Protein AF-A0A5Z8RXA2-F1 (afdb_monomer)

Structure (mmCIF, N/CA/C/O backbone):
data_AF-A0A5Z8RXA2-F1
#
_entry.id   AF-A0A5Z8RXA2-F1
#
loop_
_atom_site.group_PDB
_atom_site.id
_atom_site.type_symbol
_atom_site.label_atom_id
_atom_site.label_alt_id
_atom_site.label_comp_id
_atom_site.label_asym_id
_atom_site.label_entity_id
_atom_site.label_seq_id
_atom_site.pdbx_PDB_ins_code
_atom_site.Cartn_x
_atom_site.Cartn_y
_atom_site.Cartn_z
_atom_site.occupancy
_atom_site.B_iso_or_equiv
_atom_site.auth_seq_id
_atom_site.auth_comp_id
_atom_site.auth_asym_id
_atom_site.auth_atom_id
_atom_site.pdbx_PDB_model_num
ATOM 1 N N . THR A 1 1 ? -3.026 13.220 -40.353 1.00 69.81 1 THR A N 1
ATOM 2 C CA . THR A 1 1 ? -4.175 12.280 -40.377 1.00 69.81 1 THR A CA 1
ATOM 3 C C . THR A 1 1 ? -4.024 11.285 -39.238 1.00 69.81 1 THR A C 1
ATOM 5 O O . THR A 1 1 ? -2.905 11.091 -38.779 1.00 69.81 1 THR A O 1
ATOM 8 N N . VAL A 1 2 ? -5.104 10.636 -38.784 1.00 61.50 2 VAL A N 1
ATOM 9 C CA . VAL A 1 2 ? -5.039 9.577 -37.746 1.00 61.50 2 VAL A CA 1
ATOM 10 C C . VAL A 1 2 ? -4.064 8.458 -38.145 1.00 61.50 2 VAL A C 1
ATOM 12 O O . VAL A 1 2 ? -3.321 7.954 -37.313 1.00 61.50 2 VAL A O 1
ATOM 15 N N . VAL A 1 3 ? -3.988 8.147 -39.442 1.00 62.12 3 VAL A N 1
ATOM 16 C CA . VAL A 1 3 ? -3.051 7.165 -40.014 1.00 62.12 3 VAL A CA 1
ATOM 17 C C . VAL A 1 3 ? -1.582 7.567 -39.827 1.00 62.12 3 VAL A C 1
ATOM 19 O O . VAL A 1 3 ? -0.767 6.718 -39.486 1.00 62.12 3 VAL A O 1
ATOM 22 N N . ALA A 1 4 ? -1.238 8.849 -39.995 1.00 56.44 4 ALA A N 1
ATOM 23 C CA . ALA A 1 4 ? 0.127 9.327 -39.757 1.00 56.44 4 ALA A CA 1
ATOM 24 C C . ALA A 1 4 ? 0.525 9.177 -38.278 1.00 56.44 4 ALA A C 1
ATOM 26 O O . ALA A 1 4 ? 1.568 8.609 -37.985 1.00 56.44 4 ALA A O 1
ATOM 27 N N . LEU A 1 5 ? -0.364 9.552 -37.350 1.00 59.16 5 LEU A N 1
ATOM 28 C CA . LEU A 1 5 ? -0.131 9.406 -35.906 1.00 59.16 5 LEU A CA 1
ATOM 29 C C . LEU A 1 5 ? 0.024 7.938 -35.472 1.00 59.16 5 LEU A C 1
ATOM 31 O O . LEU A 1 5 ? 0.836 7.629 -34.603 1.00 59.16 5 LEU A O 1
ATOM 35 N N . LEU A 1 6 ? -0.740 7.021 -36.075 1.00 64.81 6 LEU A N 1
ATOM 36 C CA . LEU A 1 6 ? -0.608 5.580 -35.832 1.00 64.81 6 LEU A CA 1
ATOM 37 C C . LEU A 1 6 ? 0.721 5.028 -36.365 1.00 64.81 6 LEU A C 1
ATOM 39 O O . LEU A 1 6 ? 1.347 4.199 -35.707 1.00 64.81 6 LEU A O 1
ATOM 43 N N . ASN A 1 7 ? 1.167 5.499 -37.531 1.00 69.19 7 ASN A N 1
ATOM 44 C CA . ASN A 1 7 ? 2.449 5.103 -38.108 1.00 69.19 7 ASN A CA 1
ATOM 45 C C . ASN A 1 7 ? 3.633 5.629 -37.291 1.00 69.19 7 ASN A C 1
ATOM 47 O O . ASN A 1 7 ? 4.541 4.851 -37.007 1.00 69.19 7 ASN A O 1
ATOM 51 N N . ASP A 1 8 ? 3.588 6.881 -36.835 1.00 71.69 8 ASP A N 1
ATOM 52 C CA . ASP A 1 8 ? 4.623 7.467 -35.973 1.00 71.69 8 ASP A CA 1
ATOM 53 C C . ASP A 1 8 ? 4.716 6.719 -34.638 1.00 71.69 8 ASP A C 1
ATOM 55 O O . ASP A 1 8 ? 5.802 6.370 -34.176 1.00 71.69 8 ASP A O 1
ATOM 59 N N . ARG A 1 9 ? 3.565 6.371 -34.049 1.00 71.25 9 ARG A N 1
ATOM 60 C CA . ARG A 1 9 ? 3.486 5.571 -32.820 1.00 71.25 9 ARG A CA 1
ATOM 61 C C . ARG A 1 9 ? 4.078 4.164 -33.000 1.00 71.25 9 ARG A C 1
ATOM 63 O O . ARG A 1 9 ? 4.752 3.659 -32.102 1.00 71.25 9 ARG A O 1
ATOM 70 N N . ASN A 1 10 ? 3.857 3.543 -34.158 1.00 76.50 10 ASN A N 1
ATOM 71 C CA . ASN A 1 10 ? 4.435 2.242 -34.504 1.00 76.50 10 ASN A CA 1
ATOM 72 C C . ASN A 1 10 ? 5.937 2.320 -34.818 1.00 76.50 10 ASN A C 1
ATOM 74 O O . ASN A 1 10 ? 6.662 1.362 -34.561 1.00 76.50 10 ASN A O 1
ATOM 78 N N . GLN A 1 11 ? 6.413 3.429 -35.375 1.00 81.25 11 GLN A N 1
ATOM 79 C CA . GLN A 1 11 ? 7.834 3.644 -35.632 1.00 81.25 11 GLN A CA 1
ATOM 80 C C . GLN A 1 11 ? 8.597 3.879 -34.323 1.00 81.25 11 GLN A C 1
ATOM 82 O O . GLN A 1 11 ? 9.604 3.222 -34.072 1.00 81.25 11 GLN A O 1
ATOM 87 N N . PHE A 1 12 ? 8.040 4.707 -33.439 1.00 82.50 12 PHE A N 1
ATOM 88 C CA . PHE A 1 12 ? 8.576 4.971 -32.105 1.00 82.50 12 PHE A CA 1
ATOM 89 C C . PHE A 1 12 ? 8.800 3.689 -31.295 1.00 82.50 12 PHE A C 1
ATOM 91 O O . PHE A 1 12 ? 9.861 3.500 -30.704 1.00 82.50 12 PHE A O 1
ATOM 98 N N . ILE A 1 13 ? 7.823 2.772 -31.277 1.00 86.69 13 ILE A N 1
ATOM 99 C CA . ILE A 1 13 ? 7.979 1.524 -30.520 1.00 86.69 13 ILE A CA 1
ATOM 100 C C . ILE A 1 13 ? 9.009 0.584 -31.162 1.00 86.69 13 ILE A C 1
ATOM 102 O O . ILE A 1 13 ? 9.726 -0.111 -30.447 1.00 86.69 13 ILE A O 1
ATOM 106 N N . LYS A 1 14 ? 9.126 0.575 -32.498 1.00 88.38 14 LYS A N 1
ATOM 107 C CA . LYS A 1 14 ? 10.120 -0.240 -33.213 1.00 88.38 14 LYS A CA 1
ATOM 108 C C . LYS A 1 14 ? 11.547 0.171 -32.865 1.00 88.38 14 LYS A C 1
ATOM 110 O O . LYS A 1 14 ? 12.361 -0.703 -32.579 1.00 88.38 14 LYS A O 1
ATOM 115 N N . GLU A 1 15 ? 11.829 1.472 -32.865 1.00 88.81 15 GLU A N 1
ATOM 116 C CA . GLU A 1 15 ? 13.150 2.017 -32.528 1.00 88.81 15 GLU A CA 1
ATOM 117 C C . GLU A 1 15 ? 13.569 1.601 -31.116 1.00 88.81 15 GLU A C 1
ATOM 119 O O . GLU A 1 15 ? 14.615 0.981 -30.946 1.00 88.81 15 GLU A O 1
ATOM 124 N N . ARG A 1 16 ? 12.684 1.770 -30.129 1.00 90.50 16 ARG A N 1
ATOM 125 C CA . ARG A 1 16 ? 12.950 1.357 -28.741 1.00 90.50 16 ARG A CA 1
ATOM 126 C C . ARG A 1 16 ? 13.193 -0.139 -28.589 1.00 90.50 16 ARG A C 1
ATOM 128 O O . ARG A 1 16 ? 14.115 -0.555 -27.896 1.00 90.50 16 ARG A O 1
ATOM 135 N N . VAL A 1 17 ? 12.386 -0.973 -29.251 1.00 91.25 17 VAL A N 1
ATOM 136 C CA . VAL A 1 17 ? 12.591 -2.432 -29.242 1.00 91.25 17 VAL A CA 1
ATOM 137 C C . VAL A 1 17 ? 13.955 -2.791 -29.833 1.00 91.25 17 VAL A C 1
ATOM 139 O O . VAL A 1 17 ? 14.649 -3.661 -29.304 1.00 91.25 17 VAL A O 1
ATOM 142 N N . TYR A 1 18 ? 14.359 -2.122 -30.911 1.00 89.69 18 TYR A N 1
ATOM 143 C CA . TYR A 1 18 ? 15.665 -2.333 -31.521 1.00 89.69 18 TYR A CA 1
ATOM 144 C C . TYR A 1 18 ? 16.816 -1.869 -30.613 1.00 89.69 18 TYR A C 1
ATOM 146 O O . TYR A 1 18 ? 17.810 -2.587 -30.481 1.00 89.69 18 TYR A O 1
ATOM 154 N N . ASP A 1 19 ? 16.658 -0.742 -29.920 1.00 89.38 19 ASP A N 1
ATOM 155 C CA . ASP A 1 19 ? 17.646 -0.221 -28.971 1.00 89.38 19 ASP A CA 1
ATOM 156 C C . ASP A 1 19 ? 17.843 -1.157 -27.774 1.00 89.38 19 ASP A C 1
ATOM 158 O O . ASP A 1 19 ? 18.984 -1.445 -27.392 1.00 89.38 19 ASP A O 1
ATOM 162 N N . VAL A 1 20 ? 16.758 -1.730 -27.228 1.00 91.44 20 VAL A N 1
ATOM 163 C CA . VAL A 1 20 ? 16.866 -2.800 -26.221 1.00 91.44 20 VAL A CA 1
ATOM 164 C C . VAL A 1 20 ? 17.677 -3.956 -26.795 1.00 91.44 20 VAL A C 1
ATOM 166 O O . VAL A 1 20 ? 18.643 -4.382 -26.173 1.00 91.44 20 VAL A O 1
ATOM 169 N N . PHE A 1 21 ? 17.343 -4.447 -27.993 1.00 89.00 21 PHE A N 1
ATOM 170 C CA . PHE A 1 21 ? 18.037 -5.589 -28.595 1.00 89.00 21 PHE A CA 1
ATOM 171 C C . PHE A 1 21 ? 19.548 -5.350 -28.757 1.00 89.00 21 PHE A C 1
ATOM 173 O O . PHE A 1 21 ? 20.347 -6.233 -28.442 1.00 89.00 21 PHE A O 1
ATOM 180 N N . GLN A 1 22 ? 19.953 -4.159 -29.209 1.00 88.06 22 GLN A N 1
ATOM 181 C CA . GLN A 1 22 ? 21.365 -3.822 -29.420 1.00 88.06 22 GLN A CA 1
ATOM 182 C C . GLN A 1 22 ? 22.150 -3.608 -28.124 1.00 88.06 22 GLN A C 1
ATOM 184 O O . GLN A 1 22 ? 23.357 -3.858 -28.094 1.00 88.06 22 GLN A O 1
ATOM 189 N N . SER A 1 23 ? 21.481 -3.152 -27.067 1.00 87.31 23 SER A N 1
ATOM 190 C CA . SER A 1 23 ? 22.103 -2.844 -25.776 1.00 87.31 23 SER A CA 1
ATOM 191 C C . SER A 1 23 ? 22.267 -4.064 -24.860 1.00 87.31 23 SER A C 1
ATOM 193 O O . SER A 1 23 ? 23.017 -4.004 -23.883 1.00 87.31 23 SER A O 1
ATOM 195 N N . LEU A 1 24 ? 21.632 -5.199 -25.179 1.00 87.88 24 LEU A N 1
ATOM 196 C CA . LEU A 1 24 ? 21.845 -6.452 -24.452 1.00 87.88 24 LEU A CA 1
ATOM 197 C C . LEU A 1 24 ? 23.277 -6.980 -24.621 1.00 87.88 24 LEU A C 1
ATOM 199 O O . LEU A 1 24 ? 23.901 -6.908 -25.681 1.00 87.88 24 LEU A O 1
ATOM 203 N N . SER A 1 25 ? 23.798 -7.594 -23.560 1.00 82.31 25 SER A N 1
ATOM 204 C CA . SER A 1 25 ? 25.164 -8.111 -23.552 1.00 82.31 25 SER A CA 1
ATOM 205 C C . SER A 1 25 ? 25.332 -9.331 -24.466 1.00 82.31 25 SER A C 1
ATOM 207 O O . SER A 1 25 ? 24.716 -10.375 -24.253 1.00 82.31 25 SER A O 1
ATOM 209 N N . ARG A 1 26 ? 26.224 -9.248 -25.457 1.00 78.81 26 ARG A N 1
ATOM 210 C CA . ARG A 1 26 ? 26.470 -10.341 -26.421 1.00 78.81 26 ARG A CA 1
ATOM 211 C C . ARG A 1 26 ? 27.303 -11.500 -25.860 1.00 78.81 26 ARG A C 1
ATOM 213 O O . ARG A 1 26 ? 27.365 -12.560 -26.473 1.00 78.81 26 ARG A O 1
ATOM 220 N N . SER A 1 27 ? 27.958 -11.315 -24.713 1.00 74.19 27 SER A N 1
ATOM 221 C CA . SER A 1 27 ? 28.826 -12.332 -24.101 1.00 74.19 27 SER A CA 1
ATOM 222 C C . SER A 1 27 ? 28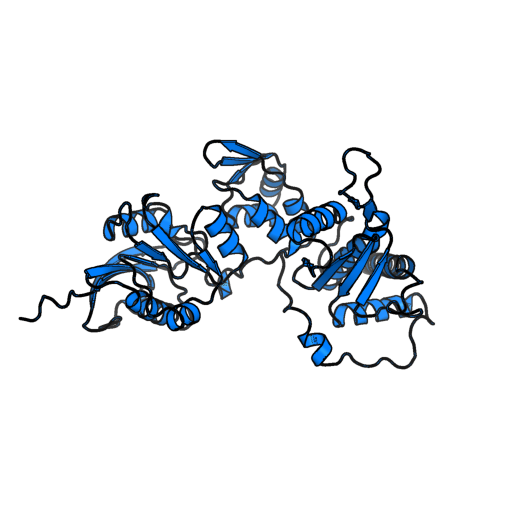.061 -13.362 -23.264 1.00 74.19 27 SER A C 1
ATOM 224 O O . SER A 1 27 ? 28.570 -14.453 -22.998 1.00 74.19 27 SER A O 1
ATOM 226 N N . HIS A 1 28 ? 26.829 -13.053 -22.852 1.00 74.50 28 HIS A N 1
ATOM 227 C CA . HIS A 1 28 ? 26.010 -13.960 -22.058 1.00 74.50 28 HIS A CA 1
ATOM 228 C C . HIS A 1 28 ? 25.173 -14.881 -22.947 1.00 74.50 28 HIS A C 1
ATOM 230 O O . HIS A 1 28 ? 24.261 -14.421 -23.624 1.00 74.50 28 HIS A O 1
ATOM 236 N N . LYS A 1 29 ? 25.391 -16.202 -22.844 1.00 69.06 29 LYS A N 1
ATOM 237 C CA . LYS A 1 29 ? 24.623 -17.243 -23.570 1.00 69.06 29 LYS A CA 1
ATOM 238 C C . LYS A 1 29 ? 23.105 -17.186 -23.349 1.00 69.06 29 LYS A C 1
ATOM 240 O O . LYS A 1 29 ? 22.353 -17.749 -24.134 1.00 69.06 29 LYS A O 1
ATOM 245 N N . THR A 1 30 ? 22.666 -16.558 -22.258 1.00 72.50 30 THR A N 1
ATOM 246 C CA . THR A 1 30 ? 21.248 -16.329 -21.956 1.00 72.50 30 THR A CA 1
ATOM 247 C C . THR A 1 30 ? 20.596 -15.394 -22.969 1.00 72.50 30 THR A C 1
ATOM 249 O O . THR A 1 30 ? 19.430 -15.583 -23.293 1.00 72.50 30 THR A O 1
ATOM 252 N N . ASN A 1 31 ? 21.342 -14.409 -23.473 1.00 74.88 31 ASN A N 1
ATOM 253 C CA . ASN A 1 31 ? 20.867 -13.528 -24.526 1.00 74.88 31 ASN A CA 1
ATOM 254 C C . ASN A 1 31 ? 21.001 -14.273 -25.852 1.00 74.88 31 ASN A C 1
ATOM 256 O O . ASN A 1 31 ? 22.081 -14.752 -26.207 1.00 74.88 31 ASN A O 1
ATOM 260 N N . LYS A 1 32 ? 19.891 -14.410 -26.575 1.00 68.19 32 LYS A N 1
ATOM 261 C CA . LYS A 1 32 ? 19.916 -15.061 -27.882 1.00 68.19 32 LYS A CA 1
ATOM 262 C C . LYS A 1 32 ? 20.618 -14.149 -28.885 1.00 68.19 32 LYS A C 1
ATOM 264 O O . LYS A 1 32 ? 20.448 -12.935 -28.856 1.00 68.19 32 LYS A O 1
ATOM 269 N N . ALA A 1 33 ? 21.350 -14.752 -29.820 1.00 67.19 33 ALA A N 1
ATOM 270 C CA . ALA A 1 33 ? 21.863 -14.030 -30.987 1.00 67.19 33 ALA A CA 1
ATOM 271 C C . ALA A 1 33 ? 20.723 -13.474 -31.864 1.00 67.19 33 ALA A C 1
ATOM 273 O O . ALA A 1 33 ? 20.912 -12.494 -32.578 1.00 67.19 33 ALA A O 1
ATOM 274 N N . PHE A 1 34 ? 19.546 -14.103 -31.781 1.00 72.31 34 PHE A N 1
ATOM 275 C CA . PHE A 1 34 ? 18.347 -13.798 -32.550 1.00 72.31 34 PHE A CA 1
ATOM 276 C C . PHE A 1 34 ? 17.129 -13.816 -31.613 1.00 72.31 34 PHE A C 1
ATOM 278 O O . PHE A 1 34 ? 16.805 -14.854 -31.024 1.00 72.31 34 PHE A O 1
ATOM 285 N N . GLY A 1 35 ? 16.477 -12.664 -31.457 1.00 78.75 35 GLY A N 1
ATOM 286 C CA . GLY A 1 35 ? 15.271 -12.511 -30.647 1.00 78.75 35 GLY A CA 1
ATOM 287 C C . GLY A 1 35 ? 15.508 -12.311 -29.149 1.00 78.75 35 GLY A C 1
ATOM 288 O O . GLY A 1 35 ? 16.610 -12.430 -28.621 1.00 78.75 35 GLY A O 1
ATOM 289 N N . PHE A 1 36 ? 14.418 -12.028 -28.452 1.00 84.56 36 PHE A N 1
ATOM 290 C CA . PHE A 1 36 ? 14.325 -11.873 -27.013 1.00 84.56 36 PHE A CA 1
ATOM 291 C C . PHE A 1 36 ? 13.963 -13.197 -26.334 1.00 84.56 36 PHE A C 1
ATOM 293 O O . PHE A 1 36 ? 13.067 -13.933 -26.762 1.00 84.56 36 PHE A O 1
ATOM 300 N N . SER A 1 37 ? 14.655 -13.499 -25.242 1.00 84.50 37 SER A N 1
ATOM 301 C CA . SER A 1 37 ? 14.241 -14.471 -24.228 1.00 84.50 37 SER A CA 1
ATOM 302 C C . SER A 1 37 ? 13.449 -13.779 -23.117 1.00 84.50 37 SER A C 1
ATOM 304 O O . SER A 1 37 ? 13.475 -12.559 -22.992 1.00 84.50 37 SER A O 1
ATOM 306 N N . THR A 1 38 ? 12.781 -14.562 -22.266 1.00 85.25 38 THR A N 1
ATOM 307 C CA . THR A 1 38 ? 12.126 -14.026 -21.059 1.00 85.25 38 THR A CA 1
ATOM 308 C C . THR A 1 38 ? 13.128 -13.420 -20.084 1.00 85.25 38 THR A C 1
ATOM 310 O O . THR A 1 38 ? 12.798 -12.462 -19.398 1.00 85.25 38 THR A O 1
ATOM 313 N N . ARG A 1 39 ? 14.358 -13.953 -20.048 1.00 89.94 39 ARG A N 1
ATOM 314 C CA . ARG A 1 39 ? 15.493 -13.373 -19.330 1.00 89.94 39 ARG A CA 1
ATOM 315 C C . ARG A 1 39 ? 16.432 -12.655 -20.283 1.00 89.94 39 ARG A C 1
ATOM 317 O O . ARG A 1 39 ? 16.888 -13.257 -21.250 1.00 89.94 39 ARG A O 1
ATOM 324 N N . MET A 1 40 ? 16.795 -11.432 -19.941 1.00 91.81 40 MET A N 1
ATOM 325 C CA . MET A 1 40 ? 17.752 -10.588 -20.643 1.00 91.81 40 MET A CA 1
ATOM 326 C C . MET A 1 40 ? 18.852 -10.151 -19.676 1.00 91.81 40 MET A C 1
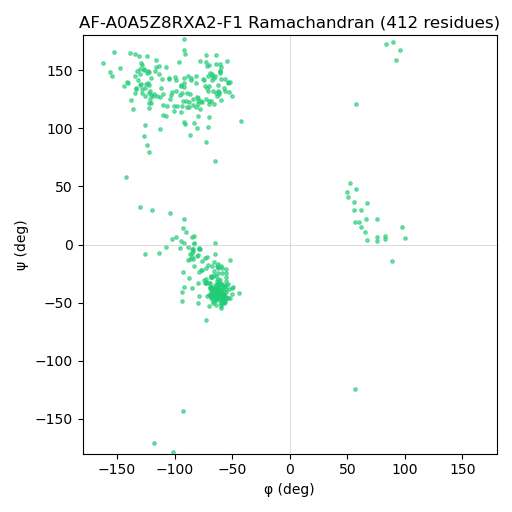ATOM 328 O O . MET A 1 40 ? 18.617 -10.011 -18.474 1.00 91.81 40 MET A O 1
ATOM 332 N N . ILE A 1 41 ? 20.071 -9.970 -20.177 1.00 92.12 41 ILE A N 1
ATOM 333 C CA . ILE A 1 41 ? 21.215 -9.544 -19.364 1.00 92.12 41 ILE A CA 1
ATOM 334 C C . ILE A 1 41 ? 21.860 -8.305 -19.978 1.00 92.12 41 ILE A C 1
ATOM 336 O O . ILE A 1 41 ? 22.246 -8.313 -21.148 1.00 92.12 41 ILE A O 1
ATOM 340 N N . THR A 1 42 ? 22.027 -7.273 -19.156 1.00 94.31 42 THR A N 1
ATOM 341 C CA . THR A 1 42 ? 22.820 -6.076 -19.454 1.00 94.31 42 THR A CA 1
ATOM 342 C C . THR A 1 42 ? 24.011 -5.983 -18.497 1.00 94.31 42 THR A C 1
ATOM 344 O O . THR A 1 42 ? 24.034 -6.614 -17.435 1.00 94.31 42 THR A O 1
ATOM 347 N N . THR A 1 43 ? 25.037 -5.237 -18.891 1.00 93.62 43 THR A N 1
ATOM 348 C CA . THR A 1 43 ? 26.301 -5.081 -18.161 1.00 93.62 43 THR A CA 1
ATOM 349 C C . THR A 1 43 ? 26.671 -3.608 -18.041 1.00 93.62 43 THR A C 1
ATOM 351 O O . THR A 1 43 ? 26.181 -2.782 -18.801 1.00 93.62 43 THR A O 1
ATOM 354 N N . GLY A 1 44 ? 27.565 -3.274 -17.110 1.00 92.12 44 GLY A N 1
ATOM 355 C CA . GLY A 1 44 ? 27.960 -1.884 -16.866 1.00 92.12 44 GLY A CA 1
ATOM 356 C C . GLY A 1 44 ? 26.908 -1.084 -16.096 1.00 92.12 44 GLY A C 1
ATOM 357 O O . GLY A 1 44 ? 26.900 0.135 -16.174 1.00 92.12 44 GLY A O 1
ATOM 358 N N . VAL A 1 45 ? 26.021 -1.760 -15.360 1.00 93.88 45 VAL A N 1
ATOM 359 C CA . VAL A 1 45 ? 24.956 -1.142 -14.545 1.00 93.88 45 VAL A CA 1
ATOM 360 C C . VAL A 1 45 ? 25.529 -0.380 -13.359 1.00 93.88 45 VAL A C 1
ATOM 362 O O . VAL A 1 45 ? 25.012 0.667 -12.984 1.00 93.88 45 VAL A O 1
ATOM 365 N N . CYS A 1 46 ? 26.595 -0.906 -12.764 1.00 93.31 46 CYS A N 1
ATOM 366 C CA . CYS A 1 46 ? 27.314 -0.256 -11.683 1.00 93.31 46 CYS A CA 1
ATOM 367 C C . CYS A 1 46 ? 28.804 -0.594 -11.752 1.00 93.31 46 CYS A C 1
ATOM 369 O O . CYS A 1 46 ? 29.183 -1.674 -12.213 1.00 93.31 46 CYS A O 1
ATOM 371 N N . GLU A 1 47 ? 29.639 0.308 -11.252 1.00 91.06 47 GLU A N 1
ATOM 372 C CA . GLU A 1 47 ? 31.084 0.113 -11.099 1.00 91.06 47 GLU A CA 1
ATOM 373 C C . GLU A 1 47 ? 31.518 0.464 -9.669 1.00 91.06 47 GLU A C 1
ATOM 375 O O . GLU A 1 47 ? 30.812 1.220 -9.005 1.00 91.06 47 GLU A O 1
ATOM 380 N N . PRO A 1 48 ? 32.638 -0.069 -9.150 1.00 85.50 48 PRO A N 1
ATOM 381 C CA . PRO A 1 48 ? 33.163 0.356 -7.855 1.00 85.50 48 PRO A CA 1
ATOM 382 C C . PRO A 1 48 ? 33.354 1.874 -7.804 1.00 85.50 48 PRO A C 1
ATOM 384 O O . PRO A 1 48 ? 33.837 2.460 -8.776 1.00 85.50 48 PRO A O 1
ATOM 387 N N . SER A 1 49 ? 32.999 2.493 -6.675 1.00 83.06 49 SER A N 1
ATOM 388 C CA . SER A 1 49 ? 33.123 3.941 -6.526 1.00 83.06 49 SER A CA 1
ATOM 389 C C . SER A 1 49 ? 34.563 4.393 -6.756 1.00 83.06 49 SER A C 1
ATOM 391 O O . SER A 1 49 ? 35.516 3.808 -6.231 1.00 83.06 49 SER A O 1
ATOM 393 N N . LYS A 1 50 ? 34.722 5.465 -7.537 1.00 79.19 50 LYS A N 1
ATOM 394 C CA . LYS A 1 50 ? 36.040 6.049 -7.842 1.00 79.19 50 LYS A CA 1
ATOM 395 C C . LYS A 1 50 ? 36.641 6.807 -6.657 1.00 79.19 50 LYS A C 1
ATOM 397 O O . LYS A 1 50 ? 37.820 7.158 -6.695 1.00 79.19 50 LYS A O 1
ATOM 402 N N . TYR A 1 51 ? 35.857 7.054 -5.608 1.00 76.75 51 TYR A N 1
ATOM 403 C CA . TYR A 1 51 ? 36.281 7.837 -4.456 1.00 76.75 51 TYR A CA 1
ATOM 404 C C . TYR A 1 51 ? 36.923 6.959 -3.367 1.00 76.75 51 TYR A C 1
ATOM 406 O O . TYR A 1 51 ? 36.276 6.048 -2.843 1.00 76.75 51 TYR A O 1
ATOM 414 N N . PRO A 1 52 ? 38.175 7.242 -2.948 1.00 64.62 52 PRO A N 1
ATOM 415 C CA . PRO A 1 52 ? 38.904 6.414 -1.981 1.00 64.62 52 PRO A CA 1
ATOM 416 C C . PRO A 1 52 ? 38.230 6.251 -0.611 1.00 64.62 52 PRO A C 1
ATOM 418 O O . PRO A 1 52 ? 38.492 5.263 0.074 1.00 64.62 52 PRO A O 1
ATOM 421 N N . TRP A 1 53 ? 37.376 7.195 -0.205 1.00 74.12 53 TRP A N 1
ATOM 422 C CA . TRP A 1 53 ? 36.611 7.144 1.049 1.00 74.12 53 TRP A CA 1
ATOM 423 C C . TRP A 1 53 ? 35.292 6.358 0.934 1.00 74.12 53 TRP A C 1
ATOM 425 O O . TRP A 1 53 ? 34.614 6.152 1.934 1.00 74.12 53 TRP A O 1
ATOM 435 N N . GLN A 1 54 ? 34.936 5.877 -0.262 1.00 71.19 54 GLN A N 1
ATOM 436 C CA . GLN A 1 54 ? 33.714 5.113 -0.545 1.00 71.19 54 GLN A CA 1
ATOM 437 C C . GLN A 1 54 ? 34.019 3.711 -1.097 1.00 71.19 54 GLN A C 1
ATOM 439 O O . GLN A 1 54 ? 33.214 3.148 -1.830 1.00 71.19 54 GLN A O 1
ATOM 444 N N . LYS A 1 55 ? 35.158 3.105 -0.724 1.00 55.31 55 LYS A N 1
ATOM 445 C CA . LYS A 1 55 ? 35.665 1.813 -1.251 1.00 55.31 55 LYS A CA 1
ATOM 446 C C . LYS A 1 55 ? 34.686 0.623 -1.222 1.00 55.31 55 LYS A C 1
ATOM 448 O O . LYS A 1 55 ? 34.966 -0.392 -1.853 1.00 55.31 55 LYS A O 1
ATOM 453 N N . LEU A 1 56 ? 33.571 0.720 -0.496 1.00 64.69 56 LEU A N 1
ATOM 454 C CA . LEU A 1 56 ? 32.528 -0.311 -0.410 1.00 64.69 56 LEU A CA 1
ATOM 455 C C . LEU A 1 56 ? 31.229 0.041 -1.163 1.00 64.69 56 LEU A C 1
ATOM 457 O O . LEU A 1 56 ? 30.319 -0.788 -1.192 1.00 64.69 56 LEU A O 1
ATOM 461 N N . ARG A 1 57 ? 31.134 1.232 -1.772 1.00 79.38 57 ARG A N 1
ATOM 462 C CA . ARG A 1 57 ? 29.987 1.673 -2.582 1.00 79.38 57 ARG A CA 1
ATOM 463 C C . ARG A 1 57 ? 30.236 1.438 -4.072 1.00 79.38 57 ARG A C 1
ATOM 465 O O . ARG A 1 57 ? 31.380 1.331 -4.520 1.00 79.38 57 ARG A O 1
ATOM 472 N N . VAL A 1 58 ? 29.150 1.346 -4.832 1.00 86.81 58 VAL A N 1
ATOM 473 C CA . VAL A 1 58 ? 29.174 1.289 -6.297 1.00 86.81 58 VAL A CA 1
ATOM 474 C C . VAL A 1 58 ? 28.454 2.504 -6.865 1.00 86.81 58 VAL A C 1
ATOM 476 O O . VAL A 1 58 ? 27.499 2.981 -6.263 1.00 86.81 58 VAL A O 1
ATOM 479 N N . ASP A 1 59 ? 28.885 2.961 -8.034 1.00 90.06 59 ASP A N 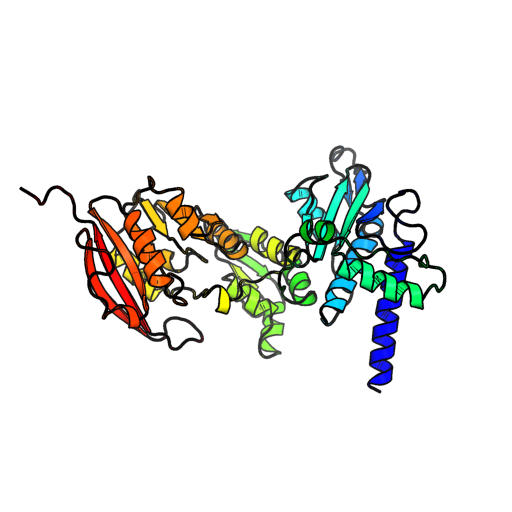1
ATOM 480 C CA . ASP A 1 59 ? 28.256 4.051 -8.768 1.00 90.06 59 ASP A CA 1
ATOM 481 C C . ASP A 1 59 ? 27.389 3.465 -9.891 1.00 90.06 59 ASP A C 1
ATOM 483 O O . ASP A 1 59 ? 27.910 2.806 -10.800 1.00 90.06 59 ASP A O 1
ATOM 487 N N . PHE A 1 60 ? 26.078 3.718 -9.864 1.00 93.12 60 PHE A N 1
ATOM 488 C CA . PHE A 1 60 ? 25.157 3.278 -10.917 1.00 93.12 60 PHE A CA 1
ATOM 489 C C . PHE A 1 60 ? 25.297 4.121 -12.195 1.00 93.12 60 PHE A C 1
ATOM 491 O O . PHE A 1 60 ? 25.469 5.347 -12.148 1.00 93.12 60 PHE A O 1
ATOM 498 N N . LYS A 1 61 ? 25.205 3.469 -13.359 1.00 93.12 61 LYS A N 1
ATOM 499 C CA . LYS A 1 61 ? 25.371 4.087 -14.682 1.00 93.12 61 LYS A CA 1
ATOM 500 C C . LYS A 1 61 ? 24.108 3.972 -15.514 1.00 93.12 61 LYS A C 1
ATOM 502 O O . LYS A 1 61 ? 23.600 2.877 -15.739 1.00 93.12 61 LYS A O 1
ATOM 507 N N . GLU A 1 62 ? 23.685 5.110 -16.056 1.00 90.50 62 GLU A N 1
ATOM 508 C CA . GLU A 1 62 ? 22.526 5.193 -16.946 1.00 90.50 62 GLU A CA 1
ATOM 509 C C . GLU A 1 62 ? 22.680 4.277 -18.166 1.00 90.50 62 GLU A C 1
ATOM 511 O O . GLU A 1 62 ? 21.749 3.574 -18.533 1.00 90.50 62 GLU A O 1
ATOM 516 N N . SER A 1 63 ? 23.880 4.199 -18.751 1.00 89.81 63 SER A N 1
ATOM 517 C CA . SER A 1 63 ? 24.137 3.378 -19.940 1.00 89.81 63 SER A CA 1
ATOM 518 C C . SER A 1 63 ? 23.854 1.888 -19.727 1.00 89.81 63 SER A C 1
ATOM 520 O O . SER A 1 63 ? 23.309 1.242 -20.616 1.00 89.81 63 SER A O 1
ATOM 522 N N . GLY A 1 64 ? 24.182 1.339 -18.553 1.00 91.31 64 GLY A N 1
ATOM 523 C CA . GLY A 1 64 ? 23.884 -0.057 -18.223 1.00 91.31 64 GLY A CA 1
ATOM 524 C C . GLY A 1 64 ? 22.417 -0.298 -17.856 1.00 91.31 64 GLY A C 1
ATOM 525 O O . GLY A 1 64 ? 21.945 -1.429 -17.972 1.00 91.31 64 GLY A O 1
ATOM 526 N N . ILE A 1 65 ? 21.700 0.748 -17.430 1.00 94.31 65 ILE A N 1
ATOM 527 C CA . ILE A 1 65 ? 20.294 0.709 -16.989 1.00 94.31 65 ILE A CA 1
ATOM 528 C C . ILE A 1 65 ? 19.323 1.010 -18.136 1.00 94.31 65 ILE A C 1
ATOM 530 O O . ILE A 1 65 ? 18.196 0.526 -18.109 1.00 94.31 65 ILE A O 1
ATOM 534 N N . SER A 1 66 ? 19.768 1.714 -19.178 1.00 91.75 66 SER A N 1
ATOM 535 C CA . SER A 1 66 ? 18.975 2.079 -20.357 1.00 91.75 66 SER A CA 1
ATOM 536 C C . SER A 1 66 ? 18.108 0.942 -20.931 1.00 91.75 66 SER A C 1
ATOM 538 O O . SER A 1 66 ? 16.933 1.207 -21.179 1.00 91.75 66 SER A O 1
ATOM 540 N N . PRO A 1 67 ? 18.567 -0.327 -21.050 1.00 93.12 67 PRO A N 1
ATOM 541 C CA . PRO A 1 67 ? 17.702 -1.413 -21.521 1.00 93.12 67 PRO A CA 1
ATOM 542 C C . PRO A 1 67 ? 16.475 -1.635 -20.628 1.00 93.12 67 PRO A C 1
ATOM 544 O O . PRO A 1 67 ? 15.388 -1.921 -21.124 1.00 93.12 67 PRO A O 1
ATOM 547 N N . LEU A 1 68 ? 16.633 -1.492 -19.308 1.00 94.44 68 LEU A N 1
ATOM 548 C CA . LEU A 1 68 ? 15.514 -1.541 -18.375 1.00 94.44 68 LEU A CA 1
ATOM 549 C C . LEU A 1 68 ? 14.600 -0.335 -18.597 1.00 94.44 68 LEU A C 1
ATOM 551 O O . LEU A 1 68 ? 13.402 -0.533 -18.754 1.00 94.44 68 LEU A O 1
ATOM 555 N N . SER A 1 69 ? 15.148 0.882 -18.669 1.00 92.06 69 SER A N 1
ATOM 556 C CA . SER A 1 69 ? 14.379 2.112 -18.920 1.00 92.06 69 SER A CA 1
ATOM 557 C C . SER A 1 69 ? 13.484 1.985 -20.160 1.00 92.06 69 SER A C 1
ATOM 559 O O . SER A 1 69 ? 12.290 2.276 -20.101 1.00 92.06 69 SER A O 1
ATOM 561 N N . GLU A 1 70 ? 14.035 1.467 -21.258 1.00 91.25 70 GLU A N 1
ATOM 562 C CA . GLU A 1 70 ? 13.308 1.205 -22.501 1.00 91.25 70 GLU A CA 1
ATOM 563 C C . GLU A 1 70 ? 12.218 0.138 -22.338 1.00 91.25 70 GLU A C 1
ATOM 565 O O . GLU A 1 70 ? 11.084 0.324 -22.782 1.00 91.25 70 GLU A O 1
ATOM 570 N N . LEU A 1 71 ? 12.516 -0.968 -21.646 1.00 92.88 71 LEU A N 1
ATOM 571 C CA . LEU A 1 71 ? 11.525 -2.012 -21.373 1.00 92.88 71 LEU A CA 1
ATOM 572 C C . LEU A 1 71 ? 10.335 -1.481 -20.570 1.00 92.88 71 LEU A C 1
ATOM 574 O O . LEU A 1 71 ? 9.201 -1.850 -20.870 1.00 92.88 71 LEU A O 1
ATOM 578 N N . ARG A 1 72 ? 10.556 -0.594 -19.595 1.00 91.44 72 ARG A N 1
ATOM 579 C CA . ARG A 1 72 ? 9.473 0.012 -18.800 1.00 91.44 72 ARG A CA 1
ATOM 580 C C . ARG A 1 72 ? 8.515 0.829 -19.672 1.00 91.44 72 ARG A C 1
ATOM 582 O O . ARG A 1 72 ? 7.298 0.667 -19.585 1.00 91.44 72 ARG A O 1
ATOM 589 N N . VAL A 1 73 ? 9.077 1.639 -20.569 1.00 89.19 73 VAL A N 1
ATOM 590 C CA . VAL A 1 73 ? 8.360 2.449 -21.570 1.00 89.19 73 VAL A CA 1
ATOM 591 C C . VAL A 1 73 ? 7.574 1.555 -22.539 1.00 89.19 73 VAL A C 1
ATOM 593 O O . VAL A 1 73 ? 6.397 1.806 -22.805 1.00 89.19 73 VAL A O 1
ATOM 596 N N . ILE A 1 74 ? 8.181 0.467 -23.023 1.00 90.12 74 ILE A N 1
ATOM 597 C CA . ILE A 1 74 ? 7.518 -0.511 -23.900 1.00 90.12 74 ILE A CA 1
ATOM 598 C C . ILE A 1 74 ? 6.370 -1.230 -23.173 1.00 90.12 74 ILE A C 1
ATOM 600 O O . ILE A 1 74 ? 5.301 -1.435 -23.750 1.00 90.12 74 ILE A O 1
ATOM 604 N N . CYS A 1 75 ? 6.548 -1.591 -21.901 1.00 89.06 75 CYS A N 1
ATOM 605 C CA . CYS A 1 75 ? 5.496 -2.234 -21.112 1.00 89.06 75 CYS A CA 1
ATOM 606 C C . CYS A 1 75 ? 4.295 -1.302 -20.906 1.00 89.06 75 CYS A C 1
ATOM 608 O O . CYS A 1 75 ? 3.158 -1.733 -21.096 1.00 89.06 75 CYS A O 1
ATOM 610 N N . ALA A 1 76 ? 4.535 -0.022 -20.602 1.00 85.94 76 ALA A N 1
ATOM 611 C CA . ALA A 1 76 ? 3.480 0.991 -20.538 1.00 85.94 76 ALA A CA 1
ATOM 612 C C . ALA A 1 76 ? 2.742 1.121 -21.883 1.00 85.94 76 ALA A C 1
ATOM 614 O O . ALA A 1 76 ? 1.511 1.111 -21.934 1.00 85.94 76 ALA A O 1
ATOM 615 N N . PHE A 1 77 ? 3.483 1.127 -22.998 1.00 87.06 77 PHE A N 1
ATOM 616 C CA . PHE A 1 77 ? 2.895 1.140 -24.337 1.00 87.06 77 PHE A CA 1
ATOM 617 C C . PHE A 1 77 ? 1.979 -0.067 -24.590 1.00 87.06 77 PHE A C 1
ATOM 619 O O . PHE A 1 77 ? 0.877 0.096 -25.116 1.00 87.06 77 PHE A O 1
ATOM 626 N N . PHE A 1 78 ? 2.403 -1.278 -24.210 1.00 86.38 78 PHE A N 1
ATOM 627 C CA . PHE A 1 78 ? 1.599 -2.495 -24.377 1.00 86.38 78 PHE A CA 1
ATOM 628 C C . PHE A 1 78 ? 0.321 -2.511 -23.537 1.00 86.38 78 PHE A C 1
ATOM 630 O O . PHE A 1 78 ? -0.620 -3.208 -23.921 1.00 86.38 78 PHE A O 1
ATOM 637 N N . ARG A 1 79 ? 0.265 -1.730 -22.453 1.00 82.88 79 ARG A N 1
ATOM 638 C CA . ARG A 1 79 ? -0.947 -1.490 -21.653 1.00 82.88 79 ARG A CA 1
ATOM 639 C C . ARG A 1 79 ? -1.856 -0.401 -22.235 1.00 82.88 79 ARG A C 1
ATOM 641 O O . ARG A 1 79 ? -2.911 -0.124 -21.680 1.00 82.88 79 ARG A O 1
ATOM 648 N N . GLY A 1 80 ? -1.484 0.192 -23.371 1.00 82.50 80 GLY A N 1
ATOM 649 C CA . GLY A 1 80 ? -2.265 1.234 -24.039 1.00 82.50 80 GLY A CA 1
ATOM 650 C C . GLY A 1 80 ? -2.052 2.636 -23.467 1.00 82.50 80 GLY A C 1
ATOM 651 O O . GLY A 1 80 ? -2.735 3.567 -23.895 1.00 82.50 80 GLY A O 1
ATOM 652 N N . GLU A 1 81 ? -1.094 2.807 -22.555 1.00 81.25 81 GLU A N 1
ATOM 653 C CA . GLU A 1 81 ? -0.817 4.082 -21.896 1.00 81.25 81 GLU A CA 1
ATOM 654 C C . GLU A 1 81 ? -0.195 5.104 -22.866 1.00 81.25 81 GLU A C 1
ATOM 656 O O . GLU A 1 81 ? 0.436 4.756 -23.873 1.00 81.25 81 GLU A O 1
ATOM 661 N N . GLN A 1 82 ? -0.379 6.392 -22.563 1.00 71.12 82 GLN A N 1
ATOM 662 C CA . GLN A 1 82 ? 0.332 7.474 -23.244 1.00 71.12 82 GLN A CA 1
ATOM 663 C C . GLN A 1 82 ? 1.749 7.549 -22.688 1.00 71.12 82 GLN A C 1
ATOM 665 O O . GLN A 1 82 ? 1.945 7.832 -21.510 1.00 71.12 82 GLN A O 1
ATOM 670 N N . VAL A 1 83 ? 2.739 7.299 -23.537 1.00 66.19 83 VAL A N 1
ATOM 671 C CA . VAL A 1 83 ? 4.126 7.196 -23.091 1.00 66.19 83 VAL A CA 1
ATOM 672 C C . VAL A 1 83 ? 4.865 8.496 -23.393 1.00 66.19 83 VAL A C 1
ATOM 674 O O . VAL A 1 83 ? 5.021 8.871 -24.555 1.00 66.19 83 VAL A O 1
ATOM 677 N N . LYS A 1 84 ? 5.294 9.198 -22.341 1.00 65.25 84 LYS A N 1
ATOM 678 C CA . LYS A 1 84 ? 6.173 10.376 -22.430 1.00 65.25 84 LYS A CA 1
ATOM 679 C C . LYS A 1 84 ? 7.648 9.962 -22.326 1.00 65.25 84 LYS A C 1
ATOM 681 O O . LYS A 1 84 ? 7.956 8.778 -22.205 1.00 65.25 84 LYS A O 1
ATOM 686 N N . ALA A 1 85 ? 8.555 10.935 -22.454 1.00 59.25 85 ALA A N 1
ATOM 687 C CA . ALA A 1 85 ? 10.000 10.716 -22.408 1.00 59.25 85 ALA A CA 1
ATOM 688 C C . ALA A 1 85 ? 10.455 9.988 -21.128 1.00 59.25 85 ALA A C 1
ATOM 690 O O . ALA A 1 85 ? 9.759 9.974 -20.118 1.00 59.25 85 ALA A O 1
ATOM 691 N N . ILE A 1 86 ? 11.628 9.359 -21.221 1.00 58.38 86 ILE A N 1
ATOM 692 C CA . ILE A 1 86 ? 12.189 8.450 -20.219 1.00 58.38 86 ILE A CA 1
ATOM 693 C C . ILE A 1 86 ? 12.373 9.176 -18.883 1.00 58.38 86 ILE A C 1
ATOM 695 O O . ILE A 1 86 ? 13.075 10.181 -18.808 1.00 58.38 86 ILE A O 1
ATOM 699 N N . HIS A 1 87 ? 11.769 8.614 -17.839 1.00 66.62 87 HIS A N 1
ATOM 700 C CA . HIS A 1 87 ? 11.896 9.060 -16.453 1.00 66.62 87 HIS A CA 1
ATOM 701 C C . HIS A 1 87 ? 13.053 8.343 -15.738 1.00 66.62 87 HIS A C 1
ATOM 703 O O . HIS A 1 87 ? 13.540 7.311 -16.216 1.00 66.62 87 HIS A O 1
ATOM 709 N N . ASN A 1 88 ? 13.492 8.879 -14.593 1.00 77.31 88 ASN A N 1
ATOM 710 C CA . ASN A 1 88 ? 14.722 8.519 -13.870 1.00 77.31 88 ASN A CA 1
ATOM 711 C C . ASN A 1 88 ? 14.750 7.071 -13.312 1.00 77.31 88 ASN A C 1
ATOM 713 O O . ASN A 1 88 ? 14.678 6.814 -12.109 1.00 77.31 88 ASN A O 1
ATOM 717 N N . THR A 1 89 ? 14.885 6.089 -14.206 1.00 89.56 89 THR A N 1
ATOM 718 C CA . THR A 1 89 ? 14.942 4.658 -13.867 1.00 89.56 89 THR A CA 1
ATOM 719 C C . THR A 1 89 ? 16.224 4.309 -13.116 1.00 89.56 89 THR A C 1
ATOM 721 O O . THR A 1 89 ? 16.212 3.392 -12.298 1.00 89.56 89 THR A O 1
ATOM 724 N N . LYS A 1 90 ? 17.319 5.052 -13.323 1.00 91.44 90 LYS A N 1
ATOM 725 C CA . LYS A 1 90 ? 18.544 4.868 -12.544 1.00 91.44 90 LYS A CA 1
ATOM 726 C C . LYS A 1 90 ? 18.307 5.087 -11.055 1.00 91.44 90 LYS A C 1
ATOM 728 O O . LYS A 1 90 ? 18.656 4.200 -10.282 1.00 91.44 90 LYS A O 1
ATOM 733 N N . SER A 1 91 ? 17.730 6.222 -10.654 1.00 88.38 91 SER A N 1
ATOM 734 C CA . SER A 1 91 ? 17.487 6.500 -9.232 1.00 88.38 91 SER A CA 1
ATOM 735 C C . SER A 1 91 ? 16.534 5.483 -8.612 1.00 88.38 91 SER A C 1
ATOM 737 O O . SER A 1 91 ? 16.769 5.055 -7.486 1.00 88.38 91 SER A O 1
ATOM 739 N N . LEU A 1 92 ? 15.527 5.021 -9.364 1.00 89.69 92 LEU A N 1
ATOM 740 C CA . LEU A 1 92 ? 14.666 3.920 -8.928 1.00 89.69 92 LEU A CA 1
ATOM 741 C C . LEU A 1 92 ? 15.479 2.640 -8.672 1.00 89.69 92 LEU A C 1
ATOM 743 O O . LEU A 1 92 ? 15.367 2.040 -7.609 1.00 89.69 92 LEU A O 1
ATOM 747 N N . VAL A 1 93 ? 16.310 2.213 -9.628 1.00 93.31 93 VAL A N 1
ATOM 748 C CA . VAL A 1 93 ? 17.142 1.004 -9.486 1.00 93.31 93 VAL A CA 1
ATOM 749 C C . VAL A 1 93 ? 18.107 1.127 -8.311 1.00 93.31 93 VAL A C 1
ATOM 751 O O . VAL A 1 93 ? 18.255 0.172 -7.554 1.00 93.31 93 VAL A O 1
ATOM 754 N N . GLU A 1 94 ? 18.756 2.279 -8.163 1.00 92.81 94 GLU A N 1
ATOM 755 C CA . GLU A 1 94 ? 19.690 2.564 -7.075 1.00 92.81 94 GLU A CA 1
ATOM 756 C C . GLU A 1 94 ? 18.993 2.443 -5.716 1.00 92.81 94 GLU A C 1
ATOM 758 O O . GLU A 1 94 ? 19.391 1.597 -4.916 1.00 92.81 94 GLU A O 1
ATOM 763 N N . ALA A 1 95 ? 17.885 3.163 -5.512 1.00 89.50 95 ALA A N 1
ATOM 764 C CA . ALA A 1 95 ? 17.116 3.121 -4.269 1.00 89.50 95 ALA A CA 1
ATOM 765 C C . ALA A 1 95 ? 16.618 1.706 -3.932 1.00 89.50 95 ALA A C 1
ATOM 767 O O . ALA A 1 95 ? 16.731 1.250 -2.796 1.00 89.50 95 ALA A O 1
ATOM 768 N N . LEU A 1 96 ? 16.105 0.970 -4.924 1.00 92.44 96 LEU A N 1
ATOM 769 C CA . LEU A 1 96 ? 15.598 -0.386 -4.704 1.00 92.44 96 LEU A CA 1
ATOM 770 C C . LEU A 1 96 ? 16.711 -1.390 -4.391 1.00 92.44 96 LEU A C 1
ATOM 772 O O . LEU A 1 96 ? 16.519 -2.278 -3.566 1.00 92.44 96 LEU A O 1
ATOM 776 N N . VAL A 1 97 ? 17.878 -1.276 -5.028 1.00 93.75 97 VAL A N 1
ATOM 777 C CA . VAL A 1 97 ? 19.018 -2.159 -4.734 1.00 93.75 97 VAL A CA 1
ATOM 778 C C . VAL A 1 97 ? 19.655 -1.815 -3.391 1.00 93.75 97 VAL A C 1
ATOM 780 O O . VAL A 1 97 ? 20.143 -2.722 -2.721 1.00 93.75 97 VAL A O 1
ATOM 783 N N . GLU A 1 98 ? 19.656 -0.546 -2.985 1.00 90.56 98 GLU A N 1
ATOM 784 C CA . GLU A 1 98 ? 20.078 -0.147 -1.640 1.00 90.56 98 GLU A CA 1
ATOM 785 C C . GLU A 1 98 ? 19.136 -0.702 -0.563 1.00 90.56 98 GLU A C 1
ATOM 787 O O . GLU A 1 98 ? 19.623 -1.207 0.447 1.00 90.56 98 GLU A O 1
ATOM 792 N N . HIS A 1 99 ? 17.822 -0.683 -0.813 1.00 88.56 99 HIS A N 1
ATOM 793 C CA . HIS A 1 99 ? 16.808 -1.217 0.099 1.00 88.56 99 HIS A CA 1
ATOM 794 C C . HIS A 1 99 ? 16.834 -2.756 0.190 1.00 88.56 99 HIS A C 1
ATOM 796 O O . HIS A 1 99 ? 16.943 -3.326 1.271 1.00 88.56 99 HIS A O 1
ATOM 802 N N . GLU A 1 100 ? 16.774 -3.448 -0.951 1.00 91.94 100 GLU A N 1
ATOM 803 C CA . GLU A 1 100 ? 16.627 -4.914 -1.014 1.00 91.94 100 GLU A CA 1
ATOM 804 C C . GLU A 1 100 ? 17.969 -5.661 -0.976 1.00 91.94 100 GLU A C 1
ATOM 806 O O . GLU A 1 100 ? 18.070 -6.810 -0.534 1.00 91.94 100 GLU A O 1
ATOM 811 N N . GLY A 1 101 ? 19.026 -5.024 -1.477 1.00 92.44 101 GLY A N 1
ATOM 812 C CA . GLY A 1 101 ? 20.357 -5.597 -1.616 1.00 92.44 101 GLY A CA 1
ATOM 813 C C . GLY A 1 101 ? 20.641 -6.262 -2.971 1.00 92.44 101 GLY A C 1
ATOM 814 O O . GLY A 1 101 ? 19.773 -6.709 -3.725 1.00 92.44 101 GLY A O 1
ATOM 815 N N . PHE A 1 102 ? 21.935 -6.386 -3.283 1.00 94.25 102 PHE A N 1
ATOM 816 C CA . PHE A 1 102 ? 22.410 -7.060 -4.497 1.00 94.25 102 PHE A CA 1
ATOM 817 C C . PHE A 1 102 ? 21.983 -8.535 -4.552 1.00 94.25 102 PHE A C 1
ATOM 819 O O . PHE A 1 102 ? 21.958 -9.240 -3.545 1.00 94.25 102 PHE A O 1
ATOM 826 N N . ARG A 1 103 ? 21.780 -9.045 -5.774 1.00 94.06 103 ARG A N 1
ATOM 827 C CA . ARG A 1 103 ? 21.388 -10.433 -6.101 1.00 94.06 103 ARG A CA 1
ATOM 828 C C . ARG A 1 103 ? 19.974 -10.838 -5.664 1.00 94.06 103 ARG A C 1
ATOM 830 O O . ARG A 1 103 ? 19.607 -11.995 -5.887 1.00 94.06 103 ARG A O 1
ATOM 837 N N . LYS A 1 104 ? 19.184 -9.922 -5.107 1.00 95.56 104 LYS A N 1
ATOM 838 C CA . LYS A 1 104 ? 17.756 -10.119 -4.835 1.00 95.56 104 LYS A CA 1
ATOM 839 C C . LYS A 1 104 ? 16.924 -9.767 -6.064 1.00 95.56 104 LYS A C 1
ATOM 841 O O . LYS A 1 104 ? 17.297 -8.881 -6.828 1.00 95.56 104 LYS A O 1
ATOM 846 N N . TRP A 1 105 ? 15.849 -10.522 -6.285 1.00 94.25 105 TRP A N 1
ATOM 847 C CA . TRP A 1 105 ? 14.879 -10.220 -7.334 1.00 94.25 105 TRP A CA 1
ATOM 848 C C . TRP A 1 105 ? 13.936 -9.132 -6.846 1.00 94.25 105 TRP A C 1
ATOM 850 O O . TRP A 1 105 ? 13.318 -9.289 -5.800 1.00 94.25 105 TRP A O 1
ATOM 860 N N . ILE A 1 106 ? 13.817 -8.072 -7.633 1.00 94.75 106 ILE A N 1
ATOM 861 C CA . ILE A 1 106 ? 13.014 -6.890 -7.342 1.00 94.75 106 ILE A CA 1
ATOM 862 C C . ILE A 1 106 ? 11.986 -6.762 -8.459 1.00 94.75 106 ILE A C 1
ATOM 864 O O . ILE A 1 106 ? 12.367 -6.702 -9.629 1.00 94.75 106 ILE A O 1
ATOM 868 N N . CYS A 1 107 ? 10.700 -6.757 -8.116 1.00 93.69 107 CYS A N 1
ATOM 869 C CA . CYS A 1 107 ? 9.614 -6.588 -9.084 1.00 93.69 107 CYS A CA 1
ATOM 870 C C . CYS A 1 107 ? 9.250 -5.107 -9.223 1.00 93.69 107 CYS A C 1
ATOM 872 O O . CYS A 1 107 ? 9.278 -4.374 -8.234 1.00 93.69 107 CYS A O 1
ATOM 874 N N . ILE A 1 108 ? 8.917 -4.683 -10.443 1.00 92.69 108 ILE A N 1
ATOM 875 C CA . ILE A 1 108 ? 8.504 -3.315 -10.772 1.00 92.69 108 ILE A CA 1
ATOM 876 C C . ILE A 1 108 ? 7.340 -3.313 -11.770 1.00 92.69 108 ILE A C 1
ATOM 878 O O . ILE A 1 108 ? 7.062 -4.318 -12.431 1.00 92.69 108 ILE A O 1
ATOM 882 N N . ASP A 1 109 ? 6.685 -2.158 -11.896 1.00 89.44 109 ASP A N 1
ATOM 883 C CA . ASP A 1 109 ? 5.658 -1.861 -12.898 1.00 89.44 109 ASP A CA 1
ATOM 884 C C . ASP A 1 109 ? 4.539 -2.919 -12.926 1.00 89.44 109 ASP A C 1
ATOM 886 O O . ASP A 1 109 ? 4.254 -3.513 -13.972 1.00 89.44 109 ASP A O 1
ATOM 890 N N . GLY A 1 110 ? 3.949 -3.196 -11.762 1.00 87.00 110 GLY A N 1
ATOM 891 C CA . GLY A 1 110 ? 2.865 -4.169 -11.614 1.00 87.00 110 GLY A CA 1
ATOM 892 C C . GLY A 1 110 ? 3.279 -5.610 -11.872 1.00 87.00 110 GLY A C 1
ATOM 893 O O . GLY A 1 110 ? 2.519 -6.369 -12.467 1.00 87.00 110 GLY A O 1
ATOM 894 N N . ASN A 1 111 ? 4.502 -5.977 -11.481 1.00 89.00 111 ASN A N 1
ATOM 895 C CA . ASN A 1 111 ? 5.111 -7.295 -11.700 1.00 89.00 111 ASN A CA 1
ATOM 896 C C . ASN A 1 111 ? 5.369 -7.664 -13.172 1.00 89.00 111 ASN A C 1
ATOM 898 O O . ASN A 1 111 ? 5.742 -8.801 -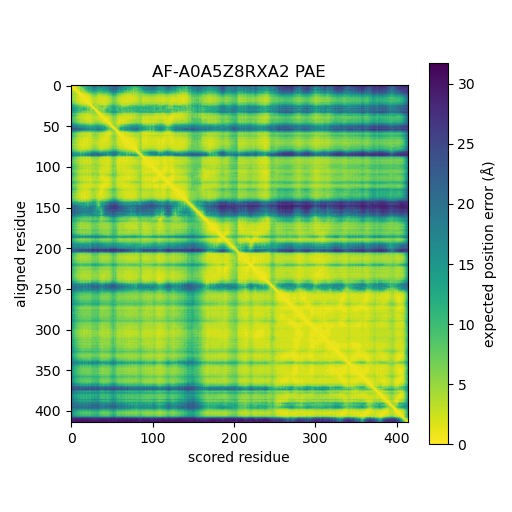13.465 1.00 89.00 111 ASN A O 1
ATOM 902 N N . SER A 1 112 ? 5.232 -6.714 -14.103 1.00 87.94 112 SER A N 1
ATOM 903 C CA . SER A 1 112 ? 5.520 -6.949 -15.527 1.00 87.94 112 SER A CA 1
ATOM 904 C C . SER A 1 112 ? 7.009 -7.172 -15.809 1.00 87.94 112 SER A C 1
ATOM 906 O O . SER A 1 112 ? 7.368 -7.891 -16.749 1.00 87.94 112 SER A O 1
ATOM 908 N N . ILE A 1 113 ? 7.868 -6.596 -14.965 1.00 92.44 113 ILE A N 1
ATOM 909 C CA . ILE A 1 113 ? 9.319 -6.726 -15.021 1.00 92.44 113 ILE A CA 1
ATOM 910 C C . ILE A 1 113 ? 9.830 -7.059 -13.619 1.00 92.44 113 ILE A C 1
ATOM 912 O O . ILE A 1 113 ? 9.378 -6.498 -12.621 1.00 92.44 113 ILE A O 1
ATOM 916 N N . ARG A 1 114 ? 10.831 -7.933 -13.533 1.00 94.62 114 ARG A N 1
ATOM 917 C CA . ARG A 1 114 ? 11.669 -8.057 -12.339 1.00 94.62 114 ARG A CA 1
ATOM 918 C C . ARG A 1 114 ? 13.136 -8.017 -12.716 1.00 94.62 114 ARG A C 1
ATOM 920 O O . ARG A 1 114 ? 13.524 -8.526 -13.765 1.00 94.62 114 ARG A O 1
ATOM 927 N N . PHE A 1 115 ? 13.973 -7.460 -11.856 1.00 96.12 115 PHE A N 1
ATOM 928 C CA . PHE A 1 115 ? 15.408 -7.399 -12.095 1.00 96.12 115 PHE A CA 1
ATOM 929 C C . PHE A 1 115 ? 16.210 -7.795 -10.860 1.00 96.12 115 PHE A C 1
ATOM 931 O O . PHE A 1 115 ? 15.697 -7.851 -9.746 1.00 96.12 115 PHE A O 1
ATOM 938 N N . ARG A 1 116 ? 17.492 -8.093 -11.063 1.00 95.94 116 ARG A N 1
ATOM 939 C CA . ARG A 1 116 ? 18.480 -8.219 -9.988 1.00 95.94 116 ARG A CA 1
ATOM 940 C C . ARG A 1 116 ? 19.821 -7.684 -10.454 1.00 95.94 116 ARG A C 1
ATOM 942 O O . ARG A 1 116 ? 20.260 -7.995 -11.564 1.00 95.94 116 ARG A O 1
ATOM 949 N N . VAL A 1 117 ? 20.485 -6.923 -9.594 1.00 96.44 117 VAL A N 1
ATOM 950 C CA . VAL A 1 117 ? 21.800 -6.336 -9.880 1.00 96.44 117 VAL A CA 1
ATOM 951 C C . VAL A 1 117 ? 22.890 -7.098 -9.136 1.00 96.44 117 VAL A C 1
ATOM 953 O O . VAL A 1 117 ? 22.706 -7.559 -8.007 1.00 96.44 117 VAL A O 1
ATOM 956 N N . TYR A 1 118 ? 24.045 -7.237 -9.776 1.00 94.00 118 TYR A N 1
ATOM 957 C CA . TYR A 1 118 ? 25.240 -7.853 -9.223 1.00 94.00 118 TYR A CA 1
ATOM 958 C C . TYR A 1 118 ? 26.349 -6.817 -9.051 1.00 94.00 118 TYR A C 1
ATOM 960 O O . TYR A 1 118 ? 26.524 -5.939 -9.888 1.00 94.00 118 TYR A O 1
ATOM 968 N N . LYS A 1 119 ? 27.178 -6.983 -8.013 1.00 90.56 119 LYS A N 1
ATOM 969 C CA . LYS A 1 119 ? 28.325 -6.095 -7.736 1.00 90.56 119 LYS A CA 1
ATOM 970 C C . LYS A 1 119 ? 29.365 -6.025 -8.865 1.00 90.56 119 LYS A C 1
ATOM 972 O O . LYS A 1 119 ? 30.164 -5.102 -8.889 1.00 90.56 119 LYS A O 1
ATOM 977 N N . ASN A 1 120 ? 29.372 -6.991 -9.787 1.00 90.25 120 ASN A N 1
ATOM 978 C CA . ASN A 1 120 ? 30.226 -6.973 -10.979 1.00 90.25 120 ASN A CA 1
ATOM 979 C C . ASN A 1 120 ? 29.632 -6.136 -12.135 1.00 90.25 120 ASN A C 1
ATOM 981 O O . ASN A 1 120 ? 30.136 -6.210 -13.252 1.00 90.25 120 ASN A O 1
ATOM 985 N N . GLY A 1 121 ? 28.530 -5.416 -11.902 1.00 91.62 121 GLY A N 1
ATOM 986 C CA . GLY A 1 121 ? 27.880 -4.558 -12.891 1.00 91.62 121 GLY A CA 1
ATOM 987 C C . GLY A 1 121 ? 26.934 -5.277 -13.852 1.00 91.62 121 GLY A C 1
ATOM 988 O O . GLY A 1 121 ? 26.431 -4.639 -14.774 1.00 91.62 121 GLY A O 1
ATOM 989 N N . SER A 1 122 ? 26.679 -6.578 -13.676 1.00 94.12 122 SER A N 1
ATOM 990 C CA . SER A 1 122 ? 25.654 -7.295 -14.450 1.00 94.12 122 SER A CA 1
ATOM 991 C C . SER A 1 122 ? 24.261 -7.064 -13.853 1.00 94.12 122 SER A C 1
ATOM 993 O O . SER A 1 122 ? 24.094 -7.122 -12.634 1.00 94.12 122 SER A O 1
ATOM 995 N N . MET A 1 123 ? 23.247 -6.872 -14.694 1.00 96.31 123 MET A N 1
ATOM 996 C CA . MET A 1 123 ? 21.835 -6.883 -14.304 1.00 96.31 123 MET A CA 1
ATOM 997 C C . MET A 1 123 ? 21.108 -7.951 -15.110 1.00 96.31 123 MET A C 1
ATOM 999 O O . MET A 1 123 ? 21.228 -8.019 -16.332 1.00 96.31 123 MET A O 1
ATOM 1003 N N . HIS A 1 124 ? 20.355 -8.793 -14.410 1.00 95.25 124 HIS A N 1
ATOM 1004 C CA . HIS A 1 124 ? 19.427 -9.721 -15.045 1.00 95.25 124 HIS A CA 1
ATOM 1005 C C . HIS A 1 124 ? 18.036 -9.108 -14.985 1.00 95.25 124 HIS A C 1
ATOM 1007 O O . HIS A 1 124 ? 17.624 -8.676 -13.911 1.00 95.25 124 HIS A O 1
ATOM 1013 N N . ILE A 1 125 ? 17.333 -9.118 -16.109 1.00 95.56 125 ILE A N 1
ATOM 1014 C CA . ILE A 1 125 ? 15.976 -8.606 -16.263 1.00 95.56 125 ILE A CA 1
ATOM 1015 C C . ILE A 1 125 ? 15.114 -9.768 -16.746 1.00 95.56 125 ILE A C 1
ATOM 1017 O O . ILE A 1 125 ? 15.439 -10.401 -17.748 1.00 95.56 125 ILE A O 1
ATOM 1021 N N . ASP A 1 126 ? 14.040 -10.063 -16.031 1.00 92.88 126 ASP A N 1
ATOM 1022 C CA . ASP A 1 126 ? 13.020 -11.019 -16.439 1.00 92.88 126 ASP A CA 1
ATOM 1023 C C . ASP A 1 126 ? 11.742 -10.237 -16.771 1.00 92.88 126 ASP A C 1
ATOM 1025 O O . ASP A 1 126 ? 11.281 -9.432 -15.960 1.00 92.88 126 ASP A O 1
ATOM 1029 N N . VAL A 1 127 ? 11.162 -10.489 -17.943 1.00 90.50 127 VAL A N 1
ATOM 1030 C CA . VAL A 1 127 ? 9.867 -9.927 -18.364 1.00 90.50 127 VAL A CA 1
ATOM 1031 C C . VAL A 1 127 ? 8.825 -11.030 -18.491 1.00 90.50 127 VAL A C 1
ATOM 1033 O O . VAL A 1 127 ? 9.173 -12.184 -18.768 1.00 90.50 127 VAL A O 1
ATOM 1036 N N . HIS A 1 128 ? 7.549 -10.672 -18.332 1.00 83.81 128 HIS A N 1
ATOM 1037 C CA . HIS A 1 128 ? 6.449 -11.612 -18.555 1.00 83.81 128 HIS A CA 1
ATOM 1038 C C . HIS A 1 128 ? 6.548 -12.260 -19.957 1.00 83.81 128 HIS A C 1
ATOM 1040 O O . HIS A 1 128 ? 6.866 -11.558 -20.924 1.00 83.81 128 HIS A O 1
ATOM 1046 N N . PRO A 1 129 ? 6.274 -13.571 -20.115 1.00 82.00 129 PRO A N 1
ATOM 1047 C CA . PRO A 1 129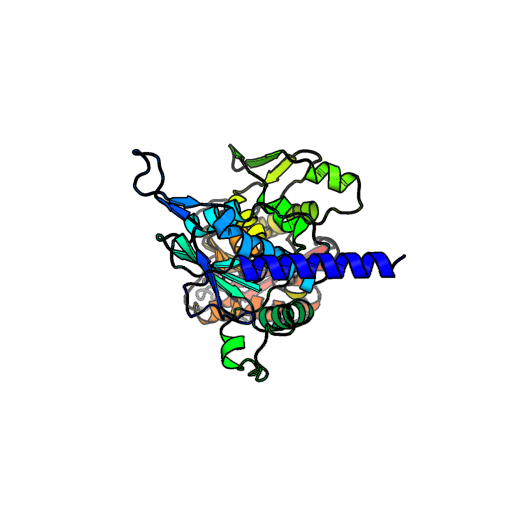 ? 6.379 -14.261 -21.405 1.00 82.00 129 PRO A CA 1
ATOM 1048 C C . PRO A 1 129 ? 5.656 -13.568 -22.570 1.00 82.00 129 PRO A C 1
ATOM 1050 O O . PRO A 1 129 ? 6.249 -13.384 -23.631 1.00 82.00 129 PRO A O 1
ATOM 1053 N N . ASP A 1 130 ? 4.441 -13.065 -22.346 1.00 82.50 130 ASP A N 1
ATOM 1054 C CA . ASP A 1 130 ? 3.676 -12.325 -23.363 1.00 82.50 130 ASP A CA 1
ATOM 1055 C C . ASP A 1 130 ? 4.390 -11.050 -23.841 1.00 82.50 130 ASP A C 1
ATOM 1057 O O . ASP A 1 130 ? 4.282 -10.663 -25.006 1.00 82.50 130 ASP A O 1
ATOM 1061 N N . ILE A 1 131 ? 5.146 -10.388 -22.957 1.00 86.50 131 ILE A N 1
ATOM 1062 C CA . ILE A 1 131 ? 5.949 -9.210 -23.310 1.00 86.50 131 ILE A CA 1
ATOM 1063 C C . ILE A 1 131 ? 7.091 -9.648 -24.226 1.00 86.50 131 ILE A C 1
ATOM 1065 O O . ILE A 1 131 ? 7.295 -9.038 -25.274 1.00 86.50 131 ILE A O 1
ATOM 1069 N N . ALA A 1 132 ? 7.794 -10.734 -23.887 1.00 87.31 132 ALA A N 1
ATOM 1070 C CA . ALA A 1 132 ? 8.868 -11.272 -24.723 1.00 87.31 132 ALA A CA 1
ATOM 1071 C C . ALA A 1 132 ? 8.367 -11.685 -26.120 1.00 87.31 132 ALA A C 1
ATOM 1073 O O . ALA A 1 132 ? 9.035 -11.420 -27.121 1.00 87.31 132 ALA A O 1
ATOM 1074 N N . GLU A 1 133 ? 7.181 -12.290 -26.215 1.00 85.00 133 GLU A N 1
ATOM 1075 C CA . GLU A 1 133 ? 6.569 -12.637 -27.500 1.00 85.00 133 GLU A CA 1
ATOM 1076 C C . GLU A 1 133 ? 6.234 -11.391 -28.334 1.00 85.00 133 GLU A C 1
ATOM 1078 O O . GLU A 1 133 ? 6.587 -11.316 -29.515 1.00 85.00 133 GLU A O 1
ATOM 1083 N N . ARG A 1 134 ? 5.619 -10.374 -27.720 1.00 88.56 134 ARG A N 1
ATOM 1084 C CA . ARG A 1 134 ? 5.310 -9.103 -28.396 1.00 88.56 134 ARG A CA 1
ATOM 1085 C C . ARG A 1 134 ? 6.570 -8.392 -28.889 1.00 88.56 134 ARG A C 1
ATOM 1087 O O . ARG A 1 134 ? 6.591 -7.931 -30.030 1.00 88.56 134 ARG A O 1
ATOM 1094 N N . LEU A 1 135 ? 7.631 -8.357 -28.078 1.00 90.19 135 LEU A N 1
ATOM 1095 C CA . LEU A 1 135 ? 8.936 -7.814 -28.471 1.00 90.19 135 LEU A CA 1
ATOM 1096 C C . LEU A 1 135 ? 9.501 -8.541 -29.700 1.00 90.19 135 LEU A C 1
ATOM 1098 O O . LEU A 1 135 ? 9.947 -7.899 -30.648 1.00 90.19 135 LEU A O 1
ATOM 1102 N N . ASN A 1 136 ? 9.436 -9.875 -29.719 1.00 87.56 136 ASN A N 1
ATOM 1103 C CA . ASN A 1 136 ? 9.888 -10.688 -30.850 1.00 87.56 136 ASN A CA 1
ATOM 1104 C C . ASN A 1 136 ? 9.084 -10.430 -32.129 1.00 87.56 136 ASN A C 1
ATOM 1106 O O . ASN A 1 136 ? 9.669 -10.329 -33.208 1.00 87.56 136 ASN A O 1
ATOM 1110 N N . ASN A 1 137 ? 7.760 -10.289 -32.022 1.00 86.31 137 ASN A N 1
ATOM 1111 C CA . ASN A 1 137 ? 6.911 -9.949 -33.165 1.00 86.31 137 ASN A CA 1
ATOM 1112 C C . ASN A 1 137 ? 7.325 -8.608 -33.784 1.00 86.31 137 ASN A C 1
ATOM 1114 O O . ASN A 1 137 ? 7.507 -8.528 -34.999 1.00 86.31 137 ASN A O 1
ATOM 1118 N N . ILE A 1 138 ? 7.563 -7.589 -32.954 1.00 88.00 138 ILE A N 1
ATOM 1119 C CA . ILE A 1 138 ? 8.049 -6.284 -33.420 1.00 88.00 138 ILE A CA 1
ATOM 1120 C C . ILE A 1 138 ? 9.444 -6.415 -34.039 1.00 88.00 138 ILE A C 1
ATOM 1122 O O . ILE A 1 138 ? 9.663 -5.932 -35.148 1.00 88.00 138 ILE A O 1
ATOM 1126 N N . LEU A 1 139 ? 10.369 -7.113 -33.373 1.00 87.00 139 LEU A N 1
ATOM 1127 C CA . LEU A 1 139 ? 11.739 -7.281 -33.857 1.00 87.00 139 LEU A CA 1
ATOM 1128 C C . LEU A 1 139 ? 11.787 -7.967 -35.228 1.00 87.00 139 LEU A C 1
ATOM 1130 O O . LEU A 1 139 ? 12.550 -7.540 -36.088 1.00 87.00 139 LEU A O 1
ATOM 1134 N N . SER A 1 140 ? 10.945 -8.977 -35.469 1.00 82.88 140 SER A N 1
ATOM 1135 C CA . SER A 1 140 ? 10.893 -9.680 -36.761 1.00 82.88 140 SER A CA 1
ATOM 1136 C C . SER A 1 140 ? 10.459 -8.805 -37.934 1.00 82.88 140 SER A C 1
ATOM 1138 O O . SER A 1 140 ? 10.872 -9.046 -39.064 1.00 82.88 140 SER A O 1
ATOM 1140 N N . ALA A 1 141 ? 9.679 -7.754 -37.667 1.00 81.62 141 ALA A N 1
ATOM 1141 C CA . ALA A 1 141 ? 9.302 -6.774 -38.678 1.00 81.62 141 ALA A CA 1
ATOM 1142 C C . ALA A 1 141 ? 10.443 -5.795 -39.013 1.00 81.62 141 ALA A C 1
ATOM 1144 O O . ALA A 1 141 ? 10.416 -5.176 -40.074 1.00 81.62 141 ALA A O 1
ATOM 1145 N N . ILE A 1 142 ? 11.418 -5.629 -38.113 1.00 81.75 142 ILE A N 1
ATOM 1146 C CA . ILE A 1 142 ? 12.574 -4.729 -38.276 1.00 81.75 142 ILE A CA 1
ATOM 1147 C C . ILE A 1 142 ? 13.762 -5.492 -38.867 1.00 81.75 142 ILE A C 1
ATOM 1149 O O . ILE A 1 142 ? 14.470 -4.993 -39.736 1.00 81.75 142 ILE A O 1
ATOM 1153 N N . VAL A 1 143 ? 13.972 -6.720 -38.395 1.00 78.69 143 VAL A N 1
ATOM 1154 C CA . VAL A 1 143 ? 15.085 -7.586 -38.770 1.00 78.69 143 VAL A CA 1
ATOM 1155 C C . VAL A 1 143 ? 14.497 -8.930 -39.226 1.00 78.69 143 VAL A C 1
ATOM 1157 O O . VAL A 1 143 ? 14.268 -9.810 -38.396 1.00 78.69 143 VAL A O 1
ATOM 1160 N N . PRO A 1 144 ? 14.252 -9.123 -40.537 1.00 65.38 144 PRO A N 1
ATOM 1161 C CA . PRO A 1 144 ? 13.561 -10.307 -41.067 1.00 65.38 144 PRO A CA 1
ATOM 1162 C C . PRO A 1 144 ? 14.224 -11.659 -40.744 1.00 65.38 144 PRO A C 1
ATOM 1164 O O . PRO A 1 144 ? 13.561 -12.689 -40.769 1.00 65.38 144 PRO A O 1
ATOM 1167 N N . LEU A 1 145 ? 15.520 -11.664 -40.407 1.00 66.75 145 LEU A N 1
ATOM 1168 C CA . LEU A 1 145 ? 16.284 -12.852 -39.997 1.00 66.75 145 LEU A CA 1
ATOM 1169 C C . LEU A 1 145 ? 16.442 -12.984 -38.467 1.00 66.75 145 LEU A C 1
ATOM 1171 O O . LEU A 1 145 ? 17.181 -13.846 -38.001 1.00 66.75 145 LEU A O 1
ATOM 1175 N N . ALA A 1 146 ? 15.792 -12.130 -37.665 1.00 63.34 146 ALA A N 1
ATOM 1176 C CA . ALA A 1 146 ? 15.995 -12.093 -36.214 1.00 63.34 146 ALA A CA 1
ATOM 1177 C C . ALA A 1 146 ? 15.268 -13.181 -35.422 1.00 63.34 146 ALA A C 1
ATOM 1179 O O . ALA A 1 146 ? 15.455 -13.241 -34.209 1.00 63.34 146 ALA A O 1
ATOM 1180 N N . LEU A 1 147 ? 14.456 -14.032 -36.050 1.00 63.03 147 LEU A N 1
ATOM 1181 C CA . LEU A 1 147 ? 13.778 -15.123 -35.354 1.00 63.03 147 LEU A CA 1
ATOM 1182 C C . LEU A 1 147 ? 14.065 -16.474 -36.016 1.00 63.03 147 LEU A C 1
ATOM 1184 O O . LEU A 1 147 ? 13.944 -16.587 -37.235 1.00 63.03 147 LEU A O 1
ATOM 1188 N N . PRO A 1 148 ? 14.381 -17.519 -35.230 1.00 57.94 148 PRO A N 1
ATOM 1189 C CA . PRO A 1 148 ? 14.345 -18.894 -35.713 1.00 57.94 148 PRO A CA 1
ATOM 1190 C C . PRO A 1 148 ? 12.929 -19.268 -36.179 1.00 57.94 148 PRO A C 1
ATOM 1192 O O . PRO A 1 148 ? 11.947 -18.809 -35.593 1.00 57.94 148 PRO A O 1
ATOM 1195 N N . ALA A 1 149 ? 12.828 -20.132 -37.193 1.00 53.75 149 ALA A N 1
ATOM 1196 C CA . ALA A 1 149 ? 11.548 -20.628 -37.707 1.00 53.75 149 ALA A CA 1
ATOM 1197 C C . ALA A 1 149 ? 10.726 -21.387 -36.641 1.00 53.75 149 ALA A C 1
ATOM 1199 O O . ALA A 1 149 ? 9.500 -21.308 -36.645 1.00 53.75 149 ALA A O 1
ATOM 1200 N N . ASP A 1 150 ? 11.396 -22.047 -35.689 1.00 52.66 150 ASP A N 1
ATOM 1201 C CA . ASP A 1 150 ? 10.754 -22.745 -34.574 1.00 52.66 150 ASP A CA 1
ATOM 1202 C C . ASP A 1 150 ? 10.593 -21.834 -33.351 1.00 52.66 150 ASP A C 1
ATOM 1204 O O . ASP A 1 150 ? 11.524 -21.585 -32.576 1.00 52.66 150 ASP A O 1
ATOM 1208 N N . ARG A 1 151 ? 9.362 -21.361 -33.147 1.00 57.09 151 ARG A N 1
ATOM 1209 C CA . ARG A 1 151 ? 8.933 -20.726 -31.899 1.00 57.09 151 ARG A CA 1
ATOM 1210 C C . ARG A 1 151 ? 8.346 -21.795 -30.983 1.00 57.09 151 ARG A C 1
ATOM 1212 O O . ARG A 1 151 ? 7.224 -22.245 -31.191 1.00 57.09 151 ARG A O 1
ATOM 1219 N N . MET A 1 152 ? 9.076 -22.193 -29.943 1.00 53.09 152 MET A N 1
ATOM 1220 C CA . MET A 1 152 ? 8.461 -22.981 -28.872 1.00 53.09 152 MET A CA 1
ATOM 1221 C C . MET A 1 152 ? 7.506 -22.088 -28.075 1.00 53.09 152 MET A C 1
ATOM 1223 O O . MET A 1 152 ? 7.930 -21.059 -27.546 1.00 53.09 152 MET A O 1
ATOM 1227 N N . ALA A 1 153 ? 6.237 -22.489 -27.976 1.00 54.84 153 ALA A N 1
ATOM 1228 C CA . ALA A 1 153 ? 5.274 -21.844 -27.090 1.00 54.84 153 ALA A CA 1
ATOM 1229 C C . ALA A 1 153 ? 5.789 -21.856 -25.641 1.00 54.84 153 ALA A C 1
ATOM 1231 O O . ALA A 1 153 ? 6.413 -22.825 -25.192 1.00 54.84 153 ALA A O 1
ATOM 1232 N N . HIS A 1 154 ? 5.535 -20.778 -24.898 1.00 58.56 154 HIS A N 1
ATOM 1233 C CA . HIS A 1 154 ? 5.904 -20.719 -23.490 1.00 58.56 154 HIS A CA 1
ATOM 1234 C C . HIS A 1 154 ? 5.163 -21.804 -22.700 1.00 58.56 154 HIS A C 1
ATOM 1236 O O . HIS A 1 154 ? 3.955 -21.982 -22.825 1.00 58.56 154 HIS A O 1
ATOM 1242 N N . SER A 1 155 ? 5.895 -22.548 -21.868 1.00 56.78 155 SER A N 1
ATOM 1243 C CA . SER A 1 155 ? 5.286 -23.568 -21.013 1.00 56.78 155 SER A CA 1
ATOM 1244 C C . SER A 1 155 ? 4.425 -22.922 -19.919 1.00 56.78 155 SER A C 1
ATOM 1246 O O . SER A 1 155 ? 4.788 -21.875 -19.375 1.00 56.78 155 SER A O 1
ATOM 1248 N N . LYS A 1 156 ? 3.341 -23.584 -19.502 1.00 53.78 156 LYS A N 1
ATOM 1249 C CA . LYS A 1 156 ? 2.515 -23.147 -18.360 1.00 53.78 156 LYS A CA 1
ATOM 1250 C C . LYS A 1 156 ? 3.352 -22.906 -17.089 1.00 53.78 156 LYS A C 1
ATOM 1252 O O . LYS A 1 156 ? 3.197 -21.894 -16.418 1.00 53.78 156 LYS A O 1
ATOM 1257 N N . LYS A 1 157 ? 4.358 -23.758 -16.857 1.00 56.16 157 LYS A N 1
ATOM 1258 C CA . LYS A 1 157 ? 5.317 -23.650 -15.744 1.00 56.16 157 LYS A CA 1
ATOM 1259 C C . LYS A 1 157 ? 6.176 -22.376 -15.783 1.00 56.16 157 LYS A C 1
ATOM 1261 O O . LYS A 1 157 ? 6.594 -21.891 -14.738 1.00 56.16 157 LYS A O 1
ATOM 1266 N N . SER A 1 158 ? 6.463 -21.829 -16.970 1.00 58.91 158 SER A N 1
ATOM 1267 C CA . SER A 1 158 ? 7.184 -20.551 -17.098 1.00 58.91 158 SER A CA 1
ATOM 1268 C C . SER A 1 158 ? 6.302 -19.325 -16.861 1.00 58.91 158 SER A C 1
ATOM 1270 O O . SER A 1 158 ? 6.844 -18.289 -16.491 1.00 58.91 158 SER A O 1
ATOM 1272 N N . LEU A 1 159 ? 4.982 -19.444 -17.038 1.00 59.59 159 LEU A N 1
ATOM 1273 C CA . LEU A 1 159 ? 4.008 -18.396 -16.713 1.00 59.59 159 LEU A CA 1
ATOM 1274 C C . LEU A 1 159 ? 3.733 -18.358 -15.200 1.00 59.59 159 LEU A C 1
ATOM 1276 O O . LEU A 1 159 ? 3.803 -17.297 -14.596 1.00 59.59 159 LEU A O 1
ATOM 1280 N N . GLU A 1 160 ? 3.553 -19.522 -14.565 1.00 59.88 160 GLU A N 1
ATOM 1281 C CA . GLU A 1 160 ? 3.322 -19.653 -13.110 1.00 59.88 160 GLU A CA 1
ATOM 1282 C C . GLU A 1 160 ? 4.524 -19.219 -12.241 1.00 59.88 160 GLU A C 1
ATOM 1284 O O . GLU A 1 160 ? 4.385 -19.004 -11.042 1.00 59.88 160 GLU A O 1
ATOM 1289 N N . ALA A 1 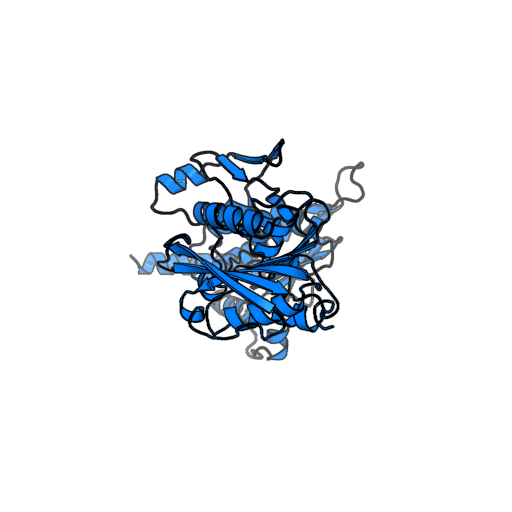161 ? 5.719 -19.075 -12.828 1.00 67.56 161 ALA A N 1
ATOM 1290 C CA . ALA A 1 161 ? 6.924 -18.603 -12.137 1.00 67.56 161 ALA A CA 1
ATOM 1291 C C . ALA A 1 161 ? 7.039 -17.064 -12.051 1.00 67.56 161 ALA A C 1
ATOM 1293 O O . ALA A 1 161 ? 8.010 -16.550 -11.471 1.00 67.56 161 ALA A O 1
ATOM 1294 N N . PHE A 1 162 ? 6.106 -16.328 -12.666 1.00 71.38 162 PHE A N 1
ATOM 1295 C CA . PHE A 1 162 ? 5.991 -14.877 -12.541 1.00 71.38 162 PHE A CA 1
ATOM 1296 C C . PHE A 1 162 ? 4.909 -14.514 -11.521 1.00 71.38 162 PHE A C 1
ATOM 1298 O O . PHE A 1 162 ? 3.877 -15.181 -11.472 1.00 71.38 162 PHE A O 1
ATOM 1305 N N . PRO A 1 163 ? 5.127 -13.466 -10.705 1.00 77.06 163 PRO A N 1
ATOM 1306 C CA . PRO A 1 163 ? 4.075 -12.963 -9.836 1.00 77.06 163 PRO A CA 1
ATOM 1307 C C . PRO A 1 163 ? 2.862 -12.510 -10.656 1.00 77.06 163 PRO A C 1
ATOM 1309 O O . PRO A 1 163 ? 3.004 -12.093 -11.807 1.00 77.06 163 PRO A O 1
ATOM 1312 N N . VAL A 1 164 ? 1.682 -12.561 -10.038 1.00 79.12 164 VAL A N 1
ATOM 1313 C CA . VAL A 1 164 ? 0.438 -12.081 -10.650 1.00 79.12 164 VAL A CA 1
ATOM 1314 C C . VAL A 1 164 ? 0.606 -10.616 -11.055 1.00 79.12 164 VAL A C 1
ATOM 1316 O O . VAL A 1 164 ? 1.113 -9.804 -10.276 1.00 79.12 164 VAL A O 1
ATOM 1319 N N . LEU A 1 165 ? 0.217 -10.294 -12.291 1.00 79.88 165 LEU A N 1
ATOM 1320 C CA . LEU A 1 165 ? 0.259 -8.929 -12.803 1.00 79.88 165 LEU A CA 1
ATOM 1321 C C . LEU A 1 165 ? -0.740 -8.060 -12.043 1.00 79.88 165 LEU A C 1
ATOM 1323 O O . LEU A 1 165 ? -1.900 -8.436 -11.889 1.00 79.88 165 LEU A O 1
ATOM 1327 N N . LYS A 1 166 ? -0.273 -6.897 -11.599 1.00 81.44 166 LYS A N 1
ATOM 1328 C CA . LYS A 1 166 ? -1.074 -5.939 -10.837 1.00 81.44 166 LYS A CA 1
ATOM 1329 C C . LYS A 1 166 ? -1.562 -4.825 -11.754 1.00 81.44 166 LYS A C 1
ATOM 1331 O O . LYS A 1 166 ? -0.851 -4.416 -12.676 1.00 81.44 166 LYS A O 1
ATOM 1336 N N . GLN A 1 167 ? -2.775 -4.341 -11.508 1.00 80.00 167 GLN A N 1
ATOM 1337 C CA . GLN A 1 167 ? -3.276 -3.155 -12.188 1.00 80.00 167 GLN A CA 1
ATOM 1338 C C . GLN A 1 167 ? -2.608 -1.928 -11.571 1.00 80.00 167 GLN A C 1
ATOM 1340 O O . GLN A 1 167 ? -2.689 -1.707 -10.367 1.00 80.00 167 GLN A O 1
ATOM 1345 N N . CYS A 1 168 ? -1.928 -1.142 -12.401 1.00 82.69 168 CYS A N 1
ATOM 1346 C CA . CYS A 1 168 ? -1.191 0.028 -11.943 1.00 82.69 168 CYS A CA 1
ATOM 1347 C C . CYS A 1 168 ? -1.889 1.321 -12.338 1.00 82.69 168 CYS A C 1
ATOM 1349 O O . CYS A 1 168 ? -2.513 1.393 -13.399 1.00 82.69 168 CYS A O 1
ATOM 1351 N N . ILE A 1 169 ? -1.661 2.369 -11.550 1.00 86.25 169 ILE A N 1
ATOM 1352 C CA . ILE A 1 169 ? -1.792 3.736 -12.059 1.00 86.25 169 ILE A CA 1
ATOM 1353 C C . ILE A 1 169 ? -0.805 3.968 -13.215 1.00 86.25 169 ILE A C 1
ATOM 1355 O O . ILE A 1 169 ? 0.218 3.279 -13.348 1.00 86.25 169 ILE A O 1
ATOM 1359 N N . ASP A 1 170 ? -1.136 4.919 -14.087 1.00 84.50 170 ASP A N 1
ATOM 1360 C CA . ASP A 1 170 ? -0.402 5.134 -15.330 1.00 84.50 170 ASP A CA 1
ATOM 1361 C C . ASP A 1 170 ? 1.075 5.483 -15.083 1.00 84.50 170 ASP A C 1
ATOM 1363 O O . ASP A 1 170 ? 1.457 6.069 -14.067 1.00 84.50 170 ASP A O 1
ATOM 1367 N N . PHE A 1 171 ? 1.927 5.090 -16.025 1.00 83.06 171 PHE A N 1
ATOM 1368 C CA . PHE A 1 171 ? 3.373 5.219 -15.932 1.00 83.06 171 PHE A CA 1
ATOM 1369 C C . PHE A 1 171 ? 3.830 6.656 -15.674 1.00 83.06 171 PHE A C 1
ATOM 1371 O O . PHE A 1 171 ? 4.734 6.854 -14.867 1.00 83.06 171 PHE A O 1
ATOM 1378 N N . ASP A 1 172 ? 3.218 7.655 -16.314 1.00 81.19 172 ASP A N 1
ATOM 1379 C CA . ASP A 1 172 ? 3.627 9.053 -16.146 1.00 81.19 172 ASP A CA 1
ATOM 1380 C C . ASP A 1 172 ? 3.327 9.548 -14.729 1.00 81.19 172 ASP A C 1
ATOM 1382 O O . ASP A 1 172 ? 4.205 10.117 -14.080 1.00 81.19 172 ASP A O 1
ATOM 1386 N N . THR A 1 173 ? 2.131 9.251 -14.215 1.00 83.44 173 THR A N 1
ATOM 1387 C CA . THR A 1 173 ? 1.757 9.553 -12.829 1.00 83.44 173 THR A CA 1
ATOM 1388 C C . THR A 1 173 ? 2.706 8.881 -11.841 1.00 83.44 173 THR A C 1
ATOM 1390 O O . THR A 1 173 ? 3.204 9.536 -10.929 1.00 83.44 173 THR A O 1
ATOM 1393 N N . ARG A 1 174 ? 3.033 7.597 -12.030 1.00 85.56 174 ARG A N 1
ATOM 1394 C CA . ARG A 1 174 ? 3.963 6.886 -11.132 1.00 85.56 174 ARG A CA 1
ATOM 1395 C C . ARG A 1 174 ? 5.334 7.531 -11.078 1.00 85.56 174 ARG A C 1
ATOM 1397 O O . ARG A 1 174 ? 5.920 7.632 -10.004 1.00 85.56 174 ARG A O 1
ATOM 1404 N N . MET A 1 175 ? 5.844 7.957 -12.228 1.00 83.00 175 MET A N 1
ATOM 1405 C CA . MET A 1 175 ? 7.153 8.593 -12.300 1.00 83.00 175 MET A CA 1
ATOM 1406 C C . MET A 1 175 ? 7.144 9.969 -11.645 1.00 83.00 175 MET A C 1
ATOM 1408 O O . MET A 1 175 ? 8.005 10.225 -10.808 1.00 83.00 175 MET A O 1
ATOM 1412 N N . GLN A 1 176 ? 6.112 10.779 -11.890 1.00 83.75 176 GLN A N 1
ATOM 1413 C CA . GLN A 1 176 ? 5.926 12.054 -11.189 1.00 83.75 176 GLN A CA 1
ATOM 1414 C C . GLN A 1 176 ? 5.873 11.883 -9.667 1.00 83.75 176 GLN A C 1
ATOM 1416 O O . GLN A 1 176 ? 6.504 12.645 -8.941 1.00 83.75 176 GLN A O 1
ATOM 1421 N N . LEU A 1 177 ? 5.140 10.878 -9.177 1.00 87.06 177 LEU A N 1
ATOM 1422 C CA . LEU A 1 177 ? 5.053 10.596 -7.743 1.00 87.06 177 LEU A CA 1
ATOM 1423 C C . LEU A 1 177 ? 6.396 10.125 -7.171 1.00 87.06 177 LEU A C 1
ATOM 1425 O O . LEU A 1 177 ? 6.772 10.551 -6.085 1.00 87.06 177 LEU A O 1
ATOM 1429 N N . SER A 1 178 ? 7.143 9.299 -7.909 1.00 83.94 178 SER A N 1
ATOM 1430 C CA . SER A 1 178 ? 8.444 8.777 -7.464 1.00 83.94 178 SER A CA 1
ATOM 1431 C C . SER A 1 178 ? 9.548 9.834 -7.352 1.00 83.94 178 SER A C 1
ATOM 1433 O O . SER A 1 178 ? 10.553 9.600 -6.687 1.00 83.94 178 SER A O 1
ATOM 1435 N N . GLU A 1 179 ? 9.371 10.990 -7.992 1.00 83.69 179 GLU A N 1
ATOM 1436 C CA . GLU A 1 179 ? 10.307 12.118 -7.930 1.00 83.69 179 GLU A CA 1
ATOM 1437 C C . GLU A 1 179 ? 10.043 13.046 -6.736 1.00 83.69 179 GLU A C 1
ATOM 1439 O O . GLU A 1 179 ? 10.838 13.950 -6.465 1.00 83.69 179 GLU A O 1
ATOM 1444 N N . LEU A 1 180 ? 8.941 12.841 -6.006 1.00 88.19 180 LEU A N 1
ATOM 1445 C CA . LEU A 1 180 ? 8.621 13.641 -4.830 1.00 88.19 180 LEU A CA 1
ATOM 1446 C C . LEU A 1 180 ? 9.611 13.344 -3.703 1.00 88.19 180 LEU A C 1
ATOM 1448 O O . LEU A 1 180 ? 9.747 12.212 -3.242 1.00 88.19 180 LEU A O 1
ATOM 1452 N N . MET A 1 181 ? 10.271 14.396 -3.226 1.00 89.19 181 MET A N 1
ATOM 1453 C CA . MET A 1 181 ? 11.177 14.323 -2.086 1.00 89.19 181 MET A CA 1
ATOM 1454 C C . MET A 1 181 ? 10.532 14.988 -0.881 1.00 89.19 181 MET A C 1
ATOM 1456 O O . MET A 1 181 ? 10.375 16.212 -0.852 1.00 89.19 181 MET A O 1
ATOM 1460 N N . PHE A 1 182 ? 10.172 14.175 0.106 1.00 93.38 182 PHE A N 1
ATOM 1461 C CA . PHE A 1 182 ? 9.583 14.644 1.351 1.00 93.38 182 PHE A CA 1
ATOM 1462 C C . PHE A 1 182 ? 10.661 14.980 2.378 1.00 93.38 182 PHE A C 1
ATOM 1464 O O . PHE A 1 182 ? 11.706 14.332 2.453 1.00 93.38 182 PHE A O 1
ATOM 1471 N N . LYS A 1 183 ? 10.398 16.014 3.174 1.00 94.56 183 LYS A N 1
ATOM 1472 C CA . LYS A 1 183 ? 11.222 16.421 4.312 1.00 94.56 183 LYS A CA 1
ATOM 1473 C C . LYS A 1 183 ? 10.382 16.377 5.575 1.00 94.56 183 LYS A C 1
ATOM 1475 O O . LYS A 1 183 ? 9.202 16.708 5.531 1.00 94.56 183 LYS A O 1
ATOM 1480 N N . ASN A 1 184 ? 11.000 15.977 6.679 1.00 95.12 184 ASN A N 1
ATOM 1481 C CA . ASN A 1 184 ? 10.384 16.038 7.996 1.00 95.12 184 ASN A CA 1
ATOM 1482 C C . ASN A 1 184 ? 10.519 17.466 8.546 1.00 95.12 184 ASN A C 1
ATOM 1484 O O . ASN A 1 184 ? 11.637 17.947 8.736 1.00 95.12 184 ASN A O 1
ATOM 1488 N N . ASP A 1 185 ? 9.385 18.120 8.786 1.00 91.94 185 ASP A N 1
ATOM 1489 C CA . ASP A 1 185 ? 9.301 19.492 9.299 1.00 91.94 185 ASP A CA 1
ATOM 1490 C C . ASP A 1 185 ? 9.161 19.548 10.835 1.00 91.94 185 ASP A C 1
ATOM 1492 O O . ASP A 1 185 ? 9.023 20.633 11.399 1.00 91.94 185 ASP A O 1
ATOM 1496 N N . GLY A 1 186 ? 9.202 18.399 11.519 1.00 88.56 186 GLY A N 1
ATOM 1497 C CA . GLY A 1 186 ? 8.863 18.247 12.937 1.00 88.56 186 GLY A CA 1
ATOM 1498 C C . GLY A 1 186 ? 7.413 17.798 13.149 1.00 88.56 186 GLY A C 1
ATOM 1499 O O . GLY A 1 186 ? 6.613 17.793 12.217 1.00 88.56 186 GLY A O 1
ATOM 1500 N N . ASP A 1 187 ? 7.078 17.377 14.373 1.00 83.94 187 ASP A N 1
ATOM 1501 C CA . ASP A 1 187 ? 5.713 17.002 14.794 1.00 83.94 187 ASP A CA 1
ATOM 1502 C C . ASP A 1 187 ? 4.999 16.001 13.861 1.00 83.94 187 ASP A C 1
ATOM 1504 O O . ASP A 1 187 ? 3.814 16.137 13.560 1.00 83.94 187 ASP A O 1
ATOM 1508 N N . ASN A 1 188 ? 5.733 14.995 13.363 1.00 84.00 188 ASN A N 1
ATOM 1509 C CA . ASN A 1 188 ? 5.256 14.004 12.383 1.00 84.00 188 ASN A CA 1
ATOM 1510 C C . ASN A 1 188 ? 4.709 14.603 11.074 1.00 84.00 188 ASN A C 1
ATOM 1512 O O . ASN A 1 188 ? 4.010 13.927 10.319 1.00 84.00 188 ASN A O 1
ATOM 1516 N N . LYS A 1 189 ? 5.056 15.851 10.759 1.00 93.56 189 LYS A N 1
ATOM 1517 C CA . LYS A 1 189 ? 4.670 16.510 9.518 1.00 93.56 189 LYS A CA 1
ATOM 1518 C C . LYS A 1 189 ? 5.750 16.325 8.460 1.00 93.56 189 LYS A C 1
ATOM 1520 O O . LYS A 1 189 ? 6.894 16.735 8.638 1.00 93.56 189 LYS A O 1
ATOM 1525 N N . TRP A 1 190 ? 5.357 15.758 7.326 1.00 96.31 190 TRP A N 1
ATOM 1526 C CA . TRP A 1 190 ? 6.226 15.570 6.170 1.00 96.31 190 TRP A CA 1
ATOM 1527 C C . TRP A 1 190 ? 5.724 16.389 4.995 1.00 96.31 190 TRP A C 1
ATOM 1529 O O . TRP A 1 190 ? 4.555 16.267 4.638 1.00 96.31 190 TRP A O 1
ATOM 1539 N N . SER A 1 191 ? 6.581 17.204 4.380 1.00 94.31 191 SER A N 1
ATOM 1540 C CA . SER A 1 191 ? 6.187 18.089 3.281 1.00 94.31 191 SER A CA 1
ATOM 1541 C C . SER A 1 191 ? 7.050 17.936 2.034 1.00 94.31 191 SER A C 1
ATOM 1543 O O . SER A 1 191 ? 8.233 17.596 2.089 1.00 94.31 191 SER A O 1
ATOM 1545 N N . CYS A 1 192 ? 6.434 18.194 0.883 1.00 93.25 192 CYS A N 1
ATOM 1546 C CA . CYS A 1 192 ? 7.098 18.294 -0.407 1.00 93.25 192 CYS A CA 1
ATOM 1547 C C . CYS A 1 192 ? 6.525 19.483 -1.183 1.00 93.25 192 CYS A C 1
ATOM 1549 O O . CYS A 1 192 ? 5.315 19.547 -1.424 1.00 93.25 192 CYS A O 1
ATOM 1551 N N . TRP A 1 193 ? 7.399 20.399 -1.605 1.00 89.94 193 TRP A N 1
ATOM 1552 C CA . TRP A 1 193 ? 7.022 21.467 -2.525 1.00 89.94 193 TRP A CA 1
ATOM 1553 C C . TRP A 1 193 ? 6.915 20.907 -3.945 1.00 89.94 193 TRP A C 1
ATOM 1555 O O . TRP A 1 193 ? 7.874 20.339 -4.471 1.00 89.94 193 TRP A O 1
ATOM 1565 N N . THR A 1 194 ? 5.759 21.066 -4.584 1.00 82.50 194 THR A N 1
ATOM 1566 C CA . THR A 1 194 ? 5.500 20.544 -5.928 1.00 82.50 194 THR A CA 1
ATOM 1567 C C . THR A 1 194 ? 4.403 21.319 -6.649 1.00 82.50 194 THR A C 1
ATOM 1569 O O . THR A 1 194 ? 3.442 21.789 -6.055 1.00 82.50 194 THR A O 1
ATOM 1572 N N . SER A 1 195 ? 4.497 21.410 -7.977 1.00 74.75 195 SER A N 1
ATOM 1573 C CA . SER A 1 195 ? 3.460 22.043 -8.806 1.00 74.75 195 SER A CA 1
ATOM 1574 C C . SER A 1 195 ? 2.277 21.121 -9.146 1.00 74.75 195 SER A C 1
ATOM 1576 O O . SER A 1 195 ? 1.347 21.554 -9.833 1.00 74.75 195 SER A O 1
ATOM 1578 N N . LEU A 1 196 ? 2.278 19.870 -8.659 1.00 71.75 196 LEU A N 1
ATOM 1579 C CA . LEU A 1 196 ? 1.206 18.892 -8.903 1.00 71.75 196 LEU A CA 1
ATOM 1580 C C . LEU A 1 196 ? -0.177 19.397 -8.466 1.00 71.75 196 LEU A C 1
ATOM 1582 O O . LEU A 1 196 ? -1.166 19.143 -9.155 1.00 71.75 196 LEU A O 1
ATOM 1586 N N . GLY A 1 197 ? -0.258 20.165 -7.379 1.00 62.62 197 GLY A N 1
ATOM 1587 C CA . GLY A 1 197 ? -1.515 20.769 -6.937 1.00 62.62 197 GLY A CA 1
ATOM 1588 C C . GLY A 1 197 ? -2.060 21.824 -7.898 1.00 62.62 197 GLY A C 1
ATOM 1589 O O . GLY A 1 197 ? -3.240 21.822 -8.233 1.00 62.62 197 GLY A O 1
ATOM 1590 N N . SER A 1 198 ? -1.189 22.682 -8.430 1.00 61.94 198 SER A N 1
ATOM 1591 C CA . SER A 1 198 ? -1.536 23.660 -9.473 1.00 61.94 198 SER A CA 1
ATOM 1592 C C . SER A 1 198 ? -2.022 22.987 -10.764 1.00 61.94 198 SER A C 1
ATOM 1594 O O . SER A 1 198 ? -2.905 23.504 -11.449 1.00 61.94 198 SER A O 1
ATOM 1596 N N . LEU A 1 199 ? -1.481 21.810 -11.098 1.00 60.66 199 LEU A N 1
ATOM 1597 C CA . LEU A 1 199 ? -1.948 20.990 -12.221 1.00 60.66 199 LEU A CA 1
ATOM 1598 C C . LEU A 1 199 ? -3.347 20.404 -11.967 1.00 60.66 199 LEU A C 1
ATOM 1600 O O . LEU A 1 199 ? -4.149 20.360 -12.901 1.00 60.66 199 LEU A O 1
ATOM 1604 N N . ALA A 1 200 ? -3.654 20.024 -10.723 1.00 59.91 200 ALA A N 1
ATOM 1605 C CA . ALA A 1 200 ? -4.972 19.534 -10.310 1.00 59.91 200 ALA A CA 1
ATOM 1606 C C . ALA A 1 200 ? -6.067 20.619 -10.330 1.00 59.91 200 ALA A C 1
ATOM 1608 O O . ALA A 1 200 ? -7.230 20.299 -10.533 1.00 59.91 200 ALA A O 1
ATOM 1609 N N . GLU A 1 201 ? -5.720 21.902 -10.163 1.00 59.16 201 GLU A N 1
ATOM 1610 C CA . GLU A 1 201 ? -6.675 23.018 -10.313 1.00 59.16 201 GLU A CA 1
ATOM 1611 C C . GLU A 1 201 ? -7.020 23.308 -11.785 1.00 59.16 201 GLU A C 1
ATOM 1613 O O . GLU A 1 201 ? -8.112 23.776 -12.100 1.00 59.16 201 GLU A O 1
ATOM 1618 N N . ARG A 1 202 ? -6.077 23.066 -12.708 1.00 57.09 202 ARG A N 1
ATOM 1619 C CA . ARG A 1 202 ? -6.207 23.431 -14.134 1.00 57.09 202 ARG A CA 1
ATOM 1620 C C . ARG A 1 202 ? -6.879 22.356 -14.992 1.00 57.09 202 ARG A C 1
ATOM 1622 O O . ARG A 1 202 ? -7.245 22.637 -16.133 1.00 57.09 202 ARG A O 1
ATOM 1629 N N . LYS A 1 203 ? -7.024 21.137 -14.474 1.00 52.59 203 LYS A N 1
ATOM 1630 C CA . LYS A 1 203 ? -7.747 20.019 -15.090 1.00 52.59 203 LYS A CA 1
ATOM 1631 C C . LYS A 1 203 ? -8.622 19.376 -14.020 1.00 52.59 203 LYS A C 1
ATOM 1633 O O . LYS A 1 203 ? -8.113 19.058 -12.959 1.00 52.59 203 LYS A O 1
ATOM 1638 N N . SER A 1 204 ? -9.906 19.167 -14.312 1.00 45.06 204 SER A N 1
ATOM 1639 C CA . SER A 1 204 ? -10.805 18.306 -13.527 1.00 45.06 204 SER A CA 1
ATOM 1640 C C . SER A 1 204 ? -10.081 17.008 -13.125 1.00 45.06 204 SER A C 1
ATOM 1642 O O . SER A 1 204 ? -9.884 16.170 -13.999 1.00 45.06 204 SER A O 1
ATOM 1644 N N . SER A 1 205 ? -9.697 16.876 -11.846 1.00 55.03 205 SER A N 1
ATOM 1645 C CA . SER A 1 205 ? -8.922 15.770 -11.245 1.00 55.03 205 SER A CA 1
ATOM 1646 C C . SER A 1 205 ? -7.542 15.501 -11.893 1.00 55.03 205 SER A C 1
ATOM 1648 O O . SER A 1 205 ? -7.398 15.202 -13.078 1.00 55.03 205 SER A O 1
ATOM 1650 N N . SER A 1 206 ? -6.479 15.595 -11.086 1.00 75.50 206 SER A N 1
ATOM 1651 C CA . SER A 1 206 ? -5.166 15.036 -11.431 1.00 75.50 206 SER A CA 1
ATOM 1652 C C . SER A 1 206 ? -5.045 13.689 -10.730 1.00 75.50 206 SER A C 1
ATOM 1654 O O . SER A 1 206 ? -5.052 13.660 -9.501 1.00 75.50 206 SER A O 1
ATOM 1656 N N . VAL A 1 207 ? -4.877 12.601 -11.490 1.00 80.69 207 VAL A N 1
ATOM 1657 C CA . VAL A 1 207 ? -4.683 11.237 -10.955 1.00 80.69 207 VAL A CA 1
ATOM 1658 C C . VAL A 1 207 ? -3.577 11.209 -9.894 1.00 80.69 207 VAL A C 1
ATOM 1660 O O . VAL A 1 207 ? -3.723 10.550 -8.870 1.00 80.69 207 VAL A O 1
ATOM 1663 N N . ALA A 1 208 ? -2.504 11.988 -10.081 1.00 83.88 208 ALA A N 1
ATOM 1664 C CA . ALA A 1 208 ? -1.430 12.131 -9.100 1.00 83.88 208 ALA A CA 1
ATOM 1665 C C . ALA A 1 208 ? -1.916 12.738 -7.773 1.00 83.88 208 ALA A C 1
ATOM 1667 O O . ALA A 1 208 ? -1.586 12.236 -6.703 1.00 83.88 208 ALA A O 1
ATOM 1668 N N . ALA A 1 209 ? -2.709 13.812 -7.834 1.00 85.19 209 ALA A N 1
ATOM 1669 C CA . ALA A 1 209 ? -3.239 14.467 -6.640 1.00 85.19 209 ALA A CA 1
ATOM 1670 C C . ALA A 1 209 ? -4.257 13.578 -5.917 1.00 85.19 209 ALA A C 1
ATOM 1672 O O . ALA A 1 209 ? -4.234 13.514 -4.694 1.00 85.19 209 ALA A O 1
ATOM 1673 N N . ASP A 1 210 ? -5.105 12.866 -6.658 1.00 84.50 210 ASP A N 1
ATOM 1674 C CA . ASP A 1 210 ? -6.079 11.942 -6.073 1.00 84.50 210 ASP A CA 1
ATOM 1675 C C . ASP A 1 210 ? -5.396 10.722 -5.460 1.00 84.50 210 ASP A C 1
ATOM 1677 O O . ASP A 1 210 ? -5.773 10.299 -4.373 1.00 84.50 210 ASP A O 1
ATOM 1681 N N . THR A 1 211 ? -4.322 10.230 -6.085 1.00 88.31 211 THR A N 1
ATOM 1682 C CA . THR A 1 211 ? -3.457 9.204 -5.490 1.00 88.31 211 THR A CA 1
ATOM 1683 C C . THR A 1 211 ? -2.872 9.711 -4.175 1.00 88.31 211 THR A C 1
ATOM 1685 O O . THR A 1 211 ? -3.010 9.053 -3.155 1.00 88.31 211 THR A O 1
ATOM 1688 N N . LEU A 1 212 ? -2.280 10.908 -4.148 1.00 90.81 212 LEU A N 1
ATOM 1689 C CA . LEU A 1 212 ? -1.729 11.479 -2.914 1.00 90.81 212 LEU A CA 1
ATOM 1690 C C . LEU A 1 212 ? -2.793 11.649 -1.821 1.00 90.81 212 LEU A C 1
ATOM 1692 O O . LEU A 1 212 ? -2.532 11.307 -0.671 1.00 90.81 212 LEU A O 1
ATOM 1696 N N . ARG A 1 213 ? -3.993 12.129 -2.168 1.00 88.75 213 ARG A N 1
ATOM 1697 C CA . ARG A 1 213 ? -5.114 12.245 -1.221 1.00 88.75 213 ARG A CA 1
ATOM 1698 C C . ARG A 1 213 ? -5.555 10.891 -0.690 1.00 88.75 213 ARG A C 1
ATOM 1700 O O . ARG A 1 213 ? -5.765 10.775 0.511 1.00 88.75 213 ARG A O 1
ATOM 1707 N N . PHE A 1 214 ? -5.637 9.877 -1.552 1.00 89.38 214 PHE A N 1
ATOM 1708 C CA . PHE A 1 214 ? -5.932 8.508 -1.140 1.00 89.38 214 PHE A CA 1
ATOM 1709 C C . PHE A 1 214 ? -4.927 8.030 -0.091 1.00 89.38 214 PHE A C 1
ATOM 1711 O O . PHE A 1 214 ? -5.329 7.536 0.954 1.00 89.38 214 PHE A O 1
ATOM 1718 N N . LEU A 1 215 ? -3.631 8.273 -0.308 1.00 91.69 215 LEU A N 1
ATOM 1719 C CA . LEU A 1 215 ? -2.581 7.939 0.659 1.00 91.69 215 LEU A CA 1
ATOM 1720 C C . LEU A 1 215 ? -2.696 8.741 1.976 1.00 91.69 215 LEU A C 1
ATOM 1722 O O . LEU A 1 215 ? -1.981 8.468 2.929 1.00 91.69 215 LEU A O 1
ATOM 1726 N N . GLY A 1 216 ? -3.585 9.733 2.069 1.00 90.94 216 GLY A N 1
ATOM 1727 C CA . GLY A 1 216 ? -3.780 10.564 3.258 1.00 90.94 216 GLY A CA 1
ATOM 1728 C C . GLY A 1 216 ? -3.047 11.904 3.211 1.00 90.94 216 GLY A C 1
ATOM 1729 O O . GLY A 1 216 ? -2.904 12.557 4.246 1.00 90.94 216 GLY A O 1
ATOM 1730 N N . ALA A 1 217 ? -2.578 12.338 2.037 1.00 92.75 217 ALA A N 1
ATOM 1731 C CA . ALA A 1 217 ? -1.969 13.651 1.892 1.00 92.75 217 ALA A CA 1
ATOM 1732 C C . ALA A 1 217 ? -3.016 14.767 1.885 1.00 92.75 217 ALA A C 1
ATOM 1734 O O . ALA A 1 217 ? -4.044 14.692 1.209 1.00 92.75 217 ALA A O 1
ATOM 1735 N N . THR A 1 218 ? -2.668 15.890 2.505 1.00 91.69 218 THR A N 1
ATOM 1736 C CA . THR A 1 218 ? -3.280 17.174 2.156 1.00 91.69 218 THR A CA 1
ATOM 1737 C C . THR A 1 218 ? -2.531 17.755 0.961 1.00 91.69 218 THR A C 1
ATOM 1739 O O . THR A 1 218 ? -1.324 17.986 1.031 1.00 91.69 218 THR A O 1
ATOM 1742 N N . VAL A 1 219 ? -3.242 17.981 -0.145 1.00 90.12 219 VAL A N 1
ATOM 1743 C CA . VAL A 1 219 ? -2.677 18.524 -1.389 1.00 90.12 219 VAL A CA 1
ATOM 1744 C C . VAL A 1 219 ? -3.198 19.940 -1.603 1.00 90.12 219 VAL A C 1
ATOM 1746 O O . VAL A 1 219 ? -4.378 20.139 -1.892 1.00 90.12 219 VAL A O 1
ATOM 1749 N N . THR A 1 220 ? -2.305 20.917 -1.491 1.00 88.06 220 THR A N 1
ATOM 1750 C CA . THR A 1 220 ? -2.542 22.314 -1.874 1.00 88.06 220 THR A CA 1
ATOM 1751 C C . THR A 1 220 ? -1.895 22.601 -3.227 1.00 88.06 220 THR A C 1
ATOM 1753 O O . THR A 1 220 ? -1.275 21.726 -3.823 1.00 88.06 220 THR A O 1
ATOM 1756 N N . LYS A 1 221 ? -1.993 23.842 -3.717 1.00 83.12 221 LYS A N 1
ATOM 1757 C CA . LYS A 1 221 ? -1.429 24.257 -5.007 1.00 83.12 221 LYS A CA 1
ATOM 1758 C C . LYS A 1 221 ? 0.071 23.987 -5.165 1.00 83.12 221 LYS A C 1
ATOM 1760 O O . LYS A 1 221 ? 0.500 23.647 -6.271 1.00 83.12 221 LYS A O 1
ATOM 1765 N N . TYR A 1 222 ? 0.840 24.179 -4.095 1.00 86.56 222 TYR A N 1
ATOM 1766 C CA . TYR A 1 222 ? 2.301 24.096 -4.122 1.00 86.56 222 TYR A CA 1
ATOM 1767 C C . TYR A 1 222 ? 2.891 23.134 -3.095 1.00 86.56 222 TYR A C 1
ATOM 1769 O O . TYR A 1 222 ? 4.083 22.860 -3.161 1.00 86.56 222 TYR A O 1
ATOM 1777 N N . ASP A 1 223 ? 2.075 22.602 -2.188 1.00 89.25 223 ASP A N 1
ATOM 1778 C CA . ASP A 1 223 ? 2.549 21.779 -1.084 1.00 89.25 223 ASP A CA 1
ATOM 1779 C C . ASP A 1 223 ? 1.708 20.516 -0.950 1.00 89.25 223 ASP A C 1
ATOM 1781 O O . ASP A 1 223 ? 0.473 20.559 -0.972 1.00 89.25 223 ASP A O 1
ATOM 1785 N N . VAL A 1 224 ? 2.404 19.398 -0.774 1.00 93.31 224 VAL A N 1
ATOM 1786 C CA . VAL A 1 224 ? 1.838 18.108 -0.385 1.00 93.31 224 VAL A CA 1
ATOM 1787 C C . VAL A 1 224 ? 2.342 17.797 1.014 1.00 93.31 224 VAL A C 1
ATOM 1789 O O . VAL A 1 224 ? 3.553 17.817 1.236 1.00 93.31 224 VAL A O 1
ATOM 1792 N N . THR A 1 225 ? 1.433 17.505 1.945 1.00 95.31 225 THR A N 1
ATOM 1793 C CA . THR A 1 225 ? 1.793 17.201 3.336 1.00 95.31 225 THR A CA 1
ATOM 1794 C C . THR A 1 225 ? 1.165 15.912 3.841 1.00 95.31 225 THR A C 1
ATOM 1796 O O . THR A 1 225 ? -0.031 15.703 3.640 1.00 95.31 225 THR A O 1
ATOM 1799 N N . PHE A 1 226 ? 1.942 15.113 4.568 1.00 96.38 226 PHE A N 1
ATOM 1800 C CA . PHE A 1 226 ? 1.496 13.925 5.296 1.00 96.38 226 PHE A CA 1
ATOM 1801 C C . PHE A 1 226 ? 1.697 14.104 6.803 1.00 96.38 226 PHE A C 1
ATOM 1803 O O . PHE A 1 226 ? 2.598 14.823 7.235 1.00 96.38 226 PHE A O 1
ATOM 1810 N N . SER A 1 227 ? 0.866 13.422 7.594 1.00 94.31 227 SER A N 1
ATOM 1811 C CA . SER A 1 227 ? 0.988 13.328 9.058 1.00 94.31 227 SER A CA 1
ATOM 1812 C C . SER A 1 227 ? 1.796 12.102 9.516 1.00 94.31 227 SER A C 1
ATOM 1814 O O . SER A 1 227 ? 1.690 11.681 10.665 1.00 94.31 227 SER A O 1
ATOM 1816 N N . TYR A 1 228 ? 2.512 11.467 8.591 1.00 95.12 228 TYR A N 1
ATOM 1817 C CA . TYR A 1 228 ? 3.339 10.281 8.791 1.00 95.12 228 TYR A CA 1
ATOM 1818 C C . TYR A 1 228 ? 4.465 10.283 7.743 1.00 95.12 228 TYR A C 1
ATOM 1820 O O . TYR A 1 228 ? 4.371 11.039 6.775 1.00 95.12 228 TYR A O 1
ATOM 1828 N N . ASP A 1 229 ? 5.509 9.464 7.915 1.00 95.62 229 ASP A N 1
ATOM 1829 C CA . ASP A 1 229 ? 6.607 9.351 6.936 1.00 95.62 229 ASP A CA 1
ATOM 1830 C C . ASP A 1 229 ? 6.138 8.652 5.644 1.00 95.62 229 ASP A C 1
ATOM 1832 O O . ASP A 1 229 ? 5.885 7.444 5.654 1.00 95.62 229 ASP A O 1
ATOM 1836 N N . PRO A 1 230 ? 6.023 9.366 4.508 1.00 95.50 230 PRO A N 1
ATOM 1837 C CA . PRO A 1 230 ? 5.470 8.797 3.291 1.00 95.50 230 PRO A CA 1
ATOM 1838 C C . PRO A 1 230 ? 6.525 8.110 2.417 1.00 95.50 230 PRO A C 1
ATOM 1840 O O . PRO A 1 230 ? 6.163 7.583 1.365 1.00 95.50 230 PRO A O 1
ATOM 1843 N N . CYS A 1 231 ? 7.814 8.124 2.782 1.00 92.56 231 CYS A N 1
ATOM 1844 C CA . CYS A 1 231 ? 8.899 7.740 1.873 1.00 92.56 231 CYS A CA 1
ATOM 1845 C C . CYS A 1 231 ? 8.732 6.314 1.332 1.00 92.56 231 CYS A C 1
ATOM 1847 O O . CYS A 1 231 ? 8.789 6.098 0.121 1.00 92.56 231 CYS A O 1
ATOM 1849 N N . GLU A 1 232 ? 8.446 5.352 2.209 1.00 91.94 232 GLU A N 1
ATOM 1850 C CA . GLU A 1 232 ? 8.254 3.946 1.836 1.00 91.94 232 GLU A CA 1
ATOM 1851 C C . GLU A 1 232 ? 6.983 3.722 1.005 1.00 91.94 232 GLU A C 1
ATOM 1853 O O . GLU A 1 232 ? 6.990 2.957 0.037 1.00 91.94 232 GLU A O 1
ATOM 1858 N N . VAL A 1 233 ? 5.909 4.447 1.326 1.00 94.38 233 VAL A N 1
ATOM 1859 C CA . VAL A 1 233 ? 4.633 4.403 0.597 1.00 94.38 233 VAL A CA 1
ATOM 1860 C C . VAL A 1 233 ? 4.811 4.939 -0.829 1.00 94.38 233 VAL A C 1
ATOM 1862 O O . VAL A 1 233 ? 4.437 4.286 -1.804 1.00 94.38 233 VAL A O 1
ATOM 1865 N N . ILE A 1 234 ? 5.448 6.102 -0.980 1.00 92.62 234 ILE A N 1
ATOM 1866 C CA . ILE A 1 234 ? 5.707 6.730 -2.283 1.00 92.62 234 ILE A CA 1
ATOM 1867 C C . ILE A 1 234 ? 6.685 5.890 -3.110 1.00 92.62 234 ILE A C 1
ATOM 1869 O O . ILE A 1 234 ? 6.480 5.702 -4.313 1.00 92.62 234 ILE A O 1
ATOM 1873 N N . ARG A 1 235 ? 7.709 5.312 -2.469 1.00 90.81 235 ARG A N 1
ATOM 1874 C CA . ARG A 1 235 ? 8.635 4.369 -3.105 1.00 90.81 235 ARG A CA 1
ATOM 1875 C C . ARG A 1 235 ? 7.892 3.149 -3.654 1.00 90.81 235 ARG A C 1
ATOM 1877 O O . ARG A 1 235 ? 8.135 2.774 -4.802 1.00 90.81 235 ARG A O 1
ATOM 1884 N N . TYR A 1 236 ? 6.969 2.561 -2.888 1.00 92.12 236 TYR A N 1
ATOM 1885 C CA . TYR A 1 236 ? 6.140 1.440 -3.346 1.00 92.12 236 TYR A CA 1
ATOM 1886 C C . TYR A 1 236 ? 5.288 1.812 -4.567 1.00 92.12 236 TYR A C 1
ATOM 1888 O O . TYR A 1 236 ? 5.235 1.050 -5.534 1.00 92.12 236 TYR A O 1
ATOM 1896 N N . ILE A 1 237 ? 4.685 3.004 -4.583 1.00 90.88 237 ILE A N 1
ATOM 1897 C CA . ILE A 1 237 ? 3.917 3.496 -5.737 1.00 90.88 237 ILE A CA 1
ATOM 1898 C C . ILE A 1 237 ? 4.807 3.698 -6.973 1.00 90.88 237 ILE A C 1
ATOM 1900 O O . ILE A 1 237 ? 4.444 3.291 -8.078 1.00 90.88 237 ILE A O 1
ATOM 1904 N N . GLY A 1 238 ? 6.000 4.270 -6.811 1.00 88.94 238 GLY A N 1
ATOM 1905 C CA . GLY A 1 238 ? 6.959 4.394 -7.912 1.00 88.94 238 GLY A CA 1
ATOM 1906 C C . GLY A 1 238 ? 7.407 3.032 -8.458 1.00 88.94 238 GLY A C 1
ATOM 1907 O O . GLY A 1 238 ? 7.504 2.839 -9.674 1.00 88.94 238 GLY A O 1
ATOM 1908 N N . GLN A 1 239 ? 7.642 2.077 -7.553 1.00 90.00 239 GLN A N 1
ATOM 1909 C CA . GLN A 1 239 ? 8.112 0.728 -7.849 1.00 90.00 239 GLN A CA 1
ATOM 1910 C C . GLN A 1 239 ? 7.029 -0.142 -8.497 1.00 90.00 239 GLN A C 1
ATOM 1912 O O . GLN A 1 239 ? 7.192 -0.589 -9.632 1.00 90.00 239 GLN A O 1
ATOM 1917 N N . ILE A 1 240 ? 5.952 -0.425 -7.767 1.00 90.69 240 ILE A N 1
ATOM 1918 C CA . ILE A 1 240 ? 4.886 -1.355 -8.149 1.00 90.69 240 ILE A CA 1
ATOM 1919 C C . ILE A 1 240 ? 3.757 -0.602 -8.830 1.00 90.69 240 ILE A C 1
ATOM 1921 O O . ILE A 1 240 ? 3.339 -1.008 -9.911 1.00 90.69 240 ILE A O 1
ATOM 1925 N N . GLY A 1 241 ? 3.303 0.501 -8.234 1.00 87.25 241 GLY A N 1
ATOM 1926 C CA . GLY A 1 241 ? 2.252 1.333 -8.813 1.00 87.25 241 GLY A CA 1
ATOM 1927 C C . GLY A 1 241 ? 0.844 0.788 -8.710 1.00 87.25 241 GLY A C 1
ATOM 1928 O O . GLY A 1 241 ? -0.050 1.352 -9.335 1.00 87.25 241 GLY A O 1
ATOM 1929 N N . GLU A 1 242 ? 0.663 -0.318 -7.998 1.00 87.88 242 GLU A N 1
ATOM 1930 C CA . GLU A 1 242 ? -0.657 -0.844 -7.691 1.00 87.88 242 GLU A CA 1
ATOM 1931 C C . GLU A 1 242 ? -1.350 0.083 -6.701 1.00 87.88 242 GLU A C 1
ATOM 1933 O O . GLU A 1 242 ? -0.742 0.541 -5.733 1.00 87.88 242 GLU A O 1
ATOM 1938 N N . MET A 1 243 ? -2.620 0.338 -6.981 1.00 83.94 243 MET A N 1
ATOM 1939 C CA . MET A 1 243 ? -3.542 0.942 -6.039 1.00 83.94 243 MET A CA 1
ATOM 1940 C C . MET A 1 243 ? -4.563 -0.124 -5.651 1.00 83.94 243 MET A C 1
ATOM 1942 O O . MET A 1 243 ? -4.980 -0.882 -6.536 1.00 83.94 243 MET A O 1
ATOM 1946 N N . PRO A 1 244 ? -4.995 -0.166 -4.383 1.00 75.31 244 PRO A N 1
ATOM 1947 C CA . PRO A 1 244 ? -6.122 -0.982 -3.979 1.00 75.31 244 PRO A CA 1
ATOM 1948 C C . PRO A 1 244 ? -7.304 -0.652 -4.882 1.00 75.31 244 PRO A C 1
ATOM 1950 O O . PRO A 1 244 ? -7.637 0.520 -5.091 1.00 75.31 244 PRO A O 1
ATOM 1953 N N . ASP A 1 245 ? -7.949 -1.675 -5.427 1.00 69.06 245 ASP A N 1
ATOM 1954 C CA . ASP A 1 245 ? -9.227 -1.464 -6.084 1.00 69.06 245 ASP A CA 1
ATOM 1955 C C . ASP A 1 245 ? -10.255 -1.163 -4.991 1.00 69.06 245 ASP A C 1
ATOM 1957 O O . ASP A 1 245 ? -10.722 -2.051 -4.279 1.00 69.06 245 ASP A O 1
ATOM 1961 N N . ILE A 1 246 ? -10.568 0.127 -4.847 1.00 65.06 246 ILE A N 1
ATOM 1962 C CA . ILE A 1 246 ? -11.478 0.673 -3.835 1.00 65.06 246 ILE A CA 1
ATOM 1963 C C . ILE A 1 246 ? -12.798 -0.110 -3.807 1.00 65.06 246 ILE A C 1
ATOM 1965 O O . ILE A 1 246 ? -13.342 -0.355 -2.731 1.00 65.06 246 ILE A O 1
ATOM 1969 N N . VAL A 1 247 ? -13.290 -0.557 -4.969 1.00 56.25 247 VAL A N 1
ATOM 1970 C CA . VAL A 1 247 ? -14.565 -1.269 -5.085 1.00 56.25 247 VAL A CA 1
ATOM 1971 C C . VAL A 1 247 ? -14.417 -2.740 -4.696 1.00 56.25 247 VAL A C 1
ATOM 1973 O O . VAL A 1 247 ? -15.192 -3.227 -3.872 1.00 56.25 247 VAL A O 1
ATOM 1976 N N . SER A 1 248 ? -13.438 -3.469 -5.242 1.00 57.28 248 SER A N 1
ATOM 1977 C CA . SER A 1 248 ? -13.301 -4.906 -4.937 1.00 57.28 248 SER A CA 1
ATOM 1978 C C . SER A 1 248 ? -12.751 -5.181 -3.531 1.00 57.28 248 SER A C 1
ATOM 1980 O O . SER A 1 248 ? -13.181 -6.139 -2.873 1.00 57.28 248 SER A O 1
ATOM 1982 N N . HIS A 1 249 ? -11.873 -4.311 -3.025 1.00 56.38 249 HIS A N 1
ATOM 1983 C CA . HIS A 1 249 ? -11.354 -4.371 -1.657 1.00 56.38 249 HIS A CA 1
ATOM 1984 C C . HIS A 1 249 ? -12.280 -3.686 -0.638 1.00 56.38 249 HIS A C 1
ATOM 1986 O O . HIS A 1 249 ? -12.072 -3.858 0.559 1.00 56.38 249 HIS A O 1
ATOM 1992 N N . GLN A 1 250 ? -13.338 -2.994 -1.092 1.00 61.47 250 GLN A N 1
ATOM 1993 C CA . GLN A 1 250 ? -14.308 -2.269 -0.254 1.00 61.47 250 GLN A CA 1
ATOM 1994 C C . GLN A 1 250 ? -13.636 -1.354 0.773 1.00 61.47 250 GLN A C 1
ATOM 1996 O O . GLN A 1 250 ? -13.989 -1.337 1.953 1.00 61.47 250 GLN A O 1
ATOM 2001 N N . PHE A 1 251 ? -12.631 -0.617 0.316 1.00 70.19 251 PHE A N 1
ATOM 2002 C CA . PHE A 1 251 ? -11.872 0.273 1.171 1.00 70.19 251 PHE A CA 1
ATOM 2003 C C . PHE A 1 251 ? -12.608 1.609 1.309 1.00 70.19 251 PHE A C 1
ATOM 2005 O O . PHE A 1 251 ? -12.601 2.428 0.391 1.00 70.19 251 PHE A O 1
ATOM 2012 N N . TYR A 1 252 ? -13.237 1.824 2.464 1.00 76.00 252 TYR A N 1
ATOM 2013 C CA . TYR A 1 252 ? -13.950 3.057 2.788 1.00 76.00 252 TYR A CA 1
ATOM 2014 C C . TYR A 1 252 ? -13.412 3.629 4.105 1.00 76.00 252 TYR A C 1
ATOM 2016 O O . TYR A 1 252 ? -13.755 3.112 5.172 1.00 76.00 252 TYR A O 1
ATOM 2024 N N . PRO A 1 253 ? -12.563 4.674 4.047 1.00 78.62 253 PRO A N 1
ATOM 2025 C CA . PRO A 1 253 ? -12.049 5.354 5.230 1.00 78.62 253 PRO A CA 1
ATOM 2026 C C . PRO A 1 253 ? -13.165 5.751 6.194 1.00 78.62 253 PRO A C 1
ATOM 2028 O O . PRO A 1 253 ? -14.125 6.415 5.802 1.00 78.62 253 PRO A O 1
ATOM 2031 N N . SER A 1 254 ? -13.031 5.364 7.461 1.00 84.38 254 SER A N 1
ATOM 2032 C CA . SER A 1 254 ? -13.961 5.779 8.511 1.00 84.38 254 SER A CA 1
ATOM 2033 C C . SER A 1 254 ? -13.840 7.281 8.777 1.00 84.38 254 SER A C 1
ATOM 2035 O O . SER A 1 254 ? -12.739 7.839 8.792 1.00 84.38 254 SER A O 1
ATOM 2037 N N . SER A 1 255 ? -14.970 7.946 9.022 1.00 89.06 255 SER A N 1
ATOM 2038 C CA . SER A 1 255 ? -14.969 9.369 9.360 1.00 89.06 255 SER A CA 1
ATOM 2039 C C . SER A 1 255 ? -14.439 9.619 10.778 1.00 89.06 255 SER A C 1
ATOM 2041 O O . SER A 1 255 ? -14.506 8.753 11.656 1.00 89.06 255 SER A O 1
ATOM 2043 N N . CYS A 1 256 ? -13.945 10.838 11.028 1.00 89.88 256 CYS A N 1
ATOM 2044 C CA . CYS A 1 256 ? -13.489 11.252 12.364 1.00 89.88 256 CYS A CA 1
ATOM 2045 C C . CYS A 1 256 ? -14.604 11.108 13.409 1.00 89.88 256 CYS A C 1
ATOM 2047 O O . CYS A 1 256 ? -14.355 10.671 14.527 1.00 89.88 256 CYS A O 1
ATOM 2049 N N . ARG A 1 257 ? -15.851 11.389 13.013 1.00 93.88 257 ARG A N 1
ATOM 2050 C CA . ARG A 1 257 ? -17.028 11.281 13.875 1.00 93.88 257 ARG A CA 1
ATOM 2051 C C . ARG A 1 257 ? -17.282 9.841 14.326 1.00 93.88 257 ARG A C 1
ATOM 2053 O O . ARG A 1 257 ? -17.582 9.618 15.494 1.00 93.88 257 ARG A O 1
ATOM 2060 N N . ILE A 1 258 ? -17.140 8.868 13.421 1.00 94.94 258 ILE A N 1
ATOM 2061 C CA . ILE A 1 258 ? -17.247 7.446 13.776 1.00 94.94 258 ILE A CA 1
ATOM 2062 C C . ILE A 1 258 ? -16.099 7.052 14.712 1.00 94.94 258 ILE A C 1
ATOM 2064 O O . ILE A 1 258 ? -16.356 6.424 15.733 1.00 94.94 258 ILE A O 1
ATOM 2068 N N . SER A 1 259 ? -14.860 7.455 14.404 1.00 95.75 259 SER A N 1
ATOM 2069 C CA . SER A 1 259 ? -13.676 7.202 15.245 1.00 95.75 259 SER A CA 1
ATOM 2070 C C . SER A 1 259 ? -13.849 7.737 16.677 1.00 95.75 259 SER A C 1
ATOM 2072 O O . SER A 1 259 ? -13.633 7.009 17.644 1.00 95.75 259 SER A O 1
ATOM 2074 N N . GLU A 1 260 ? -14.299 8.985 16.837 1.00 96.50 260 GLU A N 1
ATOM 2075 C CA . GLU A 1 260 ? -14.593 9.593 18.146 1.00 96.50 260 GLU A CA 1
ATOM 2076 C C . GLU A 1 260 ? -15.668 8.821 18.913 1.00 96.50 260 GLU A C 1
ATOM 2078 O O . GLU A 1 260 ? -15.524 8.574 20.115 1.00 96.50 260 GLU A O 1
ATOM 2083 N N . TYR A 1 261 ? -16.729 8.415 18.212 1.00 97.06 261 TYR A N 1
ATOM 2084 C CA . TYR A 1 261 ? -17.839 7.683 18.805 1.00 97.06 261 TYR A CA 1
ATOM 2085 C C . TYR A 1 261 ? -17.409 6.312 19.331 1.00 97.06 261 TYR A C 1
ATOM 2087 O O . TYR A 1 261 ? -17.648 6.004 20.497 1.00 97.06 261 TYR A O 1
ATOM 2095 N N . VAL A 1 262 ? -16.741 5.499 18.504 1.00 97.38 262 VAL A N 1
ATOM 2096 C CA . VAL A 1 262 ? -16.317 4.149 18.911 1.00 97.38 262 VAL A CA 1
ATOM 2097 C C . VAL A 1 262 ? -15.204 4.184 19.960 1.00 97.38 262 VAL A C 1
ATOM 2099 O O . VAL A 1 262 ? -15.200 3.339 20.850 1.00 97.38 262 VAL A O 1
ATOM 2102 N N . SER A 1 263 ? -14.309 5.179 19.912 1.00 97.38 263 SER A N 1
ATOM 2103 C CA . SER A 1 263 ? -13.295 5.406 20.952 1.00 97.38 263 SER A CA 1
ATOM 2104 C C . SER A 1 263 ? -13.950 5.706 22.303 1.00 97.38 263 SER A C 1
ATOM 2106 O O . SER A 1 263 ? -13.648 5.052 23.301 1.00 97.38 263 SER A O 1
ATOM 2108 N N . SER A 1 264 ? -14.930 6.618 22.325 1.00 96.94 264 SER A N 1
ATOM 2109 C CA . SER A 1 264 ? -15.670 6.960 23.549 1.00 96.94 264 SER A CA 1
ATOM 2110 C C . SER A 1 264 ? -16.488 5.787 24.087 1.00 96.94 264 SER A C 1
ATOM 2112 O O . SER A 1 264 ? -16.590 5.611 25.297 1.00 96.94 264 SER A O 1
ATOM 2114 N N . LEU A 1 265 ? -17.076 4.997 23.187 1.00 96.81 265 LEU A N 1
ATOM 2115 C CA . LEU A 1 265 ? -17.905 3.846 23.526 1.00 96.81 265 LEU A CA 1
ATOM 2116 C C . LEU A 1 265 ? -17.095 2.704 24.149 1.00 96.81 265 LEU A C 1
ATOM 2118 O O . LEU A 1 265 ? -17.564 2.077 25.093 1.00 96.81 265 LEU A O 1
ATOM 2122 N N . LEU A 1 266 ? -15.903 2.424 23.615 1.00 97.38 266 LEU A N 1
ATOM 2123 C CA . LEU A 1 266 ? -15.033 1.371 24.138 1.00 97.38 266 LEU A CA 1
ATOM 2124 C C . LEU A 1 266 ? -14.264 1.816 25.383 1.00 97.38 266 LEU A C 1
ATOM 2126 O O . LEU A 1 266 ? -14.006 0.993 26.251 1.00 97.38 266 LEU A O 1
ATOM 2130 N N . GLY A 1 267 ? -13.890 3.095 25.481 1.00 95.94 267 GLY A N 1
ATOM 2131 C CA . GLY A 1 267 ? -13.160 3.611 26.640 1.00 95.94 267 GLY A CA 1
ATOM 2132 C C . GLY A 1 267 ? -11.749 3.034 26.805 1.00 95.94 267 GLY A C 1
ATOM 2133 O O . GLY A 1 267 ? -11.219 3.063 27.913 1.00 95.94 267 GLY A O 1
ATOM 2134 N N . ALA A 1 268 ? -11.145 2.521 25.725 1.00 96.50 268 ALA A N 1
ATOM 2135 C CA . ALA A 1 268 ? -9.801 1.946 25.742 1.00 96.50 268 ALA A CA 1
ATOM 2136 C C . ALA A 1 268 ? -8.744 2.990 26.143 1.00 96.50 268 ALA A C 1
ATOM 2138 O O . ALA A 1 268 ? -8.698 4.100 25.600 1.00 96.50 268 ALA A O 1
ATOM 2139 N N . GLY A 1 269 ? -7.885 2.617 27.088 1.00 95.38 269 GLY A N 1
ATOM 2140 C CA . GLY A 1 269 ? -6.875 3.467 27.699 1.00 95.38 269 GLY A CA 1
ATOM 2141 C C . GLY A 1 269 ? -5.438 3.002 27.467 1.00 95.38 269 GLY A C 1
ATOM 2142 O O . GLY A 1 269 ? -5.135 2.122 26.664 1.00 95.38 269 GLY A O 1
ATOM 2143 N N . GLU A 1 270 ? -4.515 3.647 28.176 1.00 96.38 270 GLU A N 1
ATOM 2144 C CA . GLU A 1 270 ? -3.093 3.315 28.110 1.00 96.38 270 GLU A CA 1
ATOM 2145 C C . GLU A 1 270 ? -2.823 1.889 28.612 1.00 96.38 270 GLU A C 1
ATOM 2147 O O . GLU A 1 270 ? -3.207 1.530 29.722 1.00 96.38 270 GLU A O 1
ATOM 2152 N N . GLY A 1 271 ? -2.126 1.092 27.801 1.00 96.88 271 GLY A N 1
ATOM 2153 C CA . GLY A 1 271 ? -1.770 -0.294 28.110 1.00 96.88 271 GLY A CA 1
ATOM 2154 C C . GLY A 1 271 ? -2.809 -1.335 27.690 1.00 96.88 271 GLY A C 1
ATOM 2155 O O . GLY A 1 271 ? -2.454 -2.512 27.607 1.00 96.88 271 GLY A O 1
ATOM 2156 N N . ASP A 1 272 ? -4.035 -0.922 27.368 1.00 98.31 272 ASP A N 1
ATOM 2157 C CA . ASP A 1 272 ? -5.073 -1.830 26.886 1.00 98.31 272 ASP A CA 1
ATOM 2158 C C . ASP A 1 272 ? -4.726 -2.380 25.500 1.00 98.31 272 ASP A C 1
ATOM 2160 O O . ASP A 1 272 ? -4.155 -1.687 24.651 1.00 98.31 272 ASP A O 1
ATOM 2164 N N . THR A 1 273 ? -5.095 -3.633 25.250 1.00 98.62 273 THR A N 1
ATOM 2165 C CA . THR A 1 273 ? -4.855 -4.300 23.969 1.00 98.62 273 THR A CA 1
ATOM 2166 C C . THR A 1 273 ? -6.073 -4.196 23.058 1.00 98.62 273 THR A C 1
ATOM 2168 O O . THR A 1 273 ? -7.191 -4.544 23.436 1.00 98.62 273 THR A O 1
ATOM 2171 N N . LEU A 1 274 ? -5.856 -3.744 21.822 1.00 98.75 274 LEU A N 1
ATOM 2172 C CA . LEU A 1 274 ? -6.918 -3.533 20.843 1.00 98.75 274 LEU A CA 1
ATOM 2173 C C . LEU A 1 274 ? -6.596 -4.230 19.521 1.00 98.75 274 LEU A C 1
ATOM 2175 O O . LEU A 1 274 ? -5.495 -4.098 18.987 1.00 98.75 274 LEU A O 1
ATOM 2179 N N . LEU A 1 275 ? -7.574 -4.938 18.961 1.00 98.81 275 LEU A N 1
ATOM 2180 C CA . LEU A 1 275 ? -7.504 -5.498 17.613 1.00 98.81 275 LEU A CA 1
ATOM 2181 C C . LEU A 1 275 ? -8.336 -4.661 16.635 1.00 98.81 275 LEU A C 1
ATOM 2183 O O . LEU A 1 275 ? -9.529 -4.456 16.859 1.00 98.81 275 LEU A O 1
ATOM 2187 N N . GLU A 1 276 ? -7.728 -4.269 15.513 1.00 98.44 276 GLU A N 1
ATOM 2188 C CA . GLU A 1 276 ? -8.437 -3.785 14.325 1.00 98.44 276 GLU A CA 1
ATOM 2189 C C . GLU A 1 276 ? -8.271 -4.792 13.164 1.00 98.44 276 GLU A C 1
ATOM 2191 O O . GLU A 1 276 ? -7.242 -4.814 12.482 1.00 98.44 276 GLU A O 1
ATOM 2196 N N . PRO A 1 277 ? -9.269 -5.661 12.919 1.00 97.75 277 PRO A N 1
ATOM 2197 C CA . PRO A 1 277 ? -9.208 -6.743 11.928 1.00 97.75 277 PRO A CA 1
ATOM 2198 C C . PRO A 1 277 ? -9.049 -6.318 10.466 1.00 97.75 277 PRO A C 1
ATOM 2200 O O . PRO A 1 277 ? -8.767 -7.161 9.614 1.00 97.75 277 PRO A O 1
ATOM 2203 N N . ASN A 1 278 ? -9.355 -5.057 10.162 1.00 95.81 278 ASN A N 1
ATOM 2204 C CA . ASN A 1 278 ? -9.434 -4.502 8.813 1.00 95.81 278 ASN A CA 1
ATOM 2205 C C . ASN A 1 278 ? -8.873 -3.075 8.825 1.00 95.81 278 ASN A C 1
ATOM 2207 O O . ASN A 1 278 ? -9.594 -2.129 8.522 1.00 95.81 278 ASN A O 1
ATOM 2211 N N . ILE A 1 279 ? -7.611 -2.939 9.253 1.00 96.38 279 ILE A N 1
ATOM 2212 C CA . ILE A 1 279 ? -7.043 -1.649 9.670 1.00 96.38 279 ILE A CA 1
ATOM 2213 C C . ILE A 1 279 ? -7.000 -0.602 8.565 1.00 96.38 279 ILE A C 1
ATOM 2215 O O . ILE A 1 279 ? -7.176 0.584 8.840 1.00 96.38 279 ILE A O 1
ATOM 2219 N N . GLY A 1 280 ? -6.801 -0.989 7.305 1.00 94.06 280 GLY A N 1
ATOM 2220 C CA . GLY A 1 280 ? -6.763 -0.017 6.227 1.00 94.06 280 GLY A CA 1
ATOM 2221 C C . GLY A 1 280 ? -5.692 1.050 6.470 1.00 94.06 280 GLY A C 1
ATOM 2222 O O . GLY A 1 280 ? -4.530 0.737 6.711 1.00 94.06 280 GLY A O 1
ATOM 2223 N N . HIS A 1 281 ? -6.085 2.326 6.457 1.00 94.31 281 HIS A N 1
ATOM 2224 C CA . HIS A 1 281 ? -5.204 3.445 6.820 1.00 94.31 281 HIS A CA 1
ATOM 2225 C C . HIS A 1 281 ? -5.254 3.805 8.316 1.00 94.31 281 HIS A C 1
ATOM 2227 O O . HIS A 1 281 ? -4.725 4.853 8.690 1.00 94.31 281 HIS A O 1
ATOM 2233 N N . ALA A 1 282 ? -5.883 2.991 9.164 1.00 95.56 282 ALA A N 1
ATOM 2234 C CA . ALA A 1 282 ? -6.120 3.238 10.587 1.00 95.56 282 ALA A CA 1
ATOM 2235 C C . ALA A 1 282 ? -6.984 4.481 10.876 1.00 95.56 282 ALA A C 1
ATOM 2237 O O . ALA A 1 282 ? -6.830 5.151 11.897 1.00 95.56 282 ALA A O 1
ATOM 2238 N N . ASP A 1 283 ? -7.898 4.835 9.967 1.00 94.12 283 ASP A N 1
ATOM 2239 C CA . ASP A 1 283 ? -8.743 6.024 10.137 1.00 94.12 283 ASP A CA 1
ATOM 2240 C C . ASP A 1 283 ? -9.747 5.881 11.292 1.00 94.12 283 ASP A C 1
ATOM 2242 O O . ASP A 1 283 ? -10.087 6.881 11.922 1.00 94.12 283 ASP A O 1
ATOM 2246 N N . LEU A 1 284 ? -10.170 4.651 11.609 1.00 95.31 284 LEU A N 1
ATOM 2247 C CA . LEU A 1 284 ? -11.053 4.351 12.742 1.00 95.31 284 LEU A CA 1
ATOM 2248 C C . LEU A 1 284 ? -10.349 4.509 14.100 1.00 95.31 284 LEU A C 1
ATOM 2250 O O . LEU A 1 284 ? -11.016 4.641 15.121 1.00 95.31 284 LEU A O 1
ATOM 2254 N N . LEU A 1 285 ? -9.012 4.521 14.102 1.00 96.38 285 LEU A N 1
ATOM 2255 C CA . LEU A 1 285 ? -8.175 4.620 15.296 1.00 96.38 285 LEU A CA 1
ATOM 2256 C C . LEU A 1 285 ? -7.726 6.052 15.618 1.00 96.38 285 LEU A C 1
ATOM 2258 O O . LEU A 1 285 ? -7.069 6.268 16.634 1.00 96.38 285 LEU A O 1
ATOM 2262 N N . LYS A 1 286 ? -8.068 7.041 14.781 1.00 93.94 286 LYS A N 1
ATOM 2263 C CA . LYS A 1 286 ? -7.590 8.435 14.899 1.00 93.94 286 LYS A CA 1
ATOM 2264 C C . LYS A 1 286 ? -7.863 9.079 16.257 1.00 93.94 286 LYS A C 1
ATOM 2266 O O . LYS A 1 286 ? -7.096 9.938 16.680 1.00 93.94 286 LYS A O 1
ATOM 2271 N N . SER A 1 287 ? -8.959 8.691 16.901 1.00 95.94 287 SER A N 1
ATOM 2272 C CA . SER A 1 287 ? -9.425 9.271 18.166 1.00 95.94 287 SER A CA 1
ATOM 2273 C C . SER A 1 287 ? -9.105 8.392 19.376 1.00 95.94 287 SER A C 1
ATOM 2275 O 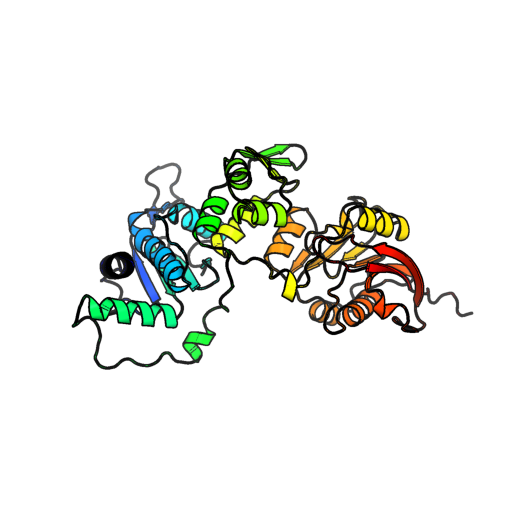O . SER A 1 287 ? -9.548 8.704 20.482 1.00 95.94 287 SER A O 1
ATOM 2277 N N . PHE A 1 288 ? -8.378 7.287 19.191 1.00 96.62 288 PHE A N 1
ATOM 2278 C CA . PHE A 1 288 ? -7.907 6.458 20.298 1.00 96.62 288 PHE A CA 1
ATOM 2279 C C . PHE A 1 288 ? -6.631 7.060 20.910 1.00 96.62 288 PHE A C 1
ATOM 2281 O O . PHE A 1 288 ? -5.806 7.626 20.185 1.00 96.62 288 PHE A O 1
ATOM 2288 N N . PRO A 1 289 ? -6.432 6.947 22.235 1.00 95.25 289 PRO A N 1
ATOM 2289 C CA . PRO A 1 289 ? -5.197 7.384 22.875 1.00 95.25 289 PRO A CA 1
ATOM 2290 C C . PRO A 1 289 ? -3.969 6.641 22.330 1.00 95.25 289 PRO A C 1
ATOM 2292 O O . PRO A 1 289 ? -4.002 5.430 22.129 1.00 95.25 289 PRO A O 1
ATOM 2295 N N . ALA A 1 290 ? -2.842 7.343 22.182 1.00 92.50 290 ALA A N 1
ATOM 2296 C CA . ALA A 1 290 ? -1.591 6.754 21.684 1.00 92.50 290 ALA A CA 1
ATOM 2297 C C . ALA A 1 290 ? -1.016 5.633 22.578 1.00 92.50 290 ALA A C 1
ATOM 2299 O O . ALA A 1 290 ? -0.159 4.877 22.133 1.00 92.50 290 ALA A O 1
ATOM 2300 N N . GLY A 1 291 ? -1.464 5.540 23.836 1.00 95.56 291 GLY A N 1
ATOM 2301 C CA . GLY A 1 291 ? -1.063 4.493 24.777 1.00 95.56 291 GLY A CA 1
ATOM 2302 C C . GLY A 1 291 ? -1.775 3.148 24.584 1.00 95.56 291 GLY A C 1
ATOM 2303 O O . GLY A 1 291 ? -1.380 2.178 25.228 1.00 95.56 291 GLY A O 1
ATOM 2304 N N . VAL A 1 292 ? -2.807 3.072 23.736 1.00 98.00 292 VAL A N 1
ATOM 2305 C CA . VAL A 1 292 ? -3.491 1.809 23.411 1.00 98.00 292 VAL A CA 1
ATOM 2306 C C . VAL A 1 292 ? -2.565 0.940 22.556 1.00 98.00 292 VAL A C 1
ATOM 2308 O O . VAL A 1 292 ? -2.005 1.394 21.556 1.00 98.00 292 VAL A O 1
ATOM 2311 N N . ILE A 1 293 ? -2.420 -0.335 22.914 1.00 98.19 293 ILE A N 1
ATOM 2312 C CA . ILE A 1 293 ? -1.580 -1.296 22.195 1.00 98.19 293 ILE A CA 1
ATOM 2313 C C . ILE A 1 293 ? -2.402 -1.924 21.066 1.00 98.19 293 ILE A C 1
ATOM 2315 O O . ILE A 1 293 ? -3.122 -2.907 21.256 1.00 98.19 293 ILE A O 1
ATOM 2319 N N . VAL A 1 294 ? -2.289 -1.350 19.869 1.00 98.50 294 VAL A N 1
ATOM 2320 C CA . VAL A 1 294 ? -3.057 -1.770 18.691 1.00 98.50 294 VAL A CA 1
ATOM 2321 C C . VAL A 1 294 ? -2.340 -2.865 17.897 1.00 98.50 294 VAL A C 1
ATOM 2323 O O . VAL A 1 294 ? -1.194 -2.698 17.487 1.00 98.50 294 VAL A O 1
ATOM 2326 N N . THR A 1 295 ? -3.060 -3.945 17.587 1.00 98.56 295 THR A N 1
ATOM 2327 C CA . THR A 1 295 ? -2.725 -4.908 16.527 1.00 98.56 295 THR A CA 1
ATOM 2328 C C . THR A 1 295 ? -3.674 -4.720 15.345 1.00 98.56 295 THR A C 1
ATOM 2330 O O . THR A 1 295 ? -4.881 -4.911 15.479 1.00 98.56 295 THR A O 1
ATOM 2333 N N . GLY A 1 296 ? -3.135 -4.382 14.176 1.00 98.44 296 GLY A N 1
ATOM 2334 C CA . GLY A 1 296 ? -3.893 -4.223 12.935 1.00 98.44 296 GLY A CA 1
ATOM 2335 C C . GLY A 1 296 ? -3.696 -5.393 11.977 1.00 98.44 296 GLY A C 1
ATOM 2336 O O . GLY A 1 296 ? -2.582 -5.902 11.836 1.00 98.44 296 GLY A O 1
ATOM 2337 N N . ILE A 1 297 ? -4.751 -5.802 11.276 1.00 98.50 297 ILE A N 1
ATOM 2338 C CA . ILE A 1 297 ? -4.670 -6.786 10.187 1.00 98.50 297 ILE A CA 1
ATOM 2339 C C . ILE A 1 297 ? -5.177 -6.150 8.898 1.00 98.50 297 ILE A C 1
ATOM 2341 O O . ILE A 1 297 ? -6.264 -5.577 8.871 1.00 98.50 297 ILE A O 1
ATOM 2345 N N . GLU A 1 298 ? -4.385 -6.238 7.835 1.00 96.56 298 GLU A N 1
ATOM 2346 C CA . GLU A 1 298 ? -4.716 -5.650 6.539 1.00 96.56 298 GLU A CA 1
ATOM 2347 C C . GLU A 1 298 ? -4.274 -6.575 5.404 1.00 96.56 298 GLU A C 1
ATOM 2349 O O . GLU A 1 298 ? -3.222 -7.206 5.473 1.00 96.56 298 GLU A O 1
ATOM 2354 N N . LEU A 1 299 ? -5.101 -6.683 4.367 1.00 93.31 299 LEU A N 1
ATOM 2355 C CA . LEU A 1 299 ? -4.861 -7.579 3.239 1.00 93.31 299 LEU A CA 1
ATOM 2356 C C . LEU A 1 299 ? -3.962 -6.927 2.185 1.00 93.31 299 LEU A C 1
ATOM 2358 O O . LEU A 1 299 ? -3.153 -7.606 1.554 1.00 93.31 299 LEU A O 1
ATOM 2362 N N . ASP A 1 300 ? -4.137 -5.627 1.969 1.00 92.00 300 ASP A N 1
ATOM 2363 C CA . ASP A 1 300 ? -3.466 -4.877 0.925 1.00 92.00 300 ASP A CA 1
ATOM 2364 C C . ASP A 1 300 ? -2.098 -4.347 1.383 1.00 92.00 300 ASP A C 1
ATOM 2366 O O . ASP A 1 300 ? -1.954 -3.703 2.427 1.00 92.00 300 ASP A O 1
ATOM 2370 N N . THR A 1 301 ? -1.073 -4.600 0.566 1.00 92.88 301 THR A N 1
ATOM 2371 C CA . THR A 1 301 ? 0.307 -4.199 0.857 1.00 92.88 301 THR A CA 1
ATOM 2372 C C . THR A 1 301 ? 0.455 -2.680 1.015 1.00 92.88 301 THR A C 1
ATOM 2374 O O . THR A 1 301 ? 1.187 -2.233 1.898 1.00 92.88 301 THR A O 1
ATOM 2377 N N . LEU A 1 302 ? -0.202 -1.868 0.177 1.00 93.25 302 LEU A N 1
ATOM 2378 C CA . LEU A 1 302 ? -0.102 -0.408 0.245 1.00 93.25 302 LEU A CA 1
ATOM 2379 C C . LEU A 1 302 ? -0.741 0.114 1.534 1.00 93.25 302 LEU A C 1
ATOM 2381 O O . LEU A 1 302 ? -0.118 0.908 2.240 1.00 93.25 302 LEU A O 1
ATOM 2385 N N . ASN A 1 303 ? -1.931 -0.379 1.875 1.00 94.12 303 ASN A N 1
ATOM 2386 C CA . ASN A 1 303 ? -2.617 -0.008 3.113 1.00 94.12 303 ASN A CA 1
ATOM 2387 C C . ASN A 1 303 ? -1.785 -0.396 4.347 1.00 94.12 303 ASN A C 1
ATOM 2389 O O . ASN A 1 303 ? -1.596 0.423 5.245 1.00 94.12 303 ASN A O 1
ATOM 2393 N N . CYS A 1 304 ? -1.181 -1.591 4.338 1.00 95.88 304 CYS A N 1
ATOM 2394 C CA . CYS A 1 304 ? -0.235 -2.035 5.364 1.00 95.88 304 CYS A CA 1
ATOM 2395 C C . CYS A 1 304 ? 0.961 -1.089 5.523 1.00 95.88 304 CYS A C 1
ATOM 2397 O O . CYS A 1 304 ? 1.405 -0.832 6.641 1.00 95.88 304 CYS A O 1
ATOM 2399 N N . LEU A 1 305 ? 1.535 -0.599 4.420 1.00 96.25 305 LEU A N 1
ATOM 2400 C CA . LEU A 1 305 ? 2.636 0.365 4.484 1.00 96.25 305 LEU A CA 1
ATOM 2401 C C . LEU A 1 305 ? 2.179 1.678 5.127 1.00 96.25 305 LEU A C 1
ATOM 2403 O O . LEU A 1 305 ? 2.913 2.237 5.937 1.00 96.25 305 LEU A O 1
ATOM 2407 N N . ILE A 1 306 ? 0.966 2.140 4.815 1.00 96.00 306 ILE A N 1
ATOM 2408 C CA . ILE A 1 306 ? 0.398 3.375 5.371 1.00 96.00 306 ILE A CA 1
ATOM 2409 C C . ILE A 1 306 ? 0.144 3.236 6.875 1.00 96.00 306 ILE A C 1
ATOM 2411 O O . ILE A 1 306 ? 0.594 4.084 7.645 1.00 96.00 306 ILE A O 1
ATOM 2415 N N . SER A 1 307 ? -0.534 2.177 7.321 1.00 96.56 307 SER A N 1
ATOM 2416 C CA . SER A 1 307 ? -0.814 1.973 8.748 1.00 96.56 307 SER A CA 1
ATOM 2417 C C . SER A 1 307 ? 0.469 1.770 9.565 1.00 96.56 307 SER A C 1
ATOM 2419 O O . SER A 1 307 ? 0.612 2.358 10.638 1.00 96.56 307 SER A O 1
ATOM 2421 N N . ARG A 1 308 ? 1.461 1.034 9.041 1.00 97.62 308 ARG A N 1
ATOM 2422 C CA . ARG A 1 308 ? 2.786 0.902 9.679 1.00 97.62 308 ARG A CA 1
ATOM 2423 C C . ARG A 1 308 ? 3.513 2.236 9.767 1.00 97.62 308 ARG A C 1
ATOM 2425 O O . ARG A 1 308 ? 4.094 2.541 10.804 1.00 97.62 308 ARG A O 1
ATOM 2432 N N . ALA A 1 309 ? 3.464 3.049 8.712 1.00 96.06 309 ALA A N 1
ATOM 2433 C CA . ALA A 1 309 ? 4.090 4.368 8.714 1.00 96.06 309 ALA A CA 1
ATOM 2434 C C . ALA A 1 309 ? 3.426 5.335 9.712 1.00 96.06 309 ALA A C 1
ATOM 2436 O O . ALA A 1 309 ? 4.091 6.227 10.237 1.00 96.06 309 ALA A O 1
ATOM 2437 N N . LYS A 1 310 ? 2.141 5.124 10.028 1.00 94.81 310 LYS A N 1
ATOM 2438 C CA . LYS A 1 310 ? 1.421 5.806 11.116 1.00 94.81 310 LYS A CA 1
ATOM 2439 C C . LYS A 1 310 ? 1.740 5.255 12.517 1.00 94.81 310 LYS A C 1
ATOM 2441 O O . LYS A 1 310 ? 1.270 5.820 13.497 1.00 94.81 310 LYS A O 1
ATOM 2446 N N . GLY A 1 311 ? 2.552 4.201 12.622 1.00 94.50 311 GLY A N 1
ATOM 2447 C CA . GLY A 1 311 ? 3.048 3.652 13.888 1.00 94.50 311 GLY A CA 1
ATOM 2448 C C . GLY A 1 311 ? 2.313 2.413 14.403 1.00 94.50 311 GLY A C 1
ATOM 2449 O O . GLY A 1 311 ? 2.623 1.955 15.499 1.00 94.50 311 GLY A O 1
ATOM 2450 N N . TYR A 1 312 ? 1.369 1.851 13.644 1.00 96.88 312 TYR A N 1
ATOM 2451 C CA . TYR A 1 312 ? 0.598 0.682 14.077 1.00 96.88 312 TYR A CA 1
ATOM 2452 C C . TYR A 1 312 ? 1.315 -0.642 13.768 1.00 96.88 312 TYR A C 1
ATOM 2454 O O . TYR A 1 312 ? 1.873 -0.817 12.679 1.00 96.88 312 TYR A O 1
ATOM 2462 N N . ASP A 1 313 ? 1.228 -1.620 14.680 1.00 97.38 313 ASP A N 1
ATOM 2463 C CA . ASP A 1 313 ? 1.674 -2.998 14.425 1.00 97.38 313 ASP A CA 1
ATOM 2464 C C . ASP A 1 313 ? 0.689 -3.693 13.480 1.00 97.38 313 ASP A C 1
ATOM 2466 O O . ASP A 1 313 ? -0.304 -4.289 13.898 1.00 97.38 313 ASP A O 1
ATOM 2470 N N . THR A 1 314 ? 0.932 -3.550 12.175 1.00 98.38 314 THR A N 1
ATOM 2471 C CA . THR A 1 314 ? 0.064 -4.116 11.140 1.00 98.38 314 THR A CA 1
ATOM 2472 C C . THR A 1 314 ? 0.668 -5.363 10.513 1.00 98.38 314 THR A C 1
ATOM 2474 O O . THR A 1 314 ? 1.759 -5.321 9.934 1.00 98.38 314 THR A O 1
ATOM 2477 N N . THR A 1 315 ? -0.079 -6.465 10.530 1.00 98.25 315 THR A N 1
ATOM 2478 C CA . THR A 1 315 ? 0.256 -7.697 9.804 1.00 98.25 315 THR A CA 1
ATOM 2479 C C . THR A 1 315 ? -0.428 -7.717 8.437 1.00 98.25 315 THR A C 1
ATOM 2481 O O . THR A 1 315 ? -1.638 -7.534 8.352 1.00 98.25 315 THR A O 1
ATOM 2484 N N . GLU A 1 316 ? 0.346 -7.996 7.382 1.00 97.50 316 GLU A N 1
ATOM 2485 C CA . GLU A 1 316 ? -0.185 -8.176 6.023 1.00 97.50 316 GLU A CA 1
ATOM 2486 C C . GLU A 1 316 ? -0.747 -9.596 5.874 1.00 97.50 316 GLU A C 1
ATOM 2488 O O . GLU A 1 316 ? 0.018 -10.557 5.751 1.00 97.50 316 GLU A O 1
ATOM 2493 N N . ALA A 1 317 ? -2.068 -9.748 5.975 1.00 97.00 317 ALA A N 1
ATOM 2494 C CA . ALA A 1 317 ? -2.753 -11.035 5.916 1.00 97.00 317 ALA A CA 1
ATOM 2495 C C . ALA A 1 317 ? -4.255 -10.901 5.618 1.00 97.00 317 ALA A C 1
ATOM 2497 O O . ALA A 1 317 ? -4.906 -9.923 5.974 1.00 97.00 317 ALA A O 1
ATOM 2498 N N . ASP A 1 318 ? -4.840 -11.968 5.067 1.00 96.31 318 ASP A N 1
ATOM 2499 C CA . ASP A 1 318 ? -6.288 -12.176 5.128 1.00 96.31 318 ASP A CA 1
ATOM 2500 C C . ASP A 1 318 ? -6.715 -12.414 6.585 1.00 96.31 318 ASP A C 1
ATOM 2502 O O . ASP A 1 318 ? -6.254 -13.363 7.229 1.00 96.31 318 ASP A O 1
ATOM 2506 N N . PHE A 1 319 ? -7.605 -11.567 7.107 1.00 97.81 319 PHE A N 1
ATOM 2507 C CA . PHE A 1 319 ? -8.002 -11.607 8.515 1.00 97.81 319 PHE A CA 1
ATOM 2508 C C . PHE A 1 319 ? -8.625 -12.941 8.934 1.00 97.81 319 PHE A C 1
ATOM 2510 O O . PHE A 1 319 ? -8.303 -13.452 10.004 1.00 97.81 319 PHE A O 1
ATOM 2517 N N . LEU A 1 320 ? -9.479 -13.548 8.107 1.00 97.69 320 LEU A N 1
ATOM 2518 C CA . LEU A 1 320 ? -10.126 -14.815 8.463 1.00 97.69 320 LEU A CA 1
ATOM 2519 C C . LEU A 1 320 ? -9.105 -15.958 8.561 1.00 97.69 320 LEU A C 1
ATOM 2521 O O . LEU A 1 320 ? -9.203 -16.823 9.435 1.00 97.69 320 LEU A O 1
ATOM 2525 N N . THR A 1 321 ? -8.100 -15.959 7.687 1.00 98.12 321 THR A N 1
ATOM 2526 C CA . THR A 1 321 ? -6.977 -16.904 7.717 1.00 98.12 321 THR A CA 1
ATOM 2527 C C . THR A 1 321 ? -6.056 -16.645 8.909 1.00 98.12 321 THR A C 1
ATOM 2529 O O . THR A 1 321 ? -5.661 -17.587 9.608 1.00 98.12 321 THR A O 1
ATOM 2532 N N . TRP A 1 322 ? -5.749 -15.375 9.181 1.00 98.44 322 TRP A N 1
ATOM 2533 C CA . TRP A 1 322 ? -4.981 -14.959 10.351 1.00 98.44 322 TRP A CA 1
ATOM 2534 C C . TRP A 1 322 ? -5.679 -15.373 11.649 1.00 98.44 322 TRP A C 1
ATOM 2536 O O . TRP A 1 322 ? -5.048 -15.999 12.498 1.00 98.44 322 TRP A O 1
ATOM 2546 N N . SER A 1 323 ? -6.983 -15.118 11.767 1.00 98.38 323 SER A N 1
ATOM 2547 C CA . SER A 1 323 ? -7.809 -15.441 12.933 1.00 98.38 323 SER A CA 1
ATOM 2548 C C . SER A 1 323 ? -7.763 -16.936 13.251 1.00 98.38 323 SER A C 1
ATOM 2550 O O . SER A 1 323 ? -7.422 -17.332 14.367 1.00 98.38 323 SER A O 1
ATOM 2552 N N . LYS A 1 324 ? -7.970 -17.789 12.236 1.00 98.00 324 LYS A N 1
ATOM 2553 C CA . LYS A 1 324 ? -7.861 -19.253 12.368 1.00 98.00 324 LYS A CA 1
ATOM 2554 C C . LYS A 1 324 ? -6.482 -19.714 12.839 1.00 98.00 324 LYS A C 1
ATOM 2556 O O . LYS A 1 324 ? -6.390 -20.698 13.564 1.00 98.00 324 LYS A O 1
ATOM 2561 N N . SER A 1 325 ? -5.426 -19.013 12.438 1.00 98.00 325 SER A N 1
ATOM 2562 C CA . SER A 1 325 ? -4.043 -19.340 12.807 1.00 98.00 325 SER A CA 1
ATOM 2563 C C . SER A 1 325 ? -3.625 -18.756 14.165 1.00 98.00 325 SER A C 1
ATOM 2565 O O . SER A 1 325 ? -2.570 -19.114 14.682 1.00 98.00 325 SER A O 1
ATOM 2567 N N . ASN A 1 326 ? -4.431 -17.859 14.747 1.00 97.94 326 ASN A N 1
ATOM 2568 C CA . ASN A 1 326 ? -4.111 -17.097 15.958 1.00 97.94 326 ASN A CA 1
ATOM 2569 C C . ASN A 1 326 ? -5.224 -17.166 17.017 1.00 97.94 326 ASN A C 1
ATOM 2571 O O . ASN A 1 326 ? -5.417 -16.216 17.773 1.00 97.94 326 ASN A O 1
ATOM 2575 N N . GLN A 1 327 ? -5.957 -18.277 17.106 1.00 96.38 327 GLN A N 1
ATOM 2576 C CA . GLN A 1 327 ? -7.116 -18.433 18.004 1.00 96.38 327 GLN A CA 1
ATOM 2577 C C . GLN A 1 327 ? -6.811 -18.140 19.486 1.00 96.38 327 GLN A C 1
ATOM 2579 O O . GLN A 1 327 ? -7.692 -17.708 20.235 1.00 96.38 327 GLN A O 1
ATOM 2584 N N . GLN A 1 328 ? -5.561 -18.354 19.903 1.00 96.50 328 GLN A N 1
ATOM 2585 C CA . GLN A 1 328 ? -5.063 -18.078 21.249 1.00 96.50 328 GLN A CA 1
ATOM 2586 C C . GLN A 1 328 ? -4.884 -16.584 21.555 1.00 96.50 328 GLN A C 1
ATOM 2588 O O . GLN A 1 328 ? -4.818 -16.224 22.725 1.00 96.50 328 GLN A O 1
ATOM 2593 N N . LYS A 1 329 ? -4.782 -15.714 20.539 1.00 97.50 329 LYS A N 1
ATOM 2594 C CA . LYS A 1 329 ? -4.652 -14.270 20.759 1.00 97.50 329 LYS A CA 1
ATOM 2595 C C . LYS A 1 329 ? -5.986 -13.705 21.230 1.00 97.50 329 LYS A C 1
ATOM 2597 O O . LYS A 1 329 ? -6.998 -13.894 20.547 1.00 97.50 329 LYS A O 1
ATOM 2602 N N . LYS A 1 330 ? -5.958 -13.030 22.379 1.00 97.88 330 LYS A N 1
ATOM 2603 C CA . LYS A 1 330 ? -7.093 -12.328 22.977 1.00 97.88 330 LYS A CA 1
ATOM 2604 C C . LYS A 1 330 ? -6.746 -10.862 23.204 1.00 97.88 330 LYS A C 1
ATOM 2606 O O . LYS A 1 330 ? -5.578 -10.562 23.435 1.00 97.88 330 LYS A O 1
ATOM 2611 N N . PHE A 1 331 ? -7.758 -10.009 23.117 1.00 98.56 331 PHE A N 1
ATOM 2612 C CA . PHE A 1 331 ? -7.653 -8.561 23.247 1.00 98.56 331 PHE A CA 1
ATOM 2613 C C . PHE A 1 331 ? -8.733 -8.040 24.187 1.00 98.56 331 PHE A C 1
ATOM 2615 O O . PHE A 1 331 ? -9.827 -8.609 24.239 1.00 98.56 331 PHE A O 1
ATOM 2622 N N . ASP A 1 332 ? -8.427 -6.958 24.891 1.00 98.56 332 ASP A N 1
ATOM 2623 C CA . ASP A 1 332 ? -9.385 -6.260 25.751 1.00 98.56 332 ASP A CA 1
ATOM 2624 C C . ASP A 1 332 ? -10.480 -5.614 24.895 1.00 98.56 332 ASP A C 1
ATOM 2626 O O . ASP A 1 332 ? -11.665 -5.696 25.219 1.00 98.56 332 ASP A O 1
ATOM 2630 N N . TYR A 1 333 ? -10.083 -5.073 23.738 1.00 98.75 333 TYR A N 1
ATOM 2631 C CA . TYR A 1 333 ? -10.981 -4.397 22.816 1.00 98.75 333 TYR A CA 1
ATOM 2632 C C . TYR A 1 333 ? -10.848 -4.876 21.373 1.00 98.75 333 TYR A C 1
ATOM 2634 O O . TYR A 1 333 ? -9.777 -5.256 20.892 1.00 98.75 333 TYR A O 1
ATOM 2642 N N . VAL A 1 334 ? -11.953 -4.786 20.641 1.00 98.75 334 VAL A N 1
ATOM 2643 C CA . VAL A 1 334 ? -11.975 -4.907 19.183 1.00 98.75 334 VAL A CA 1
ATOM 2644 C C . VAL A 1 334 ? -12.719 -3.712 18.603 1.00 98.75 334 VAL A C 1
ATOM 2646 O O . VAL A 1 334 ? -13.847 -3.419 18.991 1.00 98.75 334 VAL A O 1
ATOM 2649 N N . VAL A 1 335 ? -12.131 -3.053 17.613 1.00 98.50 335 VAL A N 1
ATOM 2650 C CA . VAL A 1 335 ? -12.832 -2.045 16.813 1.00 98.50 335 VAL A CA 1
ATOM 2651 C C . VAL A 1 335 ? -12.753 -2.444 15.350 1.00 98.50 335 VAL A C 1
ATOM 2653 O O . VAL A 1 335 ? -11.732 -2.966 14.905 1.00 98.50 335 VAL A O 1
ATOM 2656 N N . MET A 1 336 ? -13.833 -2.284 14.588 1.00 97.38 336 MET A N 1
ATOM 2657 C CA . MET A 1 336 ? -13.813 -2.721 13.193 1.00 97.38 336 MET A CA 1
ATOM 2658 C C . MET A 1 336 ? -14.784 -1.982 12.282 1.00 97.38 336 MET A C 1
ATOM 2660 O O . MET A 1 336 ? -15.917 -1.689 12.655 1.00 97.38 336 MET A O 1
ATOM 2664 N N . ASN A 1 337 ? -14.352 -1.793 11.039 1.00 94.81 337 ASN A N 1
ATOM 2665 C CA . ASN A 1 337 ? -15.195 -1.486 9.889 1.00 94.81 337 ASN A CA 1
ATOM 2666 C C . ASN A 1 337 ? -14.927 -2.554 8.806 1.00 94.81 337 ASN A C 1
ATOM 2668 O O . ASN A 1 337 ? -14.016 -2.390 7.995 1.00 94.81 337 ASN A O 1
ATOM 2672 N N . PRO A 1 338 ? -15.609 -3.715 8.856 1.00 94.00 338 PRO A N 1
ATOM 2673 C CA . PRO A 1 338 ? -15.327 -4.825 7.953 1.00 94.00 338 PRO A CA 1
ATOM 2674 C C . PRO A 1 338 ? -15.817 -4.557 6.523 1.00 94.00 338 PRO A C 1
ATOM 2676 O O . PRO A 1 338 ? -16.725 -3.758 6.319 1.00 94.00 338 PRO A O 1
ATOM 2679 N N . PRO A 1 339 ? -15.333 -5.313 5.523 1.00 90.62 339 PRO A N 1
ATOM 2680 C CA . PRO A 1 339 ? -15.940 -5.316 4.192 1.00 90.62 339 PRO A CA 1
ATOM 2681 C C . PRO A 1 339 ? -17.392 -5.833 4.238 1.00 90.62 339 PRO A C 1
ATOM 2683 O O . PRO A 1 339 ? -17.681 -6.841 4.885 1.00 90.62 339 PRO A O 1
ATOM 2686 N N . PHE A 1 340 ? -18.315 -5.191 3.515 1.00 87.75 340 PHE A N 1
ATOM 2687 C CA . PHE A 1 340 ? -19.760 -5.467 3.596 1.00 87.75 340 PHE A CA 1
ATOM 2688 C C . PHE A 1 340 ? -20.271 -6.518 2.598 1.00 87.75 340 PHE A C 1
ATOM 2690 O O . PHE A 1 340 ? -21.150 -7.310 2.943 1.00 87.75 340 PHE A O 1
ATOM 2697 N N . ALA A 1 341 ? -19.739 -6.559 1.374 1.00 83.31 341 ALA A N 1
ATOM 2698 C CA . ALA A 1 341 ? -20.211 -7.473 0.330 1.00 83.31 341 ALA A CA 1
ATOM 2699 C C . ALA A 1 341 ? -20.003 -8.956 0.677 1.00 83.31 341 ALA A C 1
ATOM 2701 O O . ALA A 1 341 ? -19.113 -9.323 1.448 1.00 83.31 341 ALA A O 1
ATOM 2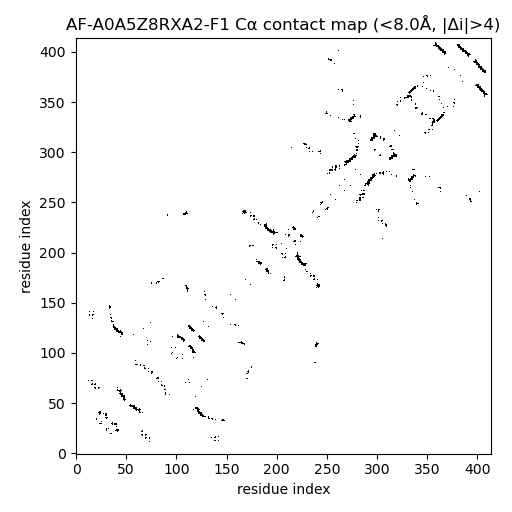702 N N . ASP A 1 342 ? -20.821 -9.810 0.060 1.00 81.94 342 ASP A N 1
ATOM 2703 C CA . ASP A 1 342 ? -20.743 -11.274 0.141 1.00 81.94 342 ASP A CA 1
ATOM 2704 C C . ASP A 1 342 ? -20.796 -11.833 1.572 1.00 81.94 342 ASP A C 1
ATOM 2706 O O . ASP A 1 342 ? -20.125 -12.811 1.899 1.00 81.94 342 ASP A O 1
ATOM 2710 N N . ASN A 1 343 ? -21.598 -11.212 2.449 1.00 83.12 343 ASN A N 1
ATOM 2711 C CA . ASN A 1 343 ? -21.752 -11.607 3.858 1.00 83.12 343 ASN A CA 1
ATOM 2712 C C . ASN A 1 343 ? -20.445 -11.515 4.676 1.00 83.12 343 ASN A C 1
ATOM 2714 O O . ASN A 1 343 ? -20.365 -12.059 5.783 1.00 83.12 343 ASN A O 1
ATOM 2718 N N . ARG A 1 344 ? -19.414 -10.828 4.158 1.00 90.31 344 ARG A N 1
ATOM 2719 C CA . ARG A 1 344 ? -18.111 -10.716 4.825 1.00 90.31 344 ARG A CA 1
ATOM 2720 C C . ARG A 1 344 ? -18.203 -9.984 6.157 1.00 90.31 344 ARG A C 1
ATOM 2722 O O . ARG A 1 344 ? -17.566 -10.431 7.104 1.00 90.31 344 ARG A O 1
ATOM 2729 N N . ALA A 1 345 ? -19.062 -8.969 6.273 1.00 92.81 345 ALA A N 1
ATOM 2730 C CA . ALA A 1 345 ? -19.255 -8.234 7.522 1.00 92.81 345 ALA A CA 1
ATOM 2731 C C . ALA A 1 345 ? -19.596 -9.168 8.690 1.00 92.81 345 ALA A C 1
ATOM 2733 O O . ALA A 1 345 ? -18.967 -9.099 9.741 1.00 92.81 345 ALA A O 1
ATOM 2734 N N . ARG A 1 346 ? -20.524 -10.110 8.478 1.00 93.38 346 ARG A N 1
ATOM 2735 C CA . ARG A 1 346 ? -20.912 -11.092 9.497 1.00 93.38 346 ARG A CA 1
ATOM 2736 C C . ARG A 1 346 ? -19.783 -12.074 9.815 1.00 93.38 346 ARG A C 1
ATOM 2738 O O . ARG A 1 346 ? -19.538 -12.355 10.982 1.00 93.38 346 ARG A O 1
ATOM 2745 N N . LEU A 1 347 ? -19.093 -12.587 8.794 1.00 95.00 347 LEU A N 1
ATOM 2746 C CA . LEU A 1 347 ? -17.981 -13.529 8.982 1.00 95.00 347 LEU A CA 1
ATOM 2747 C C . LEU A 1 347 ? -16.818 -12.893 9.754 1.00 95.00 347 LEU A C 1
ATOM 2749 O O . LEU A 1 347 ? -16.269 -13.512 10.663 1.00 95.00 347 LEU A O 1
ATOM 2753 N N . HIS A 1 348 ? -16.464 -11.655 9.407 1.00 97.12 348 HIS A N 1
ATOM 2754 C CA . HIS A 1 348 ? -15.423 -10.893 10.088 1.00 97.12 348 HIS A CA 1
ATOM 2755 C C . HIS A 1 348 ? -15.839 -10.557 11.517 1.00 97.12 348 HIS A C 1
ATOM 2757 O O . HIS A 1 348 ? -15.037 -10.748 12.422 1.00 97.12 348 HIS A O 1
ATOM 2763 N N . LEU A 1 349 ? -17.086 -10.123 11.732 1.00 97.25 349 LEU A N 1
ATOM 2764 C CA . LEU A 1 349 ? -17.616 -9.823 13.063 1.00 97.25 349 LEU A CA 1
ATOM 2765 C C . LEU A 1 349 ? -17.498 -11.034 13.999 1.00 97.25 349 LEU A C 1
ATOM 2767 O O . LEU A 1 349 ? -16.963 -10.915 15.096 1.00 97.25 349 LEU A O 1
ATOM 2771 N N . GLN A 1 350 ? -17.934 -12.212 13.546 1.00 96.44 350 GLN A N 1
ATOM 2772 C CA . GLN A 1 350 ? -17.866 -13.446 14.337 1.00 96.44 350 GLN A CA 1
ATOM 2773 C C . GLN A 1 350 ? -16.421 -13.867 14.631 1.00 96.44 350 GLN A C 1
ATOM 2775 O O . GLN A 1 350 ? -16.090 -14.233 15.759 1.00 96.44 350 GLN A O 1
ATOM 2780 N N . ALA A 1 351 ? -15.535 -13.784 13.634 1.00 97.94 351 ALA A N 1
ATOM 2781 C CA . ALA A 1 351 ? -14.119 -14.079 13.827 1.00 97.94 351 ALA A CA 1
ATOM 2782 C C . ALA A 1 351 ? -13.462 -13.095 14.811 1.00 97.94 351 ALA A C 1
ATOM 2784 O O . ALA A 1 351 ? -12.727 -13.521 15.699 1.00 97.94 351 ALA A O 1
ATOM 2785 N N . ALA A 1 352 ? -13.763 -11.800 14.706 1.00 98.25 352 ALA A N 1
ATOM 2786 C CA . ALA A 1 352 ? -13.219 -10.763 15.574 1.00 98.25 352 ALA A CA 1
ATOM 2787 C C . ALA A 1 352 ? -13.716 -10.896 17.020 1.00 98.25 352 ALA A C 1
ATOM 2789 O O . ALA A 1 352 ? -12.904 -10.865 17.942 1.00 98.25 352 ALA A O 1
ATOM 2790 N N . ALA A 1 353 ? -15.008 -11.168 17.222 1.00 97.81 353 ALA A N 1
ATOM 2791 C CA . ALA A 1 353 ? -15.572 -11.432 18.545 1.00 97.81 353 ALA A CA 1
ATOM 2792 C C . ALA A 1 353 ? -14.901 -12.630 19.238 1.00 97.81 353 ALA A C 1
ATOM 2794 O O . ALA A 1 353 ? -14.652 -12.596 20.442 1.00 97.81 353 ALA A O 1
ATOM 2795 N N . SER A 1 354 ? -14.497 -13.659 18.480 1.00 97.12 354 SER A N 1
ATOM 2796 C CA . SER A 1 354 ? -13.761 -14.803 19.037 1.00 97.12 354 SER A CA 1
ATOM 2797 C C . SER A 1 354 ? -12.405 -14.424 19.651 1.00 97.12 354 SER A C 1
ATOM 2799 O O . SER A 1 354 ? -11.879 -15.174 20.477 1.00 97.12 354 SER A O 1
ATOM 2801 N N . HIS A 1 355 ? -11.840 -13.267 19.288 1.00 98.25 355 HIS A N 1
ATOM 2802 C CA . HIS A 1 355 ? -10.589 -12.734 19.826 1.00 98.25 355 HIS A CA 1
ATOM 2803 C C . HIS A 1 355 ? -10.776 -11.801 21.031 1.00 98.25 355 HIS A C 1
ATOM 2805 O O . HIS A 1 355 ? -9.780 -11.329 21.566 1.00 98.25 355 HIS A O 1
ATOM 2811 N N . LEU A 1 356 ? -11.995 -11.569 21.517 1.00 97.75 356 LEU A N 1
ATOM 2812 C CA . LEU A 1 356 ? -12.198 -10.809 22.754 1.00 97.75 356 LEU A CA 1
ATOM 2813 C C . LEU A 1 356 ? -11.815 -11.635 23.983 1.00 97.75 356 LEU A C 1
ATOM 2815 O O . LEU A 1 356 ? -12.165 -12.817 24.090 1.00 97.75 356 LEU A O 1
ATOM 2819 N N . ALA A 1 357 ? -11.115 -11.017 24.927 1.00 97.19 357 ALA A N 1
ATOM 2820 C CA . ALA A 1 357 ? -10.945 -11.542 26.274 1.00 97.19 357 ALA A CA 1
ATOM 2821 C C . ALA A 1 357 ? -12.301 -11.616 27.006 1.00 97.19 357 ALA A C 1
ATOM 2823 O O . ALA A 1 357 ? -13.296 -11.033 26.574 1.00 97.19 357 ALA A O 1
ATOM 2824 N N . ALA A 1 358 ? -12.371 -12.376 28.102 1.00 94.88 358 ALA A N 1
ATOM 2825 C CA . ALA A 1 358 ? -13.561 -12.371 28.954 1.00 94.88 358 ALA A CA 1
ATOM 2826 C C . ALA A 1 358 ? -13.739 -10.976 29.577 1.00 94.88 358 ALA A C 1
ATOM 2828 O O . ALA A 1 358 ? -12.779 -10.433 30.115 1.00 94.88 358 ALA A O 1
ATOM 2829 N N . GLY A 1 359 ? -14.941 -10.402 29.488 1.00 94.88 359 GLY A N 1
ATOM 2830 C CA . GLY A 1 359 ? -15.200 -9.008 29.867 1.00 94.88 359 GLY A CA 1
ATOM 2831 C C . GLY A 1 359 ? -14.705 -7.963 28.863 1.00 94.88 359 GLY A C 1
ATOM 2832 O O . GLY A 1 359 ? -14.808 -6.778 29.148 1.00 94.88 359 GLY A O 1
ATOM 2833 N N . GLY A 1 360 ? -14.151 -8.377 27.718 1.00 97.38 360 GLY A N 1
ATOM 2834 C CA . GLY A 1 360 ? -13.729 -7.457 26.664 1.00 97.38 360 GLY A CA 1
ATOM 2835 C C . GLY A 1 360 ? -14.901 -6.941 25.828 1.00 97.38 360 GLY A C 1
ATOM 2836 O O . GLY A 1 360 ? -15.940 -7.606 25.720 1.00 97.38 360 GLY A O 1
ATOM 2837 N N . SER A 1 361 ? -14.693 -5.799 25.172 1.00 98.19 361 SER A N 1
ATOM 2838 C CA . SER A 1 361 ? -15.732 -5.093 24.414 1.00 98.19 361 SER A CA 1
ATOM 2839 C C . SER A 1 361 ? -15.376 -4.875 22.945 1.00 98.19 361 SER A C 1
ATOM 2841 O O . SER A 1 361 ? -14.220 -4.690 22.569 1.00 98.19 361 SER A O 1
ATOM 2843 N N . LEU A 1 362 ? -16.394 -4.864 22.089 1.00 98.25 362 LEU A N 1
ATOM 2844 C CA . LEU A 1 362 ? -16.275 -4.684 20.650 1.00 98.25 362 LEU A CA 1
ATOM 2845 C C . LEU A 1 362 ? -17.225 -3.615 20.136 1.00 98.25 362 LEU A C 1
ATOM 2847 O O . LEU A 1 362 ? -18.398 -3.593 20.497 1.00 98.25 362 LEU A O 1
ATOM 2851 N N . ALA A 1 363 ? -16.721 -2.773 19.236 1.00 98.19 363 ALA A N 1
ATOM 2852 C CA . ALA A 1 363 ? -17.516 -1.823 18.469 1.00 98.19 363 ALA A CA 1
ATOM 2853 C C . ALA A 1 363 ? -17.308 -2.073 16.970 1.00 98.19 363 ALA A C 1
ATOM 2855 O O . ALA A 1 363 ? -16.199 -1.935 16.447 1.00 98.19 363 ALA A O 1
ATOM 2856 N N . ALA A 1 364 ? -18.379 -2.443 16.267 1.00 97.38 364 ALA A N 1
ATOM 2857 C CA . ALA A 1 364 ? -18.346 -2.739 14.838 1.00 97.38 364 ALA A CA 1
ATOM 2858 C C . ALA A 1 364 ? -19.247 -1.797 14.040 1.00 97.38 364 ALA A C 1
ATOM 2860 O O . ALA A 1 364 ? -20.440 -1.680 14.313 1.00 97.38 364 ALA A O 1
ATOM 2861 N N . VAL A 1 365 ? -18.686 -1.179 13.004 1.00 95.56 365 VAL A N 1
ATOM 2862 C CA . VAL A 1 365 ? -19.417 -0.396 12.005 1.00 95.56 365 VAL A CA 1
ATOM 2863 C C . VAL A 1 365 ? -20.044 -1.360 11.000 1.00 95.56 365 VAL A C 1
ATOM 2865 O O . VAL A 1 365 ? -19.332 -2.008 10.241 1.00 95.56 365 VAL A O 1
ATOM 2868 N N . LEU A 1 366 ? -21.370 -1.505 10.998 1.00 94.12 366 LEU A N 1
ATOM 2869 C CA . LEU A 1 366 ? -22.058 -2.523 10.196 1.00 94.12 366 LEU A CA 1
ATOM 2870 C C . LEU A 1 366 ? -23.154 -1.920 9.306 1.00 94.12 366 LEU A C 1
ATOM 2872 O O . LEU A 1 366 ? -23.771 -0.918 9.674 1.00 94.12 366 LEU A O 1
ATOM 2876 N N . PRO A 1 367 ? -23.453 -2.532 8.144 1.00 91.19 367 PRO A N 1
ATOM 2877 C CA . PRO A 1 367 ? -24.553 -2.089 7.296 1.00 91.19 367 PRO A CA 1
ATOM 2878 C C . PRO A 1 367 ? -25.904 -2.347 7.978 1.00 91.19 367 PRO A C 1
ATOM 2880 O O . PRO A 1 367 ? -26.092 -3.367 8.647 1.00 91.19 367 PRO A O 1
ATOM 2883 N N . LEU A 1 368 ? -26.882 -1.464 7.737 1.00 89.88 368 LEU A N 1
ATOM 2884 C CA . LEU A 1 368 ? -28.227 -1.553 8.335 1.00 89.88 368 LEU A CA 1
ATOM 2885 C C . LEU A 1 368 ? -28.942 -2.891 8.082 1.00 89.88 368 LEU A C 1
ATOM 2887 O O . LEU A 1 368 ? -29.796 -3.294 8.870 1.00 89.88 368 LEU A O 1
ATOM 2891 N N . SER A 1 369 ? -28.588 -3.602 7.009 1.00 88.00 369 SER A N 1
ATOM 2892 C CA . SER A 1 369 ? -29.168 -4.905 6.670 1.00 88.00 369 SER A CA 1
ATOM 2893 C C . SER A 1 369 ? -28.913 -5.992 7.722 1.00 88.00 369 SER A C 1
ATOM 2895 O O . SER A 1 369 ? -29.649 -6.977 7.747 1.00 88.00 369 SER A O 1
ATOM 2897 N N . LEU A 1 370 ? -27.913 -5.828 8.596 1.00 87.44 370 LEU A N 1
ATOM 2898 C CA . LEU A 1 370 ? -27.614 -6.778 9.674 1.00 87.44 370 LEU A CA 1
ATOM 2899 C C . LEU A 1 370 ? -28.407 -6.526 10.965 1.00 87.44 370 LEU A C 1
ATOM 2901 O O . LEU A 1 370 ? -28.437 -7.407 11.818 1.00 87.44 370 LEU A O 1
ATOM 2905 N N . GLN A 1 371 ? -29.077 -5.378 11.115 1.00 82.19 371 GLN A N 1
ATOM 2906 C CA . GLN A 1 371 ? -29.772 -5.017 12.358 1.00 82.19 371 GLN A CA 1
ATOM 2907 C C . GLN A 1 371 ? -30.916 -5.975 12.719 1.00 82.19 371 GLN A C 1
ATOM 2909 O O . GLN A 1 371 ? -31.169 -6.218 13.894 1.00 82.19 371 GLN A O 1
ATOM 2914 N N . GLY A 1 372 ? -31.613 -6.508 11.713 1.00 74.38 372 GLY A N 1
ATOM 2915 C CA . GLY A 1 372 ? -32.756 -7.407 11.902 1.00 74.38 372 GLY A CA 1
ATOM 2916 C C . GLY A 1 372 ? -32.387 -8.878 12.098 1.00 74.38 372 GLY A C 1
ATOM 2917 O O . GLY A 1 372 ? -33.276 -9.724 12.066 1.00 74.38 372 GLY A O 1
ATOM 2918 N N . LEU A 1 373 ? -31.097 -9.200 12.221 1.00 78.81 373 LEU A N 1
ATOM 2919 C CA . LEU A 1 373 ? -30.643 -10.560 12.478 1.00 78.81 373 LEU A CA 1
ATOM 2920 C C . LEU A 1 373 ? -30.456 -10.754 13.979 1.00 78.81 373 LEU A C 1
ATOM 2922 O O . LEU A 1 373 ? -29.564 -10.160 14.585 1.00 78.81 373 LEU A O 1
ATOM 2926 N N . ASP A 1 374 ? -31.281 -11.619 14.558 1.00 73.12 374 ASP A N 1
ATOM 2927 C CA . ASP A 1 374 ? -31.133 -12.005 15.954 1.00 73.12 374 ASP A CA 1
ATOM 2928 C C . ASP A 1 374 ? -29.830 -12.785 16.166 1.00 73.12 374 ASP A C 1
ATOM 2930 O O . ASP A 1 374 ? -29.417 -13.602 15.337 1.00 73.12 374 ASP A O 1
ATOM 2934 N N . ASN A 1 375 ? -29.208 -12.552 17.322 1.00 78.19 375 ASN A N 1
ATOM 2935 C CA . ASN A 1 375 ? -28.106 -13.351 17.848 1.00 78.19 375 ASN A CA 1
ATOM 2936 C C . ASN A 1 375 ? -26.873 -13.465 16.921 1.00 78.19 375 ASN A C 1
ATOM 2938 O O . ASN A 1 375 ? -26.336 -14.553 16.708 1.00 78.19 375 ASN A O 1
ATOM 2942 N N . LEU A 1 376 ? -26.399 -12.340 16.368 1.00 86.38 376 LEU A N 1
ATOM 2943 C CA . LEU A 1 376 ? -25.238 -12.298 15.459 1.00 86.38 376 LEU A CA 1
ATOM 2944 C C . LEU A 1 376 ? -23.969 -12.961 16.025 1.00 86.38 376 LEU A C 1
ATOM 2946 O O . LEU A 1 376 ? -23.187 -13.533 15.256 1.00 86.38 376 LEU A O 1
ATOM 2950 N N . LEU A 1 377 ? -23.775 -12.867 17.343 1.00 90.88 377 LEU A N 1
ATOM 2951 C CA . LEU A 1 377 ? -22.577 -13.319 18.048 1.00 90.88 377 LEU A CA 1
ATOM 2952 C C . LEU A 1 377 ? -22.805 -14.509 18.994 1.00 90.88 377 LEU A C 1
ATOM 2954 O O . LEU A 1 377 ? -21.830 -15.075 19.471 1.00 90.88 377 LEU A O 1
ATOM 2958 N N . GLY A 1 378 ? -24.047 -14.944 19.216 1.00 88.88 378 GLY A N 1
ATOM 2959 C CA . GLY A 1 378 ? -24.349 -16.009 20.175 1.00 88.88 378 GLY A CA 1
ATOM 2960 C C . GLY A 1 378 ? -24.617 -15.494 21.595 1.00 88.88 378 GLY A C 1
ATOM 2961 O O . GLY A 1 378 ? -24.455 -14.315 21.899 1.00 88.88 378 GLY A O 1
ATOM 2962 N N . GLU A 1 379 ? -25.009 -16.413 22.479 1.00 89.88 379 GLU A N 1
ATOM 2963 C CA . GLU A 1 379 ? -25.418 -16.119 23.866 1.00 89.88 379 GLU A CA 1
ATOM 2964 C C . GLU A 1 379 ? -24.253 -15.720 24.786 1.00 89.88 379 GLU A C 1
ATOM 2966 O O . GLU A 1 379 ? -24.468 -15.251 25.898 1.00 89.88 379 GLU A O 1
ATOM 2971 N N . GLU A 1 380 ? -23.012 -15.895 24.331 1.00 92.19 380 GLU A N 1
ATOM 2972 C CA . GLU A 1 380 ? -21.800 -15.543 25.078 1.00 92.19 380 GLU A CA 1
ATOM 2973 C C . GLU A 1 380 ? -21.478 -14.035 25.040 1.00 92.19 380 GLU A C 1
ATOM 2975 O O . GLU A 1 380 ? -20.534 -13.580 25.695 1.00 92.19 380 GLU A O 1
ATOM 2980 N N . PHE A 1 381 ? -22.279 -13.257 24.301 1.00 94.56 381 PHE A N 1
ATOM 2981 C CA . PHE A 1 381 ? -22.153 -11.811 24.176 1.00 94.56 381 PHE A CA 1
ATOM 2982 C C . PHE A 1 381 ? -23.452 -11.096 24.537 1.00 94.56 381 PHE A C 1
ATOM 2984 O O . PHE A 1 381 ? -24.540 -11.473 24.102 1.00 94.56 381 PHE A O 1
ATOM 2991 N N . ARG A 1 382 ? -23.325 -9.986 25.266 1.00 93.69 382 ARG A N 1
ATOM 2992 C CA . ARG A 1 382 ? -24.377 -8.968 25.348 1.00 93.69 382 ARG A CA 1
ATOM 2993 C C . ARG A 1 382 ? -24.176 -8.005 24.192 1.00 93.69 382 ARG A C 1
ATOM 2995 O O . ARG A 1 382 ? -23.096 -7.440 24.067 1.00 93.69 382 ARG A O 1
ATOM 3002 N N . THR A 1 383 ? -25.186 -7.832 23.344 1.00 94.19 383 THR A N 1
ATOM 3003 C CA . THR A 1 383 ? -25.082 -6.984 22.148 1.00 94.19 383 THR A CA 1
ATOM 3004 C C . THR A 1 383 ? -26.122 -5.878 22.147 1.00 94.19 383 THR A C 1
ATOM 3006 O O . THR A 1 383 ? -27.298 -6.144 22.394 1.00 94.19 383 THR A O 1
ATOM 3009 N N . GLU A 1 384 ? -25.712 -4.671 21.773 1.00 93.62 384 GLU A N 1
ATOM 3010 C CA . GLU A 1 384 ? -26.584 -3.508 21.641 1.00 93.62 384 GLU A CA 1
ATOM 3011 C C . GLU A 1 384 ? -26.305 -2.775 20.326 1.00 93.62 384 GLU A C 1
ATOM 3013 O O . GLU A 1 384 ? -25.160 -2.540 19.941 1.00 93.62 384 GLU A O 1
ATOM 3018 N N . TRP A 1 385 ? -27.367 -2.415 19.608 1.00 94.44 385 TRP A N 1
ATOM 3019 C CA . TRP A 1 385 ? -27.256 -1.567 18.426 1.00 94.44 385 TRP A CA 1
ATOM 3020 C C . TRP A 1 385 ? -27.325 -0.097 18.835 1.00 94.44 385 TRP A C 1
ATOM 3022 O O . TRP A 1 385 ? -28.357 0.371 19.313 1.00 94.44 385 TRP A O 1
ATOM 3032 N N . MET A 1 386 ? -26.255 0.638 18.564 1.00 94.62 386 MET A N 1
ATOM 3033 C CA . MET A 1 386 ? -26.056 2.024 18.980 1.00 94.62 386 MET A CA 1
ATOM 3034 C C . MET A 1 386 ? -26.534 3.006 17.896 1.00 94.62 386 MET A C 1
ATOM 3036 O O . MET A 1 386 ? -27.542 2.747 17.238 1.00 94.62 386 MET A O 1
ATOM 3040 N N . ASP A 1 387 ? -25.856 4.135 17.691 1.00 91.69 387 ASP A N 1
ATOM 3041 C CA . ASP A 1 387 ? -26.291 5.169 16.748 1.00 91.69 387 ASP A CA 1
ATOM 3042 C C . ASP A 1 387 ? -26.135 4.793 15.266 1.00 91.69 387 ASP A C 1
ATOM 3044 O O . ASP A 1 387 ? -25.290 3.978 14.872 1.00 91.69 387 ASP A O 1
ATOM 3048 N N . VAL A 1 388 ? -26.983 5.420 14.442 1.00 92.06 388 VAL A N 1
ATOM 3049 C CA . VAL A 1 388 ? -26.960 5.347 12.975 1.00 92.06 388 VAL A CA 1
ATOM 3050 C C . VAL A 1 388 ? -26.161 6.519 12.415 1.00 92.06 388 VAL A C 1
ATOM 3052 O O . VAL A 1 388 ? -26.318 7.666 12.833 1.00 92.06 388 VAL A O 1
ATOM 3055 N N . PHE A 1 389 ? -25.342 6.217 11.419 1.00 89.31 389 PHE A N 1
ATOM 3056 C CA . PHE A 1 389 ? -24.491 7.153 10.711 1.00 89.31 389 PHE A CA 1
ATOM 3057 C C . PHE A 1 389 ? -24.833 7.106 9.223 1.00 89.31 389 PHE A C 1
ATOM 3059 O O . PHE A 1 389 ? -24.775 6.049 8.593 1.00 89.31 389 PHE A O 1
ATOM 3066 N N . GLU A 1 390 ? -25.211 8.250 8.660 1.00 86.19 390 GLU A N 1
ATOM 3067 C CA . GLU A 1 390 ? -25.661 8.371 7.273 1.00 86.19 390 GLU A CA 1
ATOM 3068 C C . GLU A 1 390 ? -24.650 9.170 6.454 1.00 86.19 390 GLU A C 1
ATOM 3070 O O . GLU A 1 390 ? -24.212 10.235 6.885 1.00 86.19 390 GLU A O 1
ATOM 3075 N N . ASN A 1 391 ? -24.324 8.690 5.249 1.00 78.88 391 ASN A N 1
ATOM 3076 C CA . ASN A 1 391 ? -23.458 9.388 4.288 1.00 78.88 391 ASN A CA 1
ATOM 3077 C C . ASN A 1 391 ? -22.061 9.761 4.837 1.00 78.88 391 ASN A C 1
ATOM 3079 O O . ASN A 1 391 ? -21.470 10.748 4.408 1.00 78.88 391 ASN A O 1
ATOM 3083 N N . GLU A 1 392 ? -21.523 8.976 5.776 1.00 80.12 392 GLU A N 1
ATOM 3084 C CA . GLU A 1 392 ? -20.195 9.215 6.371 1.00 80.12 392 GLU A CA 1
ATOM 3085 C C . GLU A 1 392 ? -19.032 8.721 5.488 1.00 80.12 392 GLU A C 1
ATOM 3087 O O . GLU A 1 392 ? -17.876 9.033 5.766 1.00 80.12 392 GLU A O 1
ATOM 3092 N N . PHE A 1 393 ? -19.315 7.966 4.422 1.00 75.19 393 PHE A N 1
ATOM 3093 C CA . PHE A 1 393 ? -18.305 7.462 3.487 1.00 75.19 393 PHE A CA 1
ATOM 3094 C C . PHE A 1 393 ? -18.434 8.169 2.139 1.00 75.19 393 PHE A C 1
ATOM 3096 O O . PHE A 1 393 ? -19.477 8.078 1.481 1.00 75.19 393 PHE A O 1
ATOM 3103 N N . GLU A 1 394 ? -17.366 8.852 1.717 1.00 68.75 394 GLU A N 1
ATOM 3104 C CA . GLU A 1 394 ? -17.336 9.603 0.460 1.00 68.75 394 GLU A CA 1
ATOM 3105 C C . GLU A 1 394 ? -17.785 8.752 -0.738 1.00 68.75 394 GLU A C 1
ATOM 3107 O O . GLU A 1 394 ? -17.415 7.587 -0.879 1.00 68.75 394 GLU A O 1
ATOM 3112 N N . ASN A 1 395 ? -18.564 9.361 -1.637 1.00 65.75 395 ASN A N 1
ATOM 3113 C CA . ASN A 1 395 ? -19.076 8.741 -2.865 1.00 65.75 395 ASN A CA 1
ATOM 3114 C C . ASN A 1 395 ? -19.968 7.503 -2.655 1.00 65.75 395 ASN A C 1
ATOM 3116 O O . ASN A 1 395 ? -20.199 6.744 -3.597 1.00 65.75 395 ASN A O 1
ATOM 3120 N N . THR A 1 396 ? -20.519 7.319 -1.454 1.00 66.56 396 THR A N 1
ATOM 3121 C CA . THR A 1 396 ? -21.536 6.299 -1.184 1.00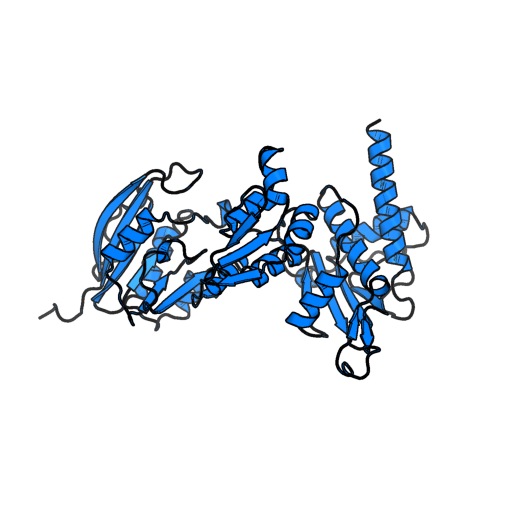 66.56 396 THR A CA 1
ATOM 3122 C C . THR A 1 396 ? -22.749 6.909 -0.486 1.00 66.56 396 THR A C 1
ATOM 3124 O O . THR A 1 396 ? -22.646 7.920 0.202 1.00 66.56 396 THR A O 1
ATOM 3127 N N . THR A 1 397 ? -23.910 6.277 -0.646 1.00 73.12 397 THR A N 1
ATOM 3128 C CA . THR A 1 397 ? -25.135 6.599 0.108 1.00 73.12 397 THR A CA 1
ATOM 3129 C C . THR A 1 397 ? -25.390 5.558 1.198 1.00 73.12 397 THR A C 1
ATOM 3131 O O . THR A 1 397 ? -26.538 5.240 1.508 1.00 73.12 397 THR A O 1
ATOM 3134 N N . VAL A 1 398 ? -24.329 4.910 1.689 1.00 79.81 398 VAL A N 1
ATOM 3135 C CA . VAL A 1 398 ? -24.457 3.818 2.652 1.00 79.81 398 VAL A CA 1
ATOM 3136 C C . VAL A 1 398 ? -24.685 4.414 4.034 1.00 79.81 398 VAL A C 1
ATOM 3138 O O . VAL A 1 398 ? -23.896 5.228 4.512 1.00 79.81 398 VAL A O 1
ATOM 3141 N N . SER A 1 399 ? -25.759 3.972 4.680 1.00 87.50 399 SER A N 1
ATOM 3142 C CA . SER A 1 399 ? -25.973 4.183 6.107 1.00 87.50 399 SER A CA 1
ATOM 3143 C C . SER A 1 399 ? -25.472 2.966 6.874 1.00 87.50 399 SER A C 1
ATOM 3145 O O . SER A 1 399 ? -25.720 1.817 6.488 1.00 87.50 399 SER A O 1
ATOM 3147 N N . VAL A 1 400 ? -24.774 3.226 7.971 1.00 91.56 400 VAL A N 1
ATOM 3148 C CA . VAL A 1 400 ? -24.225 2.210 8.868 1.00 91.56 400 VAL A CA 1
ATOM 3149 C C . VAL A 1 400 ? -24.732 2.431 10.280 1.00 91.56 400 VAL A C 1
ATOM 3151 O O . VAL A 1 400 ? -25.217 3.506 10.629 1.00 91.56 400 VAL A O 1
ATOM 3154 N N . ARG A 1 401 ? -24.623 1.398 11.102 1.00 93.88 401 ARG A N 1
ATOM 3155 C CA . ARG A 1 401 ? -24.950 1.446 12.520 1.00 93.88 401 ARG A CA 1
ATOM 3156 C C . ARG A 1 401 ? -23.852 0.759 13.309 1.00 93.88 401 ARG A C 1
ATOM 3158 O O . ARG A 1 401 ? -23.266 -0.214 12.832 1.00 93.88 401 ARG A O 1
ATOM 3165 N N . ILE A 1 402 ? -23.576 1.272 14.500 1.00 96.12 402 ILE A N 1
ATOM 3166 C CA . ILE A 1 402 ? -22.579 0.672 15.383 1.00 96.12 402 ILE A CA 1
ATOM 3167 C C . ILE A 1 402 ? -23.234 -0.456 16.181 1.00 96.12 402 ILE A C 1
ATOM 3169 O O . ILE A 1 402 ? -24.246 -0.241 16.845 1.00 96.12 402 ILE A O 1
ATOM 3173 N N . LEU A 1 403 ? -22.666 -1.656 16.109 1.00 96.44 403 LEU A N 1
ATOM 3174 C CA . LEU A 1 403 ? -22.961 -2.748 17.030 1.00 96.44 403 LEU A CA 1
ATOM 3175 C C . LEU A 1 403 ? -21.929 -2.713 18.155 1.00 96.44 403 LEU A C 1
ATOM 3177 O O . LEU A 1 403 ? -20.735 -2.862 17.893 1.00 96.44 403 LEU A O 1
ATOM 3181 N N . TYR A 1 404 ? -22.399 -2.537 19.383 1.00 97.12 404 TYR A N 1
ATOM 3182 C CA . TYR A 1 404 ? -21.622 -2.768 20.589 1.00 97.12 404 TYR A CA 1
ATOM 3183 C C . TYR A 1 404 ? -21.825 -4.208 21.059 1.00 97.12 404 TYR A C 1
ATOM 3185 O O . TYR A 1 404 ? -22.946 -4.723 21.025 1.00 97.12 404 TYR A O 1
ATOM 3193 N N . ALA A 1 405 ? -20.757 -4.862 21.498 1.00 96.44 405 ALA A N 1
ATOM 3194 C CA . ALA A 1 405 ? -20.823 -6.181 22.105 1.00 96.44 405 ALA A CA 1
ATOM 3195 C C . ALA A 1 405 ? -19.860 -6.286 23.287 1.00 96.44 405 ALA A C 1
ATOM 3197 O O . ALA A 1 405 ? -18.720 -5.853 23.185 1.00 96.44 405 ALA A O 1
ATOM 3198 N N . GLU A 1 406 ? -20.289 -6.923 24.368 1.00 96.62 406 GLU A N 1
ATOM 3199 C CA . GLU A 1 406 ? -19.457 -7.236 25.530 1.00 96.62 406 GLU A CA 1
ATOM 3200 C C . GLU A 1 406 ? -19.449 -8.747 25.754 1.00 96.62 406 GLU A C 1
ATOM 3202 O O . GLU A 1 406 ? -20.503 -9.396 25.739 1.00 96.62 406 GLU A O 1
ATOM 3207 N N . ARG A 1 407 ? -18.262 -9.326 25.945 1.00 96.00 407 ARG A N 1
ATOM 3208 C CA . ARG A 1 407 ? -18.121 -10.755 26.226 1.00 96.00 407 ARG A CA 1
ATOM 3209 C C . ARG A 1 407 ? -18.427 -11.037 27.692 1.00 96.00 407 ARG A C 1
ATOM 3211 O O . ARG A 1 407 ? -17.708 -10.568 28.569 1.00 96.00 407 ARG A O 1
ATOM 3218 N N . ILE A 1 408 ? -19.424 -11.877 27.957 1.00 93.06 408 ILE A N 1
ATOM 3219 C CA . ILE A 1 408 ? -19.860 -12.188 29.324 1.00 93.06 408 ILE A CA 1
ATOM 3220 C C . ILE A 1 408 ? -18.713 -12.851 30.111 1.00 93.06 408 ILE A C 1
ATOM 3222 O O . ILE A 1 408 ? -18.093 -13.813 29.644 1.00 93.06 408 ILE A O 1
ATOM 3226 N N . GLN A 1 409 ? -18.423 -12.345 31.315 1.00 83.38 409 GLN A N 1
ATOM 3227 C CA . GLN A 1 409 ? -17.497 -12.990 32.249 1.00 83.38 409 GLN A CA 1
ATOM 3228 C C . GLN A 1 409 ? -18.145 -14.254 32.829 1.00 83.38 409 GLN A C 1
ATOM 3230 O O . GLN A 1 409 ? -19.296 -14.235 33.257 1.00 83.38 409 GLN A O 1
ATOM 3235 N N . GLN A 1 410 ? -17.402 -15.363 32.891 1.00 66.69 410 GLN A N 1
ATOM 3236 C CA . GLN A 1 410 ? -17.908 -16.644 33.417 1.00 66.69 410 GLN A CA 1
ATOM 3237 C C . GLN A 1 410 ? -18.263 -16.623 34.922 1.00 66.69 410 GLN A C 1
ATOM 3239 O O . GLN A 1 410 ? -18.701 -17.643 35.445 1.00 66.69 410 GLN A O 1
ATOM 3244 N N . GLU A 1 411 ? -18.115 -15.492 35.620 1.00 55.78 411 GLU A N 1
ATOM 3245 C CA . GLU A 1 411 ? -18.439 -15.356 37.049 1.00 55.78 411 GLU A CA 1
ATOM 3246 C C . GLU A 1 411 ? -19.927 -15.061 37.342 1.00 55.78 411 GLU A C 1
ATOM 3248 O O . GLU A 1 411 ? -20.331 -15.116 38.498 1.00 55.78 411 GLU A O 1
ATOM 3253 N N . GLU A 1 412 ? -20.780 -14.838 36.332 1.00 47.75 412 GLU A N 1
ATOM 3254 C CA . GLU A 1 412 ? -22.235 -14.623 36.516 1.00 47.75 412 GLU A CA 1
ATOM 3255 C C . GLU A 1 412 ? -23.095 -15.906 36.426 1.00 47.75 412 GLU A C 1
ATOM 3257 O O . GLU A 1 412 ? -24.300 -15.846 36.177 1.00 47.75 412 GLU A O 1
ATOM 3262 N N . VAL A 1 413 ? -22.507 -17.086 36.650 1.00 45.28 413 VAL A N 1
ATOM 3263 C CA . VAL A 1 413 ? -23.267 -18.341 36.814 1.00 45.28 413 VAL A CA 1
ATOM 3264 C C . VAL A 1 413 ? -22.941 -18.965 38.169 1.00 45.28 413 VAL A C 1
ATOM 3266 O O . VAL A 1 413 ? -22.151 -19.905 38.257 1.00 45.28 413 VAL A O 1
ATOM 3269 N N . LEU A 1 414 ? -23.563 -18.440 39.227 1.00 35.06 414 LEU A N 1
ATOM 3270 C CA . LEU A 1 414 ? -23.724 -19.120 40.517 1.00 35.06 414 LEU A CA 1
ATOM 3271 C C . LEU A 1 414 ? -25.142 -18.930 41.055 1.00 35.06 414 LEU A C 1
ATOM 3273 O O . LEU A 1 414 ? -25.576 -17.763 41.180 1.00 35.06 414 LEU A O 1
#

Sequence (414 aa):
TVVALLNDRNQFIKERVYDVFQSLSRSHKTNKAFGFSTRMITTGVCEPSKYPWQKLRVDFKESGISPLSELRVICAFFRGEQVKAIHNTKSLVEALVEHEGFRKWICIDGNSIRFRVYKNGSMHIDVHPDIAERLNNILSAIVPLALPADRMAHSKKSLEAFPVLKQCIDFDTRMQLSELMFKNDGDNKWSCWTSLGSLAERKSSSVAADTLRFLGATVTKYDVTFSYDPCEVIRYIGQIGEMPDIVSHQFYPSSCRISEYVSSLLGAGEGDTLLEPNIGHADLLKSFPAGVIVTGIELDTLNCLISRAKGYDTTEADFLTWSKSNQQKKFDYVVMNPPFADNRARLHLQAAASHLAAGGSLAAVLPLSLQGLDNLLGEEFRTEWMDVFENEFENTTVSVRILYAERIQQEEVL

pLDDT: mean 85.86, std 12.6, range [35.06, 98.81]

Foldseek 3Di:
DVVVVVVVLLVVLLVLLVVLLVQFDPVDPQNDPFADDLKTKFFQQWAQDPDPVRRPDIDGDCSRCSSVQSLLQSVLVVVVFDGDDGFDVSVLVVVVCVVPHAPDWAAFAQQQKIWGADNRGMMMIGGQPVSRVVSNVSNCVVPVPRDDPDDDDDDPVSNVPTPDGADADHLVLLRVLLPFDWDDPDQLKIKTFDQQQVVCVVDPDDPNVVVLVLLVWDDHRTMTMDSFDCNVLSSCCSGNRHDPPCVVQVDFQFFPVQLQVVQVVQVADAPFEEEELDCQLVNSPPNHDPRYQYEYEHQDPSSQVNNVRVPHNYDHDNSLVVLVVPLVAAGLEYEYEFRAPPCRLLSNVQSRVSRYDAFHKYKYWYFPVCVPDPQSHHPQKDKDWADKDAPRTPPDRTITIIIMITGHHPPPPD

InterPro domains:
  IPR002052 DNA methylase, N-6 adenine-specific, conserved site [PS00092] (334-340)
  IPR007848 Methyltransferase small domain [PF05175] (326-383)
  IPR029063 S-adenosyl-L-methionine-dependent methyltransferase superfamily [G3DSA:3.40.50.150] (257-413)
  IPR029063 S-adenosyl-L-methionine-dependent methyltransferase superfamily [SSF53335] (257-408)
  IPR031339 Domain of unknown function DUF4942 [PF13708] (4-141)

Secondary structure (DSSP, 8-state):
-HHHHHHHHHHHHHHHHHHHHHHS-TT-TTS-SSS--SEEEE--SEEE-SSGGGTT-EEE-HHHHHHHHHHHHHHHHHTT----SPP-HHHHHHHHHHHH-TT--EEETTTTEEEEE-TTS-EEEEE-HHHHHHHHHHHHHH-TTSS-S--PPPPHHHHTTSPPPPPB--HHHHHHHHT---EE-STT-EEEE-THHHHHHHSS--HHHHHHHHTT-EE-SSEEEESS--HHHHHHHHHT-B---TTTTT--PPPHHHHHHHHHHH---TT-EEEETT-TTSGGGTTS-TTSEEEEEES-HHHHHHHHHTT-EEEES-HHHHHHH-TT--EEEEEE----GGGHHHHHHHHHHTTEEEEEEEEEEEEGGGTT-TTSS-TTEEEEEEEEEES-STT---EEEEEEEEEPPGGG--

Mean predicted aligned error: 8.3 Å

Organism: NCBI:txid192955

Radius of gyration: 25.9 Å; Cα contacts (8 Å, |Δi|>4): 732; chains: 1; bounding box: 72×48×82 Å

Solvent-accessible surface area (backbone atoms only — not comparable to full-atom values): 22724 Å² total; per-residue (Å²): 104,76,67,53,56,52,49,52,54,55,48,55,52,46,54,47,54,49,50,35,63,70,62,40,38,85,87,44,84,68,39,50,97,49,48,64,48,44,48,42,42,29,50,57,30,30,41,74,38,90,47,86,93,38,76,89,43,66,44,76,33,59,83,25,38,44,48,57,47,46,50,54,52,51,53,40,42,75,73,70,48,82,76,75,83,91,65,75,48,54,62,53,52,50,54,50,39,70,73,71,34,72,72,40,83,45,63,26,65,14,44,47,34,32,35,29,44,41,89,87,4,40,31,42,38,37,42,43,63,71,56,26,52,53,52,34,58,52,44,37,76,76,36,81,79,30,55,71,92,77,74,80,77,85,52,71,72,68,56,72,73,49,66,78,72,44,68,50,61,57,65,64,49,26,50,60,52,48,69,62,64,72,43,79,78,54,95,55,32,24,39,28,83,41,63,60,31,48,50,31,73,77,35,92,73,31,71,55,52,52,50,41,40,72,77,58,31,51,75,41,52,49,40,39,37,29,78,28,67,54,66,66,51,41,47,44,32,42,37,31,21,57,60,84,53,47,76,86,67,48,66,67,68,48,35,68,70,57,9,43,49,49,32,64,72,67,61,71,43,73,74,38,37,32,36,25,61,48,29,45,70,40,40,55,51,70,53,45,54,89,49,39,45,52,42,28,22,18,67,49,70,68,36,31,45,46,22,37,42,67,69,43,53,52,46,80,36,56,46,73,63,48,44,72,76,40,65,86,52,62,20,49,30,35,45,41,57,53,44,64,69,92,60,35,33,60,56,48,49,45,55,55,58,66,27,45,31,77,62,11,42,34,39,34,51,37,57,58,85,56,72,84,51,80,68,81,75,42,91,63,40,52,71,46,79,61,66,76,46,70,56,61,35,88,100,46,85,57,47,33,30,33,39,39,36,35,29,59,51,84,81,82,76,125

Nearest PDB structures (foldseek):
  4pon-assembly1_B  TM=6.568E-01  e=7.195E-08  Bacillus spizizenii str. W23
  3e8s-assembly1_A-2  TM=6.417E-01  e=6.680E-07  Pseudomonas putida KT2440
  3ccf-assembly1_A  TM=6.397E-01  e=2.513E-06  Trichormus variabilis ATCC 29413
  4kwc-assembly1_A  TM=6.422E-01  e=6.995E-06  Bacillus pumilus
  4hg2-assembly1_A  TM=6.369E-01  e=3.672E-03  Anaeromyxobacter dehalogenans 2CP-C